Protein AF-A0A938V6G5-F1 (afdb_monomer_lite)

Structure (mmCIF, N/CA/C/O backbone):
data_AF-A0A938V6G5-F1
#
_entry.id   AF-A0A938V6G5-F1
#
loop_
_atom_site.group_PDB
_atom_site.id
_atom_site.type_symbol
_atom_site.label_atom_id
_atom_site.label_alt_id
_atom_site.label_comp_id
_atom_site.label_asym_id
_atom_site.label_entity_id
_atom_site.label_seq_id
_atom_site.pdbx_PDB_ins_code
_atom_site.Cartn_x
_atom_site.Cartn_y
_atom_site.Cartn_z
_atom_site.occupancy
_atom_site.B_iso_or_equiv
_atom_site.auth_seq_id
_atom_site.auth_comp_id
_atom_site.auth_asym_id
_atom_site.auth_atom_id
_atom_site.pdbx_PDB_model_num
ATOM 1 N N . VAL A 1 1 ? 34.845 4.618 -24.767 1.00 58.78 1 VAL A N 1
ATOM 2 C CA . VAL A 1 1 ? 34.110 5.887 -24.617 1.00 58.78 1 VAL A CA 1
ATOM 3 C C . VAL A 1 1 ? 34.408 6.460 -23.240 1.00 58.78 1 VAL A C 1
ATOM 5 O O . VAL A 1 1 ? 34.062 5.841 -22.243 1.00 58.78 1 VAL A O 1
ATOM 8 N N . GLY A 1 2 ? 35.136 7.574 -23.176 1.00 66.06 2 GLY A N 1
ATOM 9 C CA . GLY A 1 2 ? 35.406 8.351 -21.970 1.00 66.06 2 GLY A CA 1
ATOM 10 C C . GLY A 1 2 ? 34.425 9.524 -21.851 1.00 66.06 2 GLY A C 1
ATOM 11 O O . GLY A 1 2 ? 34.426 10.390 -22.732 1.00 66.06 2 GLY A O 1
ATOM 12 N N . PRO A 1 3 ? 33.602 9.592 -20.789 1.00 68.69 3 PRO A N 1
ATOM 13 C CA . PRO A 1 3 ? 32.691 10.711 -20.568 1.00 68.69 3 PRO A CA 1
ATOM 14 C C . PRO A 1 3 ? 33.417 12.065 -20.527 1.00 68.69 3 PRO A C 1
ATOM 16 O O . PRO A 1 3 ? 34.453 12.215 -19.881 1.00 68.69 3 PRO A O 1
ATOM 19 N N . GLY A 1 4 ? 32.868 13.064 -21.216 1.00 69.25 4 GLY A N 1
ATOM 20 C CA . GLY A 1 4 ? 33.422 14.412 -21.344 1.00 69.25 4 GLY A CA 1
ATOM 21 C C . GLY A 1 4 ? 34.569 14.546 -22.348 1.00 69.25 4 GLY A C 1
ATOM 22 O O . GLY A 1 4 ? 35.143 15.630 -22.442 1.00 69.25 4 GLY A O 1
ATOM 23 N N . VAL A 1 5 ? 34.910 13.470 -23.064 1.00 76.25 5 VAL A N 1
ATOM 24 C CA . VAL A 1 5 ? 35.970 13.428 -24.086 1.00 76.25 5 VAL A CA 1
ATOM 25 C C . VAL A 1 5 ? 35.430 12.886 -25.408 1.00 76.25 5 VAL A C 1
ATOM 27 O O . VAL A 1 5 ? 35.678 13.479 -26.452 1.00 76.25 5 VAL A O 1
ATOM 30 N N . ASP A 1 6 ? 34.683 11.783 -25.354 1.00 83.25 6 ASP A N 1
ATOM 31 C CA . ASP A 1 6 ? 34.090 11.140 -26.526 1.00 83.25 6 ASP A CA 1
ATOM 32 C C . ASP A 1 6 ? 32.631 11.591 -26.734 1.00 83.25 6 ASP A C 1
ATOM 34 O O . ASP A 1 6 ? 31.949 12.004 -25.792 1.00 83.25 6 ASP A O 1
ATOM 38 N N . GLY A 1 7 ? 32.135 11.494 -27.969 1.00 85.56 7 GLY A N 1
ATOM 39 C CA . GLY A 1 7 ? 30.780 11.906 -28.339 1.00 85.56 7 GLY A CA 1
ATOM 40 C C . GLY A 1 7 ? 30.120 10.996 -29.371 1.00 85.56 7 GLY A C 1
ATOM 41 O O . GLY A 1 7 ? 30.722 10.025 -29.834 1.00 85.56 7 GLY A O 1
ATOM 42 N N . VAL A 1 8 ? 28.875 11.316 -29.723 1.00 87.38 8 VAL A N 1
ATOM 43 C CA . VAL A 1 8 ? 28.094 10.629 -30.765 1.00 87.38 8 VAL A CA 1
ATOM 44 C C . VAL A 1 8 ? 27.762 11.627 -31.857 1.00 87.38 8 VAL A C 1
ATOM 46 O O . VAL A 1 8 ? 27.139 12.632 -31.550 1.00 87.38 8 VAL A O 1
ATOM 49 N N . ASP A 1 9 ? 28.115 11.310 -33.103 1.00 87.06 9 ASP A N 1
ATOM 50 C CA . ASP A 1 9 ? 27.687 12.054 -34.298 1.00 87.06 9 ASP A CA 1
ATOM 51 C C . ASP A 1 9 ? 26.166 11.892 -34.454 1.00 87.06 9 ASP A C 1
ATOM 53 O O . ASP A 1 9 ? 25.664 10.943 -35.066 1.00 87.06 9 ASP A O 1
ATOM 57 N N . TRP A 1 10 ? 25.429 12.743 -33.748 1.00 88.19 10 TRP A N 1
ATOM 58 C CA . TRP A 1 10 ? 23.987 12.688 -33.569 1.00 88.19 10 TRP A CA 1
ATOM 59 C C . TRP A 1 10 ? 23.275 13.347 -34.747 1.00 88.19 10 TRP A C 1
ATOM 61 O O . TRP A 1 10 ? 22.191 12.902 -35.140 1.00 88.19 10 TRP A O 1
ATOM 71 N N . ASP A 1 11 ? 23.874 14.389 -35.325 1.00 88.94 11 ASP A N 1
ATOM 72 C CA . ASP A 1 11 ? 23.362 15.069 -36.512 1.00 88.94 11 ASP A CA 1
ATOM 73 C C . ASP A 1 11 ? 23.796 14.412 -37.842 1.00 88.94 11 ASP A C 1
ATOM 75 O O . ASP A 1 11 ? 23.200 14.689 -38.891 1.00 88.94 11 ASP A O 1
ATOM 79 N N . GLY A 1 12 ? 24.759 13.486 -37.800 1.00 89.75 12 GLY A N 1
ATOM 80 C CA . GLY A 1 12 ? 25.241 12.716 -38.945 1.00 89.75 12 GLY A CA 1
ATOM 81 C C . GLY A 1 12 ? 26.169 13.506 -39.870 1.00 89.75 12 GLY A C 1
ATOM 82 O O . GLY A 1 12 ? 26.259 13.183 -41.062 1.00 89.75 12 GLY A O 1
ATOM 83 N N . ASN A 1 13 ? 26.810 14.567 -39.375 1.00 91.88 13 ASN A N 1
ATOM 84 C CA . ASN A 1 13 ? 27.690 15.432 -40.157 1.00 91.88 13 ASN A CA 1
ATOM 85 C C . ASN A 1 13 ? 29.114 14.864 -40.340 1.00 91.88 13 ASN A C 1
ATOM 87 O O . ASN A 1 13 ? 29.891 15.411 -41.133 1.00 91.88 13 ASN A O 1
ATOM 91 N N . GLY A 1 14 ? 29.445 13.751 -39.676 1.00 88.44 14 GLY A N 1
ATOM 92 C CA . GLY A 1 14 ? 30.741 13.076 -39.755 1.00 88.44 14 GLY A CA 1
ATOM 93 C C . GLY A 1 14 ? 31.792 13.581 -38.760 1.00 88.44 14 GLY A C 1
ATOM 94 O O . GLY A 1 14 ? 32.969 13.233 -38.902 1.00 88.44 14 GLY A O 1
ATOM 95 N N . GLY A 1 15 ? 31.399 14.399 -37.784 1.00 87.19 15 GLY A N 1
ATOM 96 C CA . GLY A 1 15 ? 32.226 14.915 -36.695 1.00 87.19 15 GLY A CA 1
ATOM 97 C C . GLY A 1 15 ? 31.501 14.841 -35.351 1.00 87.19 15 GLY A C 1
ATOM 98 O O . GLY A 1 15 ? 30.351 14.440 -35.290 1.00 87.19 15 GLY A O 1
ATOM 99 N N . ILE A 1 16 ? 32.205 15.194 -34.272 1.00 87.75 16 ILE A N 1
ATOM 100 C CA . ILE A 1 16 ? 31.614 15.357 -32.937 1.00 87.75 16 ILE A CA 1
ATOM 101 C C . ILE A 1 16 ? 31.628 16.849 -32.613 1.00 87.75 16 ILE A C 1
ATOM 103 O O . ILE A 1 16 ? 32.706 17.430 -32.445 1.00 87.75 16 ILE A O 1
ATOM 107 N N . GLY A 1 17 ? 30.450 17.465 -32.587 1.00 85.75 17 GLY A N 1
ATOM 108 C CA . GLY A 1 17 ? 30.239 18.838 -32.137 1.00 85.75 17 GLY A CA 1
ATOM 109 C C . GLY A 1 17 ? 30.296 18.999 -30.614 1.00 85.75 17 GLY A C 1
ATOM 110 O O . GLY A 1 17 ? 30.299 18.029 -29.855 1.00 85.75 17 GLY A O 1
ATOM 111 N N . ASP A 1 18 ? 30.310 20.250 -30.148 1.00 83.88 18 ASP A N 1
ATOM 112 C CA . ASP A 1 18 ? 30.299 20.563 -28.711 1.00 83.88 18 ASP A CA 1
ATOM 113 C C . ASP A 1 18 ? 28.985 20.121 -28.029 1.00 83.88 18 ASP A C 1
ATOM 115 O O . ASP A 1 18 ? 28.995 19.798 -26.843 1.00 83.88 18 ASP A O 1
ATOM 119 N N . ASP A 1 19 ? 27.870 20.063 -28.770 1.00 85.50 19 ASP A N 1
ATOM 120 C CA . ASP A 1 19 ? 26.557 19.580 -28.309 1.00 85.50 19 ASP A CA 1
ATOM 121 C C . ASP A 1 19 ? 26.367 18.059 -28.465 1.00 85.50 19 ASP A C 1
ATOM 123 O O . ASP A 1 19 ? 25.290 17.524 -28.189 1.00 85.50 19 ASP A O 1
ATOM 127 N N . GLU A 1 20 ? 27.423 17.364 -28.892 1.00 88.25 20 GLU A N 1
ATOM 128 C CA . GLU A 1 20 ? 27.453 15.928 -29.179 1.00 88.25 20 GLU A CA 1
ATOM 129 C C . GLU A 1 20 ? 28.374 15.148 -28.226 1.00 88.25 20 GLU A C 1
ATOM 131 O O . GLU A 1 20 ? 28.589 13.942 -28.380 1.00 88.25 20 GLU A O 1
ATOM 136 N N . VAL A 1 21 ? 28.905 15.827 -27.205 1.00 89.44 21 VAL A N 1
ATOM 137 C CA . VAL A 1 21 ? 29.769 15.234 -26.181 1.00 89.44 21 VAL A CA 1
ATOM 138 C C . VAL A 1 21 ? 28.935 14.418 -25.194 1.00 89.44 21 VAL A C 1
ATOM 140 O O . VAL A 1 21 ? 27.971 14.910 -24.601 1.00 89.44 21 VAL A O 1
ATOM 143 N N . LEU A 1 22 ? 29.346 13.168 -24.969 1.00 90.38 22 LEU A N 1
ATOM 144 C CA . LEU A 1 22 ? 28.720 12.301 -23.978 1.00 90.38 22 LEU A CA 1
ATOM 145 C C . LEU A 1 22 ? 29.200 12.658 -22.575 1.00 90.38 22 LEU A C 1
ATOM 147 O O . LEU A 1 22 ? 30.395 12.812 -22.329 1.00 90.38 22 LEU A O 1
ATOM 151 N N . ARG A 1 23 ? 28.280 12.712 -21.621 1.00 91.31 23 ARG A N 1
ATOM 152 C CA . ARG A 1 23 ? 28.546 12.881 -20.191 1.00 91.31 23 ARG A CA 1
ATOM 153 C C . ARG A 1 23 ? 28.055 11.673 -19.407 1.00 91.31 23 ARG A C 1
ATOM 155 O O . ARG A 1 23 ? 27.192 10.937 -19.874 1.00 91.31 23 ARG A O 1
ATOM 162 N N . LEU A 1 24 ? 28.624 11.488 -18.219 1.00 89.81 24 LEU A N 1
ATOM 163 C CA . LEU A 1 24 ? 28.289 10.403 -17.305 1.00 89.81 24 LEU A CA 1
ATOM 164 C C . LEU A 1 24 ? 27.210 10.857 -16.331 1.00 89.81 24 LEU A C 1
ATOM 166 O O . LEU A 1 24 ? 27.361 11.885 -15.672 1.00 89.81 24 LEU A O 1
ATOM 170 N N . LEU A 1 25 ? 26.166 10.049 -16.215 1.00 89.00 25 LEU A N 1
ATOM 171 C CA . LEU A 1 25 ? 25.268 10.043 -15.077 1.00 89.00 25 LEU A CA 1
ATOM 172 C C . LEU A 1 25 ? 25.592 8.787 -14.259 1.00 89.00 25 LEU A C 1
ATOM 174 O O . LEU A 1 25 ? 25.179 7.681 -14.608 1.00 89.00 25 LEU A O 1
ATOM 178 N N . ASP A 1 26 ? 26.414 8.995 -13.236 1.00 87.50 26 ASP A N 1
ATOM 179 C CA . ASP A 1 26 ? 27.012 7.958 -12.396 1.00 87.50 26 ASP A CA 1
ATOM 180 C C . ASP A 1 26 ? 26.039 7.544 -11.287 1.00 87.50 26 ASP A C 1
ATOM 182 O O . ASP A 1 26 ? 25.637 8.360 -10.445 1.00 87.50 26 ASP A O 1
ATOM 186 N N . ALA A 1 27 ? 25.607 6.288 -11.320 1.00 86.88 27 ALA A N 1
ATOM 187 C CA . ALA A 1 27 ? 24.570 5.787 -10.446 1.00 86.88 27 ALA A CA 1
ATOM 188 C C . ALA A 1 27 ? 25.118 5.502 -9.039 1.00 86.88 27 ALA A C 1
ATOM 190 O O . ALA A 1 27 ? 25.812 4.522 -8.776 1.00 86.88 27 ALA A O 1
ATOM 191 N N . GLY A 1 28 ? 24.712 6.331 -8.077 1.00 84.94 28 GLY A N 1
ATOM 192 C CA . GLY A 1 28 ? 24.972 6.093 -6.655 1.00 84.94 28 GLY A CA 1
ATOM 193 C C . GLY A 1 28 ? 23.951 5.165 -5.983 1.00 84.94 28 GLY A C 1
ATOM 194 O O . GLY A 1 28 ? 22.879 4.881 -6.525 1.00 84.94 28 GLY A O 1
ATOM 195 N N . PHE A 1 29 ? 24.249 4.754 -4.746 1.00 85.88 29 PHE A N 1
ATOM 196 C CA . PHE A 1 29 ? 23.338 3.990 -3.887 1.00 85.88 29 PHE A CA 1
ATOM 197 C C . PHE A 1 29 ? 23.035 4.718 -2.565 1.00 85.88 29 PHE A C 1
ATOM 199 O O . PHE A 1 29 ? 23.954 5.137 -1.863 1.00 85.88 29 PHE A O 1
ATOM 206 N N . LEU A 1 30 ? 21.754 4.849 -2.191 1.00 78.50 30 LEU A N 1
ATOM 207 C CA . LEU A 1 30 ? 21.313 5.648 -1.025 1.00 78.50 30 LEU A CA 1
ATOM 208 C C . LEU A 1 30 ? 21.384 4.915 0.334 1.00 78.50 30 LEU A C 1
ATOM 210 O O . LEU A 1 30 ? 20.833 5.370 1.330 1.00 78.50 30 LEU A O 1
ATOM 214 N N . SER A 1 31 ? 22.057 3.771 0.433 1.00 70.69 31 SER A N 1
ATOM 215 C CA . SER A 1 31 ? 22.165 3.046 1.711 1.00 70.69 31 SER A CA 1
ATOM 216 C C . SER A 1 31 ? 23.435 2.203 1.782 1.00 70.69 31 SER A C 1
ATOM 218 O O . SER A 1 31 ? 24.129 2.035 0.789 1.00 70.69 31 SER A O 1
ATOM 220 N N . ALA A 1 32 ? 23.789 1.698 2.960 1.00 66.75 32 ALA A N 1
ATOM 221 C CA . ALA A 1 32 ? 24.890 0.749 3.115 1.00 66.75 32 ALA A CA 1
ATOM 222 C C . ALA A 1 32 ? 24.336 -0.625 3.534 1.00 66.75 32 ALA A C 1
ATOM 224 O O . ALA A 1 32 ? 23.371 -0.656 4.299 1.00 66.75 32 ALA A O 1
ATOM 225 N N . PRO A 1 33 ? 24.960 -1.743 3.116 1.00 76.38 33 PRO A N 1
ATOM 226 C CA . PRO A 1 33 ? 26.160 -1.824 2.280 1.00 76.38 33 PRO A CA 1
ATOM 227 C C . PRO A 1 33 ? 25.869 -1.520 0.803 1.00 76.38 33 PRO A C 1
ATOM 229 O O . PRO A 1 33 ? 24.869 -1.967 0.253 1.00 76.38 33 PRO A O 1
ATOM 232 N N . VAL A 1 34 ? 26.775 -0.776 0.165 1.00 77.94 34 VAL A N 1
ATOM 233 C CA . VAL A 1 34 ? 26.674 -0.415 -1.255 1.00 77.94 34 VAL A CA 1
ATOM 234 C C . VAL A 1 34 ? 26.961 -1.652 -2.118 1.00 77.94 34 VAL A C 1
ATOM 236 O O . VAL A 1 34 ? 28.042 -2.236 -1.978 1.00 77.94 34 VAL A O 1
ATOM 239 N N . PRO A 1 35 ? 26.030 -2.084 -2.989 1.00 80.25 35 PRO A N 1
ATOM 240 C CA . PRO A 1 35 ? 26.284 -3.149 -3.949 1.00 80.25 35 PRO A CA 1
ATOM 241 C C . PRO A 1 35 ? 27.443 -2.792 -4.882 1.00 80.25 35 PRO A C 1
ATOM 243 O O . PRO A 1 35 ? 27.666 -1.624 -5.199 1.00 80.25 35 PRO A O 1
ATOM 246 N N . GLN A 1 36 ? 28.168 -3.808 -5.353 1.00 74.69 36 GLN A N 1
ATOM 247 C CA . GLN A 1 36 ? 29.259 -3.606 -6.304 1.00 74.69 36 GLN A CA 1
ATOM 248 C C . GLN A 1 36 ? 28.764 -2.837 -7.541 1.00 74.69 36 GLN A C 1
ATOM 250 O O . GLN A 1 36 ? 27.754 -3.217 -8.142 1.00 74.69 36 GLN A O 1
ATOM 255 N N . GLY A 1 37 ? 29.493 -1.775 -7.888 1.00 70.56 37 GLY A N 1
ATOM 256 C CA . GLY A 1 37 ? 29.244 -0.947 -9.065 1.00 70.56 37 GLY A CA 1
ATOM 257 C C . GLY A 1 37 ? 28.245 0.191 -8.902 1.00 70.56 37 GLY A C 1
ATOM 258 O O . GLY A 1 37 ? 27.979 0.894 -9.860 1.00 70.56 37 GLY A O 1
ATOM 259 N N . LEU A 1 38 ? 27.677 0.386 -7.709 1.00 78.25 38 LEU A N 1
ATOM 260 C CA . LEU A 1 38 ? 26.811 1.535 -7.409 1.00 78.25 38 LEU A CA 1
ATOM 261 C C . LEU A 1 38 ? 27.524 2.552 -6.510 1.00 78.25 38 LEU A C 1
ATOM 263 O O . LEU A 1 38 ? 27.005 2.975 -5.473 1.00 78.25 38 LEU A O 1
ATOM 267 N N . THR A 1 39 ? 28.775 2.849 -6.847 1.00 75.50 39 THR A N 1
ATOM 268 C CA . THR A 1 39 ? 29.733 3.545 -5.981 1.00 75.50 39 THR A CA 1
ATOM 269 C C . THR A 1 39 ? 29.752 5.055 -6.173 1.00 75.50 39 THR A C 1
ATOM 271 O O . THR A 1 39 ? 30.189 5.744 -5.249 1.00 75.50 39 THR A O 1
ATOM 274 N N . GLY A 1 40 ? 29.262 5.583 -7.300 1.00 79.94 40 GLY A N 1
ATOM 275 C CA . GLY A 1 40 ? 29.356 7.016 -7.584 1.00 79.94 40 GLY A CA 1
ATOM 276 C C . GLY A 1 40 ? 30.810 7.495 -7.700 1.00 79.94 40 GLY A C 1
ATOM 277 O O . GLY A 1 40 ? 31.152 8.553 -7.165 1.00 79.94 40 GLY A O 1
ATOM 278 N N . ASP A 1 41 ? 31.702 6.668 -8.254 1.00 83.62 41 ASP A N 1
ATOM 279 C CA . ASP A 1 41 ? 33.158 6.877 -8.227 1.00 83.62 41 ASP A CA 1
ATOM 280 C C . ASP A 1 41 ? 33.733 7.578 -9.474 1.00 83.62 41 ASP A C 1
ATOM 282 O O . ASP A 1 41 ? 34.944 7.808 -9.565 1.00 83.62 41 ASP A O 1
ATOM 286 N N . GLY A 1 42 ? 32.869 7.973 -10.405 1.00 85.50 42 GLY A N 1
ATOM 287 C CA . GLY A 1 42 ? 33.189 8.627 -11.667 1.00 85.50 42 GLY A CA 1
ATOM 288 C C . GLY A 1 42 ? 33.635 7.668 -12.770 1.00 85.50 42 GLY A C 1
ATOM 289 O O . GLY A 1 42 ? 34.070 8.136 -13.828 1.00 85.50 42 GLY A O 1
ATOM 290 N N . VAL A 1 43 ? 33.569 6.353 -12.547 1.00 86.12 43 VAL A N 1
ATOM 291 C CA . VAL A 1 43 ? 33.910 5.330 -13.537 1.00 86.12 43 VAL A CA 1
ATOM 292 C C . VAL A 1 43 ? 32.631 4.747 -14.117 1.00 86.12 43 VAL A C 1
ATOM 294 O O . VAL A 1 43 ? 31.852 4.134 -13.408 1.00 86.12 43 VAL A O 1
ATOM 297 N N . PHE A 1 44 ? 32.455 4.891 -15.432 1.00 87.81 44 PHE A N 1
ATOM 298 C CA . PHE A 1 44 ? 31.298 4.326 -16.121 1.00 87.81 44 PHE A CA 1
ATOM 299 C C . PHE A 1 44 ? 31.253 2.795 -16.004 1.00 87.81 44 PHE A C 1
ATOM 301 O O . PHE A 1 44 ? 32.186 2.113 -16.439 1.00 87.81 44 PHE A O 1
ATOM 308 N N . GLU A 1 45 ? 30.132 2.277 -15.515 1.00 90.06 45 GLU A N 1
ATOM 309 C CA . GLU A 1 45 ? 29.824 0.860 -15.400 1.00 90.06 45 GLU A CA 1
ATOM 310 C C . GLU A 1 45 ? 28.565 0.486 -16.213 1.00 90.06 45 GLU A C 1
ATOM 312 O O . GLU A 1 45 ? 27.440 0.896 -15.886 1.00 90.06 45 GLU A O 1
ATOM 317 N N . PRO A 1 46 ? 28.712 -0.346 -17.268 1.00 89.81 46 PRO A N 1
ATOM 318 C CA . PRO A 1 46 ? 27.580 -0.825 -18.046 1.00 89.81 46 PRO A CA 1
ATOM 319 C C . PRO A 1 46 ? 26.500 -1.497 -17.189 1.00 89.81 46 PRO A C 1
ATOM 321 O O . PRO A 1 46 ? 26.749 -2.344 -16.324 1.00 89.81 46 PRO A O 1
ATOM 324 N N . GLY A 1 47 ? 25.256 -1.132 -17.482 1.00 89.31 47 GLY A N 1
ATOM 325 C CA . GLY A 1 47 ? 24.060 -1.707 -16.879 1.00 89.31 47 GLY A CA 1
ATOM 326 C C . GLY A 1 47 ? 23.621 -1.110 -15.551 1.00 89.31 47 GLY A C 1
ATOM 327 O O . GLY A 1 47 ? 22.563 -1.506 -15.055 1.00 89.31 47 GLY A O 1
ATOM 328 N N . VAL A 1 48 ? 24.360 -0.151 -15.004 1.00 89.88 48 VAL A N 1
ATOM 329 C CA . VAL A 1 48 ? 23.917 0.648 -13.855 1.00 89.88 48 VAL A CA 1
ATOM 330 C C . VAL A 1 48 ? 23.990 2.141 -14.148 1.00 89.88 48 VAL A C 1
ATOM 332 O O . VAL A 1 48 ? 23.032 2.843 -13.818 1.00 89.88 48 VAL A O 1
ATOM 335 N N . ASP A 1 49 ? 25.034 2.575 -14.854 1.00 90.38 49 ASP A N 1
ATOM 336 C CA . ASP A 1 49 ? 25.239 3.966 -15.242 1.00 90.38 49 ASP A CA 1
ATOM 337 C C . ASP A 1 49 ? 24.602 4.313 -16.580 1.00 90.38 49 ASP A C 1
ATOM 339 O O . ASP A 1 49 ? 24.292 3.455 -17.416 1.00 90.38 49 ASP A O 1
ATOM 343 N N . TRP A 1 50 ? 24.469 5.617 -16.804 1.00 90.81 50 TRP A N 1
ATOM 344 C CA . TRP A 1 50 ? 23.915 6.162 -18.031 1.00 90.81 50 TRP A CA 1
ATOM 345 C C . TRP A 1 50 ? 24.864 7.175 -18.653 1.00 90.81 50 TRP A C 1
ATOM 347 O O . TRP A 1 50 ? 25.591 7.892 -17.966 1.00 90.81 50 TRP A O 1
ATOM 357 N N . LEU A 1 51 ? 24.810 7.278 -19.977 1.00 92.19 51 LEU A N 1
ATOM 358 C CA . LEU A 1 51 ? 25.446 8.366 -20.711 1.00 92.19 51 LEU A CA 1
ATOM 359 C C . LEU A 1 51 ? 24.373 9.320 -21.223 1.00 92.19 51 LEU A C 1
ATOM 361 O O . LEU A 1 51 ? 23.293 8.872 -21.594 1.00 92.19 51 LEU A O 1
ATOM 365 N N . TYR A 1 52 ? 24.638 10.619 -21.284 1.00 92.38 52 TYR A N 1
ATOM 366 C CA . TYR A 1 52 ? 23.724 11.574 -21.920 1.00 92.38 52 TYR A CA 1
ATOM 367 C C . TYR A 1 52 ? 24.465 12.562 -22.814 1.00 92.38 52 TYR A C 1
ATOM 369 O O . TYR A 1 52 ? 25.654 12.804 -22.619 1.00 92.38 52 TYR A O 1
ATOM 377 N N . LEU A 1 53 ? 23.759 13.120 -23.797 1.00 92.56 53 LEU A N 1
ATOM 378 C CA . LEU A 1 53 ? 24.268 14.221 -24.616 1.00 92.56 53 LEU A CA 1
ATOM 379 C C . LEU A 1 53 ? 23.994 15.553 -23.920 1.00 92.56 53 LEU A C 1
ATOM 381 O O . LEU A 1 53 ? 22.838 15.926 -23.753 1.00 92.56 53 LEU A O 1
ATOM 385 N N . ASP A 1 54 ? 25.053 16.260 -23.538 1.00 88.44 54 ASP A N 1
ATOM 386 C CA . ASP A 1 54 ? 24.998 17.576 -22.890 1.00 88.44 54 ASP A CA 1
ATOM 387 C C . ASP A 1 54 ? 24.943 18.674 -23.959 1.00 88.44 54 ASP A C 1
ATOM 389 O O . ASP A 1 54 ? 25.956 19.268 -24.334 1.00 88.44 54 ASP A O 1
ATOM 393 N N . ARG A 1 55 ? 23.751 18.909 -24.511 1.00 88.75 55 ARG A N 1
ATOM 394 C CA . ARG A 1 55 ? 23.563 19.698 -25.737 1.00 88.75 55 ARG A CA 1
ATOM 395 C C . ARG A 1 55 ? 23.838 21.181 -25.547 1.00 88.75 55 ARG A C 1
ATOM 397 O O . ARG A 1 55 ? 24.028 21.906 -26.520 1.00 88.75 55 ARG A O 1
ATOM 404 N N . ASN A 1 56 ? 23.793 21.662 -24.310 1.00 87.81 56 ASN A N 1
ATOM 405 C CA . ASN A 1 56 ? 24.084 23.054 -23.984 1.00 87.81 56 ASN A CA 1
ATOM 406 C C . ASN A 1 56 ? 25.381 23.235 -23.179 1.00 87.81 56 ASN A C 1
ATOM 408 O O . ASN A 1 56 ? 25.699 24.366 -22.802 1.00 87.81 56 ASN A O 1
ATOM 412 N N . GLY A 1 57 ? 26.132 22.154 -22.945 1.00 86.12 57 GLY A N 1
ATOM 413 C CA . GLY A 1 57 ? 27.438 22.170 -22.294 1.00 86.12 57 GLY A CA 1
ATOM 414 C C . GLY A 1 57 ? 27.405 22.582 -20.821 1.00 86.12 57 GLY A C 1
ATOM 415 O O . GLY A 1 57 ? 28.412 23.083 -20.310 1.00 86.12 57 GLY A O 1
ATOM 416 N N . ASN A 1 58 ? 26.266 22.445 -20.137 1.00 87.00 58 ASN A N 1
ATOM 417 C CA . ASN A 1 58 ? 26.112 22.880 -18.748 1.00 87.00 58 ASN A CA 1
ATOM 418 C C . ASN A 1 58 ? 26.544 21.814 -17.724 1.00 87.00 58 ASN A C 1
ATOM 420 O O . ASN A 1 58 ? 26.538 22.091 -16.520 1.00 87.00 58 ASN A O 1
ATOM 424 N N . GLY A 1 59 ? 26.940 20.624 -18.185 1.00 84.62 59 GLY A N 1
ATOM 425 C CA . GLY A 1 59 ? 27.437 19.543 -17.343 1.00 84.62 59 GLY A CA 1
ATOM 426 C C . GLY A 1 59 ? 26.360 18.809 -16.542 1.00 84.62 59 GLY A C 1
ATOM 427 O O . GLY A 1 59 ? 26.708 18.119 -15.587 1.00 84.62 59 GLY A O 1
ATOM 428 N N . ARG A 1 60 ? 25.075 18.930 -16.902 1.00 86.19 60 ARG A N 1
ATOM 429 C CA . ARG A 1 60 ? 23.955 18.160 -16.327 1.00 86.19 60 ARG A CA 1
ATOM 430 C C . ARG A 1 60 ? 22.967 17.770 -17.422 1.00 86.19 60 ARG A C 1
ATOM 432 O O . ARG A 1 60 ? 22.915 18.420 -18.453 1.00 86.19 60 ARG A O 1
ATOM 439 N N . ARG A 1 61 ? 22.166 16.731 -17.189 1.00 88.81 61 ARG A N 1
ATOM 440 C CA . ARG A 1 61 ? 21.101 16.373 -18.126 1.00 88.81 61 ARG A CA 1
ATOM 441 C C . ARG A 1 61 ? 19.900 17.291 -17.929 1.00 88.81 61 ARG A C 1
ATOM 443 O O . ARG A 1 61 ? 19.292 17.274 -16.859 1.00 88.81 61 ARG A O 1
ATOM 450 N N . ASP A 1 62 ? 19.495 18.014 -18.964 1.00 88.69 62 ASP A N 1
ATOM 451 C CA . ASP A 1 62 ? 18.277 18.824 -18.936 1.00 88.69 62 ASP A CA 1
ATOM 452 C C . ASP A 1 62 ? 17.045 18.031 -19.402 1.00 88.69 62 ASP A C 1
ATOM 454 O O . ASP A 1 62 ? 17.065 17.318 -20.408 1.00 88.69 62 ASP A O 1
ATOM 458 N N . TYR A 1 63 ? 15.945 18.155 -18.656 1.00 88.44 63 TYR A N 1
ATOM 459 C CA . TYR A 1 63 ? 14.674 17.483 -18.930 1.00 88.44 63 TYR A CA 1
ATOM 460 C C . TYR A 1 63 ? 13.480 18.252 -18.345 1.00 88.44 63 TYR A C 1
ATOM 462 O O . TYR A 1 63 ? 13.628 19.048 -17.419 1.00 88.44 63 TYR A O 1
ATOM 470 N N . GLY A 1 64 ? 12.285 17.983 -18.871 1.00 87.50 64 GLY A N 1
ATOM 471 C CA . GLY A 1 64 ? 11.010 18.538 -18.414 1.00 87.50 64 GLY A CA 1
ATOM 472 C C . GLY A 1 64 ? 10.497 19.732 -19.226 1.00 87.50 64 GLY A C 1
ATOM 473 O O . GLY A 1 64 ? 11.250 20.434 -19.910 1.00 87.50 64 GLY A O 1
ATOM 474 N N . ALA A 1 65 ? 9.186 19.973 -19.116 1.00 88.31 65 ALA A N 1
ATOM 475 C CA . ALA A 1 65 ? 8.474 20.989 -19.896 1.00 88.31 65 ALA A CA 1
ATOM 476 C C . ALA A 1 65 ? 8.972 22.418 -19.637 1.00 88.31 65 ALA A C 1
ATOM 478 O O . ALA A 1 65 ? 9.035 23.218 -20.571 1.00 88.31 65 ALA A O 1
ATOM 479 N N . ASP A 1 66 ? 9.403 22.720 -18.409 1.00 87.38 66 ASP A N 1
ATOM 480 C CA . ASP A 1 66 ? 9.946 24.033 -18.030 1.00 87.38 66 ASP A CA 1
ATOM 481 C C . ASP A 1 66 ? 11.227 24.397 -18.798 1.00 87.38 66 ASP A C 1
ATOM 483 O O . ASP A 1 66 ? 11.538 25.574 -18.980 1.00 87.38 66 ASP A O 1
ATOM 487 N N . LEU A 1 67 ? 11.955 23.387 -19.284 1.00 88.12 67 LEU A N 1
ATOM 488 C CA . LEU A 1 67 ? 13.160 23.538 -20.101 1.00 88.12 67 LEU A CA 1
ATOM 489 C C . LEU A 1 67 ? 12.885 23.328 -21.600 1.00 88.12 67 LEU A C 1
ATOM 491 O O . LEU A 1 67 ? 13.814 23.284 -22.402 1.00 88.12 67 LEU A O 1
ATOM 495 N N . GLY A 1 68 ? 11.610 23.238 -21.995 1.00 90.19 68 GLY A N 1
ATOM 496 C CA . GLY A 1 68 ? 11.183 23.115 -23.389 1.00 90.19 68 GLY A CA 1
ATOM 497 C C . GLY A 1 68 ? 11.126 21.684 -23.927 1.00 90.19 68 GLY A C 1
ATOM 498 O O . GLY A 1 68 ? 10.946 21.520 -25.135 1.00 90.19 68 GLY A O 1
ATOM 499 N N . TRP A 1 69 ? 11.240 20.672 -23.063 1.00 89.88 69 TRP A N 1
ATOM 500 C CA . TRP A 1 69 ? 11.157 19.258 -23.431 1.00 89.88 69 TRP A CA 1
ATOM 501 C C . TRP A 1 69 ? 9.775 18.677 -23.122 1.00 89.88 69 TRP A C 1
ATOM 503 O O . TRP A 1 69 ? 9.281 18.771 -22.001 1.00 89.88 69 TRP A O 1
ATOM 513 N N . TRP A 1 70 ? 9.149 18.048 -24.108 1.00 90.75 70 TRP A N 1
ATOM 514 C CA . TRP A 1 70 ? 7.764 17.587 -24.060 1.00 90.75 70 TRP A CA 1
ATOM 515 C C . TRP A 1 70 ? 7.677 16.073 -24.300 1.00 90.75 70 TRP A C 1
ATOM 517 O O . TRP A 1 70 ? 8.668 15.379 -24.517 1.00 90.75 70 TRP A O 1
ATOM 527 N N . ASP A 1 71 ? 6.462 15.532 -24.290 1.00 90.25 71 ASP A N 1
ATOM 528 C CA . ASP A 1 71 ? 6.184 14.100 -24.471 1.00 90.25 71 ASP A CA 1
ATOM 529 C C . ASP A 1 71 ? 6.672 13.463 -25.780 1.00 90.25 71 ASP A C 1
ATOM 531 O O . ASP A 1 71 ? 6.763 12.237 -25.901 1.00 90.25 71 ASP A O 1
ATOM 535 N N . LYS A 1 72 ? 6.929 14.282 -26.796 1.00 87.06 72 LYS A N 1
ATOM 536 C CA . LYS A 1 72 ? 7.408 13.835 -28.109 1.00 87.06 72 LYS A CA 1
ATOM 537 C C . LYS A 1 72 ? 8.909 13.534 -28.094 1.00 87.06 72 LYS A C 1
ATOM 539 O O . LYS A 1 72 ? 9.359 12.756 -28.937 1.00 87.06 72 LYS A O 1
ATOM 544 N N . GLU A 1 73 ? 9.661 14.097 -27.150 1.00 88.62 73 GLU A N 1
ATOM 545 C CA . GLU A 1 73 ? 11.085 13.833 -26.984 1.00 88.62 73 GLU A CA 1
ATOM 546 C C . GLU A 1 73 ? 11.315 12.603 -26.071 1.00 88.62 73 GLU A C 1
ATOM 548 O O . GLU A 1 73 ? 10.777 12.540 -24.960 1.00 88.62 73 GLU A O 1
ATOM 553 N N . PRO A 1 74 ? 12.095 11.591 -26.509 1.00 86.19 74 PRO A N 1
ATOM 554 C CA . PRO A 1 74 ? 12.445 10.448 -25.666 1.00 86.19 74 PRO A CA 1
ATOM 555 C C . PRO A 1 74 ? 13.065 10.885 -24.332 1.00 86.19 74 PRO A C 1
ATOM 557 O O . PRO A 1 74 ? 13.874 11.807 -24.281 1.00 86.19 74 PRO A O 1
ATOM 560 N N . GLY A 1 75 ? 12.657 10.242 -23.235 1.00 83.12 75 GLY A N 1
ATOM 561 C CA . GLY A 1 75 ? 13.125 10.592 -21.889 1.00 83.12 75 GLY A CA 1
ATOM 562 C C . GLY A 1 75 ? 12.790 12.015 -21.409 1.00 83.12 75 GLY A C 1
ATOM 563 O O . GLY A 1 75 ? 13.396 12.450 -20.428 1.00 83.12 75 GLY A O 1
ATOM 564 N N . PHE A 1 76 ? 11.879 12.739 -22.078 1.00 89.44 76 PHE A N 1
ATOM 565 C CA . PHE A 1 76 ? 11.481 14.121 -21.760 1.00 89.44 76 PHE A CA 1
ATOM 566 C C . PHE A 1 76 ? 12.650 15.101 -21.653 1.00 89.44 76 PHE A C 1
ATOM 568 O O . PHE A 1 76 ? 12.609 16.020 -20.839 1.00 89.44 76 PHE A O 1
ATOM 575 N N . GLY A 1 77 ? 13.723 14.894 -22.407 1.00 90.69 77 GLY A N 1
ATOM 576 C CA . GLY A 1 77 ? 14.933 15.674 -22.205 1.00 90.69 77 GLY A CA 1
ATOM 577 C C . GLY A 1 77 ? 16.011 15.371 -23.212 1.00 90.69 77 GLY A C 1
ATOM 578 O O . GLY A 1 77 ? 15.779 14.740 -24.245 1.00 90.69 77 GLY A O 1
ATOM 579 N N . GLU A 1 78 ? 17.214 15.778 -22.851 1.00 92.75 78 GLU A N 1
ATOM 580 C CA . GLU A 1 78 ? 18.408 15.416 -23.588 1.00 92.75 78 GLU A CA 1
ATOM 581 C C . GLU A 1 78 ? 18.533 13.887 -23.740 1.00 92.75 78 GLU A C 1
ATOM 583 O O . GLU A 1 78 ? 18.165 13.137 -22.816 1.00 92.75 78 GLU A O 1
ATOM 588 N N . PRO A 1 79 ? 19.030 13.400 -24.895 1.00 92.31 79 PRO A N 1
ATOM 589 C CA . PRO A 1 79 ? 19.183 11.973 -25.144 1.00 92.31 79 PRO A CA 1
ATOM 590 C C . PRO A 1 79 ? 20.008 11.287 -24.053 1.00 92.31 79 PRO A C 1
ATOM 592 O O . PRO A 1 79 ? 21.118 11.711 -23.741 1.00 92.31 79 PRO A O 1
ATOM 595 N N . LEU A 1 80 ? 19.442 10.219 -23.492 1.00 91.44 80 LEU A N 1
ATOM 596 C CA . LEU A 1 80 ? 20.065 9.333 -22.510 1.00 91.44 80 LEU A CA 1
ATOM 597 C C . LEU A 1 80 ? 20.349 7.990 -23.191 1.00 91.44 80 LEU A C 1
ATOM 599 O O . LEU A 1 80 ? 19.540 7.545 -24.007 1.00 91.44 80 LEU A O 1
ATOM 603 N N . PHE A 1 81 ? 21.455 7.337 -22.856 1.00 92.12 81 PHE A N 1
ATOM 604 C CA . PHE A 1 81 ? 21.933 6.117 -23.494 1.00 92.12 81 PHE A CA 1
ATOM 605 C C . PHE A 1 81 ? 22.342 5.072 -22.461 1.00 92.12 81 PHE A C 1
ATOM 607 O O . PHE A 1 81 ? 22.946 5.385 -21.434 1.00 92.12 81 PHE A O 1
ATOM 614 N N . LEU A 1 82 ? 22.050 3.823 -22.807 1.00 91.94 82 LEU A N 1
ATOM 615 C CA . LEU A 1 82 ? 22.634 2.618 -22.231 1.00 91.94 82 LEU A CA 1
ATOM 616 C C . LEU A 1 82 ? 23.680 2.055 -23.192 1.00 91.94 82 LEU A C 1
ATOM 618 O O . LEU A 1 82 ? 23.642 2.333 -24.391 1.00 91.94 82 LEU A O 1
ATOM 622 N N . VAL A 1 83 ? 24.577 1.227 -22.673 1.00 92.12 83 VAL A N 1
ATOM 623 C CA . VAL A 1 83 ? 25.591 0.526 -23.467 1.00 92.12 83 VAL A CA 1
ATOM 624 C C . VAL A 1 83 ? 25.218 -0.948 -23.554 1.00 92.12 83 VAL A C 1
ATOM 626 O O . VAL A 1 83 ? 24.956 -1.585 -22.536 1.00 92.12 83 VAL A O 1
ATOM 629 N N . ASP A 1 84 ? 25.182 -1.478 -24.773 1.00 92.56 84 ASP A N 1
ATOM 630 C CA . ASP A 1 84 ? 25.108 -2.916 -25.039 1.00 92.56 84 ASP A CA 1
ATOM 631 C C . ASP A 1 84 ? 26.524 -3.507 -24.937 1.00 92.56 84 ASP A C 1
ATOM 633 O O . ASP A 1 84 ? 27.231 -3.589 -25.942 1.00 92.56 84 ASP A O 1
ATOM 637 N N . ASP A 1 85 ? 26.947 -3.829 -23.707 1.00 89.75 85 ASP A N 1
ATOM 638 C CA . ASP A 1 85 ? 28.254 -4.435 -23.386 1.00 89.75 85 ASP A CA 1
ATOM 639 C C . ASP A 1 85 ? 28.264 -5.916 -23.814 1.00 89.75 85 ASP A C 1
ATOM 641 O O . ASP A 1 85 ? 27.997 -6.841 -23.034 1.00 89.75 85 ASP A O 1
ATOM 645 N N . VAL A 1 86 ? 28.468 -6.140 -25.116 1.00 89.12 86 VAL A N 1
ATOM 646 C CA . VAL A 1 86 ? 28.333 -7.459 -25.754 1.00 89.12 86 VAL A CA 1
ATOM 647 C C . VAL A 1 86 ? 29.465 -8.391 -25.326 1.00 89.12 86 VAL A C 1
ATOM 649 O O . VAL A 1 86 ? 29.248 -9.605 -25.215 1.00 89.12 86 VAL A O 1
ATOM 652 N N . ASP A 1 87 ? 30.667 -7.855 -25.102 1.00 89.31 87 ASP A N 1
ATOM 653 C CA . ASP A 1 87 ? 31.837 -8.653 -24.729 1.00 89.31 87 ASP A CA 1
ATOM 654 C C . ASP A 1 87 ? 32.005 -8.830 -23.207 1.00 89.31 87 ASP A C 1
ATOM 656 O O . ASP A 1 87 ? 32.763 -9.707 -22.772 1.00 89.31 87 ASP A O 1
ATOM 660 N N . ARG A 1 88 ? 31.202 -8.102 -22.415 1.00 86.06 88 ARG A N 1
ATOM 661 C CA . ARG A 1 88 ? 31.117 -8.154 -20.949 1.00 86.06 88 ARG A CA 1
ATOM 662 C C . ARG A 1 88 ? 32.414 -7.745 -20.270 1.00 86.06 88 ARG A C 1
ATOM 664 O O . ARG A 1 88 ? 32.757 -8.287 -19.210 1.00 86.06 88 ARG A O 1
ATOM 671 N N . ASN A 1 89 ? 33.165 -6.837 -20.884 1.00 86.56 89 ASN A N 1
ATOM 672 C CA . ASN A 1 89 ? 34.413 -6.341 -20.323 1.00 86.56 89 ASN A CA 1
ATOM 673 C C . ASN A 1 89 ? 34.206 -5.186 -19.325 1.00 86.56 89 ASN A C 1
ATOM 675 O O . ASN A 1 89 ? 35.180 -4.754 -18.693 1.00 86.56 89 ASN A O 1
ATOM 679 N N . GLY A 1 90 ? 32.958 -4.732 -19.143 1.00 83.00 90 GLY A N 1
ATOM 680 C CA . GLY A 1 90 ? 32.592 -3.686 -18.195 1.00 83.00 90 GLY A CA 1
ATOM 681 C C . GLY A 1 90 ? 32.981 -2.287 -18.662 1.00 83.00 90 GLY A C 1
ATOM 682 O O . GLY A 1 90 ? 33.229 -1.419 -17.827 1.00 83.00 90 GLY A O 1
ATOM 683 N N . LYS A 1 91 ? 33.091 -2.060 -19.974 1.00 83.81 91 LYS A N 1
ATOM 684 C CA . LYS A 1 91 ? 33.409 -0.758 -20.569 1.00 83.81 91 LYS A CA 1
ATOM 685 C C . LYS A 1 91 ? 32.441 -0.450 -21.701 1.00 83.81 91 LYS A C 1
ATOM 687 O O . LYS A 1 91 ? 31.659 -1.286 -22.113 1.00 83.81 91 LYS A O 1
ATOM 692 N N . ALA A 1 92 ? 32.496 0.792 -22.170 1.00 84.06 92 ALA A N 1
ATOM 693 C CA . ALA A 1 92 ? 31.850 1.206 -23.404 1.00 84.06 92 ALA A CA 1
ATOM 694 C C . ALA A 1 92 ? 32.889 1.258 -24.524 1.00 84.06 92 ALA A C 1
ATOM 696 O O . ALA A 1 92 ? 33.688 2.206 -24.578 1.00 84.06 92 ALA A O 1
ATOM 697 N N . ASP A 1 93 ? 32.887 0.272 -25.415 1.00 83.56 93 ASP A N 1
ATOM 698 C CA . ASP A 1 93 ? 33.819 0.209 -26.538 1.00 83.56 93 ASP A CA 1
ATOM 699 C C . ASP A 1 93 ? 33.255 0.816 -27.832 1.00 83.56 93 ASP A C 1
ATOM 701 O O . ASP A 1 93 ? 32.050 0.786 -28.070 1.00 83.56 93 ASP A O 1
ATOM 705 N N . PRO A 1 94 ? 34.105 1.343 -28.739 1.00 80.12 94 PRO A N 1
ATOM 706 C CA . PRO A 1 94 ? 33.638 1.949 -29.994 1.00 80.12 94 PRO A CA 1
ATOM 707 C C . PRO A 1 94 ? 32.852 1.013 -30.928 1.00 80.12 94 PRO A C 1
ATOM 709 O O . PRO A 1 94 ? 32.206 1.485 -31.860 1.00 80.12 94 PRO A O 1
ATOM 712 N N . ILE A 1 95 ? 32.959 -0.307 -30.738 1.00 81.56 95 ILE A N 1
ATOM 713 C CA . ILE A 1 95 ? 32.222 -1.310 -31.522 1.00 81.56 95 ILE A CA 1
ATOM 714 C C . ILE A 1 95 ? 30.862 -1.660 -30.907 1.00 81.56 95 ILE A C 1
ATOM 716 O O . ILE A 1 95 ? 30.051 -2.324 -31.556 1.00 81.56 95 ILE A O 1
ATOM 720 N N . GLU A 1 96 ? 30.626 -1.240 -29.667 1.00 88.38 96 GLU A N 1
ATOM 721 C CA . GLU A 1 96 ? 29.411 -1.510 -28.916 1.00 88.38 96 GLU A CA 1
ATOM 722 C C . GLU A 1 96 ? 28.368 -0.439 -29.181 1.00 88.38 96 GLU A C 1
ATOM 724 O O . GLU A 1 96 ? 28.659 0.692 -29.579 1.00 88.38 96 GLU A O 1
ATOM 729 N N . LYS A 1 97 ? 27.105 -0.817 -29.007 1.00 90.19 97 LYS A N 1
ATOM 730 C CA . LYS A 1 97 ? 26.000 0.072 -29.335 1.00 90.19 97 LYS A CA 1
ATOM 731 C C . LYS A 1 97 ? 25.638 0.918 -28.133 1.00 90.19 97 LYS A C 1
ATOM 733 O O . LYS A 1 97 ? 25.370 0.398 -27.053 1.00 90.19 97 LYS A O 1
ATOM 738 N N . LEU A 1 98 ? 25.507 2.215 -28.383 1.00 90.69 98 LEU A N 1
ATOM 739 C CA . LEU A 1 98 ? 24.742 3.096 -27.518 1.00 90.69 98 LEU A CA 1
ATOM 740 C C . LEU A 1 98 ? 23.265 2.966 -27.879 1.00 90.69 98 LEU A C 1
ATOM 742 O O . LEU A 1 98 ? 22.856 3.221 -29.014 1.00 90.69 98 LEU A O 1
ATOM 746 N N . VAL A 1 99 ? 22.466 2.543 -26.911 1.00 92.12 99 VAL A N 1
ATOM 747 C CA . VAL A 1 99 ? 21.023 2.367 -27.045 1.00 92.12 99 VAL A CA 1
ATOM 748 C C . VAL A 1 99 ? 20.341 3.548 -26.377 1.00 92.12 99 VAL A C 1
ATOM 750 O O . VAL A 1 99 ? 20.434 3.717 -25.164 1.00 92.12 99 VAL A O 1
ATOM 753 N N . THR A 1 100 ? 19.649 4.372 -27.161 1.00 90.75 100 THR A N 1
ATOM 754 C CA . THR A 1 100 ? 18.891 5.511 -26.636 1.00 90.75 100 THR A CA 1
ATOM 755 C C . THR A 1 100 ? 17.735 5.055 -25.752 1.00 90.75 100 THR A C 1
ATOM 757 O O . THR A 1 100 ? 17.032 4.087 -26.058 1.00 90.75 100 THR A O 1
ATOM 760 N N . LEU A 1 101 ? 17.491 5.790 -24.667 1.00 87.19 101 LEU A N 1
ATOM 761 C CA . LEU A 1 101 ? 16.290 5.624 -23.867 1.00 87.19 101 LEU A CA 1
ATOM 762 C C . LEU A 1 101 ? 15.064 5.906 -24.743 1.00 87.19 101 LEU A C 1
ATOM 764 O O . LEU A 1 101 ? 14.989 6.915 -25.445 1.00 87.19 101 LEU A O 1
ATOM 768 N N . GLY A 1 102 ? 14.104 4.986 -24.701 1.00 85.31 102 GLY A N 1
ATOM 769 C CA . GLY A 1 102 ? 12.890 5.065 -25.500 1.00 85.31 102 GLY A CA 1
ATOM 770 C C . GLY A 1 102 ? 11.865 6.080 -24.987 1.00 85.31 102 GLY A C 1
ATOM 771 O O . GLY A 1 102 ? 12.118 6.937 -24.138 1.00 85.31 102 GLY A O 1
ATOM 772 N N . LYS A 1 103 ? 10.646 5.955 -25.516 1.00 85.12 103 LYS A N 1
ATOM 773 C CA . LYS A 1 103 ? 9.482 6.691 -25.010 1.00 85.12 103 LYS A CA 1
ATOM 774 C C . LYS A 1 103 ? 9.133 6.233 -23.593 1.00 85.12 103 LYS A C 1
ATOM 776 O O . LYS A 1 103 ? 9.423 5.103 -23.206 1.00 85.12 103 LYS A O 1
ATOM 781 N N . THR A 1 104 ? 8.459 7.108 -22.853 1.00 88.50 104 THR A N 1
ATOM 782 C CA . THR A 1 104 ? 7.939 6.800 -21.516 1.00 88.50 104 THR A CA 1
ATOM 783 C C . THR A 1 104 ? 7.094 5.520 -21.500 1.00 88.50 104 THR A C 1
ATOM 785 O O . THR A 1 104 ? 6.296 5.266 -22.408 1.00 88.50 104 THR A O 1
ATOM 788 N N . LYS A 1 105 ? 7.251 4.719 -20.439 1.00 91.94 105 LYS A N 1
ATOM 789 C CA . LYS A 1 105 ? 6.391 3.556 -20.164 1.00 91.94 105 LYS A CA 1
ATOM 790 C C . LYS A 1 105 ? 5.051 3.966 -19.538 1.00 91.94 105 LYS A C 1
ATOM 792 O O . LYS A 1 105 ? 4.112 3.172 -19.533 1.00 91.94 105 LYS A O 1
ATOM 797 N N . ILE A 1 106 ? 4.935 5.206 -19.059 1.00 93.94 106 ILE A N 1
ATOM 798 C CA . ILE A 1 106 ? 3.708 5.753 -18.478 1.00 93.94 106 ILE A CA 1
ATOM 799 C C . ILE A 1 106 ? 2.741 6.114 -19.612 1.00 93.94 106 ILE A C 1
ATOM 801 O O . ILE A 1 106 ? 3.026 6.956 -20.462 1.00 93.94 106 ILE A O 1
ATOM 805 N N . ALA A 1 107 ? 1.602 5.430 -19.655 1.00 95.12 107 ALA A N 1
ATOM 806 C CA . ALA A 1 107 ? 0.537 5.653 -20.625 1.00 95.12 107 ALA A CA 1
ATOM 807 C C . ALA A 1 107 ? -0.366 6.833 -20.252 1.00 95.12 107 ALA A C 1
ATOM 809 O O . ALA A 1 107 ? -0.847 7.538 -21.137 1.00 95.12 107 ALA A O 1
ATOM 810 N N . GLY A 1 108 ? -0.550 7.069 -18.959 1.00 95.75 108 GLY A N 1
ATOM 811 C CA . GLY A 1 108 ? -1.301 8.191 -18.420 1.00 95.75 108 GLY A CA 1
ATOM 812 C C . GLY A 1 108 ? -1.102 8.287 -16.915 1.00 95.75 108 GLY A C 1
ATOM 813 O O . GLY A 1 108 ? -0.618 7.341 -16.288 1.00 95.75 108 GLY A O 1
ATOM 814 N N . ALA A 1 109 ? -1.456 9.432 -16.350 1.00 95.06 109 ALA A N 1
ATOM 815 C CA . ALA A 1 109 ? -1.424 9.669 -14.922 1.00 95.06 109 ALA A CA 1
ATOM 816 C C . ALA A 1 109 ? -2.681 10.410 -14.451 1.00 95.06 109 ALA A C 1
ATOM 818 O O . ALA A 1 109 ? -3.222 11.235 -15.183 1.00 95.06 109 ALA A O 1
ATOM 819 N N . LEU A 1 110 ? -3.120 10.139 -13.227 1.00 92.88 110 LEU A N 1
ATOM 820 C CA . LEU A 1 110 ? -4.154 10.892 -12.525 1.00 92.88 110 LEU A CA 1
ATOM 821 C C . LEU A 1 110 ? -3.523 11.542 -11.294 1.00 92.88 110 LEU A C 1
ATOM 823 O O . LEU A 1 110 ? -2.950 10.847 -10.459 1.00 92.88 110 LEU A O 1
ATOM 827 N N . ALA A 1 111 ? -3.612 12.865 -11.181 1.00 88.25 111 ALA A N 1
ATOM 828 C CA . ALA A 1 111 ? -3.016 13.608 -10.076 1.00 88.25 111 ALA A CA 1
ATOM 829 C C . ALA A 1 111 ? -3.880 14.819 -9.710 1.00 88.25 111 ALA A C 1
ATOM 831 O O . ALA A 1 111 ? -4.219 15.627 -10.575 1.00 88.25 111 ALA A O 1
ATOM 832 N N . GLY A 1 112 ? -4.273 14.933 -8.435 1.00 82.00 112 GLY A N 1
ATOM 833 C CA . GLY A 1 112 ? -5.148 16.018 -7.962 1.00 82.00 112 GLY A CA 1
ATOM 834 C C . GLY A 1 112 ? -6.465 16.128 -8.749 1.00 82.00 112 GLY A C 1
ATOM 835 O O . GLY A 1 112 ? -6.899 17.231 -9.077 1.00 82.00 112 GLY A O 1
ATOM 836 N N . GLY A 1 113 ? -7.042 14.988 -9.152 1.00 86.31 113 GLY A N 1
ATOM 837 C CA . GLY A 1 113 ? -8.251 14.919 -9.986 1.00 86.31 113 GLY A CA 1
ATOM 838 C C . GLY A 1 113 ? -8.058 15.311 -11.459 1.00 86.31 113 GLY A C 1
ATOM 839 O O . GLY A 1 113 ? -9.030 15.361 -12.208 1.00 86.31 113 GLY A O 1
ATOM 840 N N . THR A 1 114 ? -6.825 15.590 -11.893 1.00 91.06 114 THR A N 1
ATOM 841 C CA . THR A 1 114 ? -6.497 15.941 -13.282 1.00 91.06 114 THR A CA 1
ATOM 842 C C . THR A 1 114 ? -5.834 14.766 -13.990 1.00 91.06 114 THR A C 1
ATOM 844 O O . THR A 1 114 ? -4.893 14.166 -13.473 1.00 91.06 114 THR A O 1
ATOM 847 N N . GLU A 1 115 ? -6.322 14.446 -15.187 1.00 95.19 115 GLU A N 1
ATOM 848 C CA . GLU A 1 115 ? -5.718 13.440 -16.058 1.00 95.19 115 GLU A CA 1
ATOM 849 C C . GLU A 1 115 ? -4.603 14.045 -16.919 1.00 95.19 115 GLU A C 1
ATOM 851 O O . GLU A 1 115 ? -4.790 15.074 -17.568 1.00 95.19 115 GLU A O 1
ATOM 856 N N . TYR A 1 116 ? -3.487 13.326 -16.991 1.00 95.19 116 TYR A N 1
ATOM 857 C CA . TYR A 1 116 ? -2.342 13.567 -17.858 1.00 95.19 116 TYR A CA 1
ATOM 858 C C . TYR A 1 116 ? -2.134 12.349 -18.762 1.00 95.19 116 TYR A C 1
ATOM 860 O O . TYR A 1 116 ? -2.283 11.201 -18.344 1.00 95.19 116 TYR A O 1
ATOM 868 N N . ARG A 1 117 ? -1.787 12.573 -20.023 1.00 94.56 117 ARG A N 1
ATOM 869 C CA . ARG A 1 117 ? -1.805 11.576 -21.095 1.00 94.56 117 ARG A CA 1
ATOM 870 C C . ARG A 1 117 ? -0.417 11.451 -21.699 1.00 94.56 117 ARG A C 1
ATOM 872 O O . ARG A 1 117 ? 0.153 12.427 -22.189 1.00 94.56 117 ARG A O 1
ATOM 879 N N . GLY A 1 118 ? 0.105 10.226 -21.716 1.00 92.44 118 GLY A N 1
ATOM 880 C CA . GLY A 1 118 ? 1.401 9.931 -22.313 1.00 92.44 118 GLY A CA 1
ATOM 881 C C . GLY A 1 118 ? 1.405 10.233 -23.810 1.00 92.44 118 GLY A C 1
ATOM 882 O O . GLY A 1 118 ? 0.537 9.773 -24.554 1.00 92.44 118 GLY A O 1
ATOM 883 N N . GLY A 1 119 ? 2.400 10.991 -24.263 1.00 90.12 119 GLY A N 1
ATOM 884 C CA . GLY A 1 119 ? 2.487 11.443 -25.652 1.00 90.12 119 GLY A CA 1
ATOM 885 C C . GLY A 1 119 ? 1.822 12.799 -25.906 1.00 90.12 119 GLY A C 1
ATOM 886 O O . GLY A 1 119 ? 1.886 13.273 -27.040 1.00 90.12 119 GLY A O 1
ATOM 887 N N . ILE A 1 120 ? 1.174 13.404 -24.903 1.00 92.62 120 ILE A N 1
ATOM 888 C CA . ILE A 1 120 ? 0.396 14.640 -25.061 1.00 92.62 120 ILE A CA 1
ATOM 889 C C . ILE A 1 120 ? 0.823 15.698 -24.044 1.00 92.62 120 ILE A C 1
ATOM 891 O O . ILE A 1 120 ? 1.267 16.769 -24.448 1.00 92.62 120 ILE A O 1
ATOM 895 N N . ASP A 1 121 ? 0.640 15.423 -22.755 1.00 93.19 121 ASP A N 1
ATOM 896 C CA . ASP A 1 121 ? 0.802 16.409 -21.682 1.00 93.19 121 ASP A CA 1
ATOM 897 C C . ASP A 1 121 ? 1.385 15.808 -20.392 1.00 93.19 121 ASP A C 1
ATOM 899 O O . ASP A 1 121 ? 1.402 16.475 -19.356 1.00 93.19 121 ASP A O 1
ATOM 903 N N . LEU A 1 122 ? 1.928 14.587 -20.434 1.00 92.31 122 LEU A N 1
ATOM 904 C CA . LEU A 1 122 ? 2.530 13.956 -19.261 1.00 92.31 122 LEU A CA 1
ATOM 905 C C . LEU A 1 122 ? 3.759 14.722 -18.754 1.00 92.31 122 LEU A C 1
ATOM 907 O O . LEU A 1 122 ? 4.007 14.743 -17.553 1.00 92.31 122 LEU A O 1
ATOM 911 N N . SER A 1 123 ? 4.490 15.414 -19.632 1.00 90.38 123 SER A N 1
ATOM 912 C CA . SER A 1 123 ? 5.622 16.271 -19.257 1.00 90.38 123 SER A CA 1
ATOM 913 C C . SER A 1 123 ? 5.220 17.480 -18.405 1.00 90.38 123 SER A C 1
ATOM 915 O O . SER A 1 123 ? 6.092 18.163 -17.872 1.00 90.38 123 SER A O 1
ATOM 917 N N . THR A 1 124 ? 3.917 17.766 -18.306 1.00 90.56 124 THR A N 1
ATOM 918 C CA . THR A 1 124 ? 3.343 18.859 -17.505 1.00 90.56 124 THR A CA 1
ATOM 919 C C . THR A 1 124 ? 2.787 18.389 -16.161 1.00 90.56 124 THR A C 1
ATOM 921 O O . THR A 1 124 ? 2.271 19.208 -15.397 1.00 90.56 124 THR A O 1
ATOM 924 N N . LEU A 1 125 ? 2.886 17.085 -15.867 1.00 88.31 125 LEU A N 1
ATOM 925 C CA . LEU A 1 125 ? 2.512 16.521 -14.575 1.00 88.31 125 LEU A CA 1
ATOM 926 C C . LEU A 1 125 ? 3.278 17.268 -13.468 1.00 88.31 125 LEU A C 1
ATOM 928 O O . LEU A 1 125 ? 4.511 17.320 -13.515 1.00 88.31 125 LEU A O 1
ATOM 932 N N . PRO A 1 126 ? 2.584 17.873 -12.486 1.00 82.81 126 PRO A N 1
ATOM 933 C CA . PRO A 1 126 ? 3.249 18.574 -11.405 1.00 82.81 126 PRO A CA 1
ATOM 934 C C . PRO A 1 126 ? 4.107 17.605 -10.585 1.00 82.81 126 PRO A C 1
ATOM 936 O O . PRO A 1 126 ? 3.764 16.428 -10.462 1.00 82.81 126 PRO A O 1
ATOM 939 N N . PRO A 1 127 ? 5.198 18.091 -9.975 1.00 76.19 127 PRO A N 1
ATOM 940 C CA . PRO A 1 127 ? 5.981 17.271 -9.067 1.00 76.19 127 PRO A CA 1
ATOM 941 C C . PRO A 1 127 ? 5.110 16.801 -7.898 1.00 76.19 127 PRO A C 1
ATOM 943 O O . PRO A 1 127 ? 4.359 17.589 -7.312 1.00 76.19 127 PRO A O 1
ATOM 946 N N . THR A 1 128 ? 5.249 15.523 -7.554 1.00 71.62 128 THR A N 1
ATOM 947 C CA . THR A 1 128 ? 4.609 14.895 -6.397 1.00 71.62 128 THR A CA 1
ATOM 948 C C . THR A 1 128 ? 4.954 15.668 -5.126 1.00 71.62 128 THR A C 1
ATOM 950 O O . THR A 1 128 ? 6.119 15.970 -4.858 1.00 71.62 128 THR A O 1
ATOM 953 N N . LYS A 1 129 ? 3.935 15.998 -4.328 1.00 60.62 129 LYS A N 1
ATOM 954 C CA . LYS A 1 129 ? 4.078 16.745 -3.070 1.00 60.62 129 LYS A CA 1
ATOM 955 C C . LYS A 1 129 ? 3.822 15.818 -1.890 1.00 60.62 129 LYS A C 1
ATOM 957 O O . LYS A 1 129 ? 2.952 16.086 -1.070 1.00 60.62 129 LYS A O 1
ATOM 962 N N . PHE A 1 130 ? 4.559 14.717 -1.790 1.00 52.88 130 PHE A N 1
ATOM 963 C CA . PHE A 1 130 ? 4.475 13.903 -0.581 1.00 52.88 130 PHE A CA 1
ATOM 964 C C . PHE A 1 130 ? 5.342 14.531 0.509 1.00 52.88 130 PHE A C 1
ATOM 966 O O . PHE A 1 130 ? 6.563 14.588 0.395 1.00 52.88 130 PHE A O 1
ATOM 973 N N . ASN A 1 131 ? 4.694 15.041 1.555 1.00 42.44 131 ASN A N 1
ATOM 974 C CA . ASN A 1 131 ? 5.351 15.530 2.759 1.00 42.44 131 ASN A CA 1
ATOM 975 C C . ASN A 1 131 ? 5.444 14.383 3.770 1.00 42.44 131 ASN A C 1
ATOM 977 O O . ASN A 1 131 ? 4.678 14.341 4.731 1.00 42.44 131 ASN A O 1
ATOM 981 N N . THR A 1 132 ? 6.342 13.424 3.555 1.00 42.44 132 THR A N 1
ATOM 982 C CA . THR A 1 132 ? 6.732 12.524 4.645 1.00 42.44 132 THR A CA 1
ATOM 983 C C . THR A 1 132 ? 7.910 13.125 5.392 1.00 42.44 132 THR A C 1
ATOM 985 O O . THR A 1 132 ? 8.961 13.412 4.826 1.00 42.44 132 THR A O 1
ATOM 988 N N . LEU A 1 133 ? 7.704 13.282 6.700 1.00 39.09 133 LEU A N 1
ATOM 989 C CA . LEU A 1 133 ? 8.608 13.708 7.780 1.00 39.09 133 LEU A CA 1
ATOM 990 C C . LEU A 1 133 ? 9.905 12.881 7.930 1.00 39.09 133 LEU A C 1
ATOM 992 O O . LEU A 1 133 ? 10.546 12.877 8.978 1.00 39.09 133 LEU A O 1
ATOM 996 N N . TYR A 1 134 ? 10.307 12.153 6.899 1.00 41.81 134 TYR A N 1
ATOM 997 C CA . TYR A 1 134 ? 11.400 11.207 6.928 1.00 41.81 134 TYR A CA 1
ATOM 998 C C . TYR A 1 134 ? 12.283 11.547 5.727 1.00 41.81 134 TYR A C 1
ATOM 1000 O O . TYR A 1 134 ? 11.883 11.386 4.584 1.00 41.81 134 TYR A O 1
ATOM 1008 N N . LEU A 1 135 ? 13.467 12.089 6.024 1.00 39.62 135 LEU A N 1
ATOM 1009 C CA . LEU A 1 135 ? 14.601 12.258 5.106 1.00 39.62 135 LEU A CA 1
ATOM 1010 C C . LEU A 1 135 ? 14.572 13.408 4.084 1.00 39.62 135 LEU A C 1
ATOM 1012 O O . LEU A 1 135 ? 15.435 13.440 3.222 1.00 39.62 135 LEU A O 1
ATOM 1016 N N . GLY A 1 136 ? 13.699 14.415 4.175 1.00 39.75 136 GLY A N 1
ATOM 1017 C CA . GLY A 1 136 ? 13.725 15.492 3.161 1.00 39.75 136 GLY A CA 1
ATOM 1018 C C . GLY A 1 136 ? 13.527 14.953 1.733 1.00 39.75 136 GLY A C 1
ATOM 1019 O O . GLY A 1 136 ? 14.063 15.511 0.775 1.00 39.75 136 GLY A O 1
ATOM 1020 N N . ASP A 1 137 ? 12.799 13.836 1.640 1.00 49.53 137 ASP A N 1
ATOM 1021 C CA . ASP A 1 137 ? 12.681 12.987 0.465 1.00 49.53 137 ASP A CA 1
ATOM 1022 C C . ASP A 1 137 ? 11.781 13.589 -0.615 1.00 49.53 137 ASP A C 1
ATOM 1024 O O . ASP A 1 137 ? 10.800 14.293 -0.365 1.00 49.53 137 ASP A O 1
ATOM 1028 N N . ASN A 1 138 ? 12.125 13.250 -1.853 1.00 57.44 138 ASN A N 1
ATOM 1029 C CA . ASN A 1 138 ? 11.297 13.459 -3.025 1.00 57.44 138 ASN A CA 1
ATOM 1030 C C . ASN A 1 138 ? 10.023 12.609 -2.883 1.00 57.44 138 ASN A C 1
ATOM 1032 O O . ASN A 1 138 ? 10.097 11.385 -2.793 1.00 57.44 138 ASN A O 1
ATOM 1036 N N . GLY A 1 139 ? 8.849 13.245 -2.880 1.00 63.47 139 GLY A N 1
ATOM 1037 C CA . GLY A 1 139 ? 7.576 12.571 -2.608 1.00 63.47 139 GLY A CA 1
ATOM 1038 C C . GLY A 1 139 ? 7.228 11.413 -3.555 1.00 63.47 139 GLY A C 1
ATOM 1039 O O . GLY A 1 139 ? 6.365 10.600 -3.241 1.00 63.47 139 GLY A O 1
ATOM 1040 N N . ALA A 1 140 ? 7.912 11.305 -4.695 1.00 76.69 140 ALA A N 1
ATOM 1041 C CA . ALA A 1 140 ? 7.736 10.224 -5.659 1.00 76.69 140 ALA A CA 1
ATOM 1042 C C . ALA A 1 140 ? 8.581 8.963 -5.369 1.00 76.69 140 ALA A C 1
ATOM 1044 O O . ALA A 1 140 ? 8.480 7.996 -6.129 1.00 76.69 140 ALA A O 1
ATOM 1045 N N . MET A 1 141 ? 9.421 8.941 -4.322 1.00 81.56 141 MET A N 1
ATOM 1046 C CA . MET A 1 141 ? 10.384 7.849 -4.085 1.00 81.56 141 MET A CA 1
ATOM 1047 C C . MET A 1 141 ? 9.732 6.474 -3.936 1.00 81.56 141 MET A C 1
ATOM 1049 O O . MET A 1 141 ? 10.186 5.521 -4.568 1.00 81.56 141 MET A O 1
ATOM 1053 N N . HIS A 1 142 ? 8.651 6.376 -3.156 1.00 86.62 142 HIS A N 1
ATOM 1054 C CA . HIS A 1 142 ? 7.922 5.120 -2.937 1.00 86.62 142 HIS A CA 1
ATOM 1055 C C . HIS A 1 142 ? 7.319 4.582 -4.245 1.00 86.62 142 HIS A C 1
ATOM 1057 O O . HIS A 1 142 ? 7.671 3.491 -4.689 1.00 86.62 142 HIS A O 1
ATOM 1063 N N . GLY A 1 143 ? 6.515 5.392 -4.943 1.00 89.38 143 GLY A N 1
ATOM 1064 C CA . GLY A 1 143 ? 5.912 4.987 -6.217 1.00 89.38 143 GLY A CA 1
ATOM 1065 C C . GLY A 1 143 ? 6.944 4.682 -7.313 1.00 89.38 143 GLY A C 1
ATOM 1066 O O . GLY A 1 143 ? 6.756 3.754 -8.099 1.00 89.38 143 GLY A O 1
ATOM 1067 N N . THR A 1 144 ? 8.070 5.407 -7.346 1.00 90.44 144 THR A N 1
ATOM 1068 C CA . THR A 1 144 ? 9.177 5.128 -8.281 1.00 90.44 144 THR A CA 1
ATOM 1069 C C . THR A 1 144 ? 9.821 3.773 -7.995 1.00 90.44 144 THR A C 1
ATOM 1071 O O . THR A 1 144 ? 10.071 3.010 -8.929 1.00 90.44 144 THR A O 1
ATOM 1074 N N . ALA A 1 145 ? 10.051 3.456 -6.719 1.00 92.44 145 ALA A N 1
ATOM 1075 C CA . ALA A 1 145 ? 10.610 2.182 -6.290 1.00 92.44 145 ALA A CA 1
ATOM 1076 C C . ALA A 1 145 ? 9.720 0.997 -6.696 1.00 92.44 145 ALA A C 1
ATOM 1078 O O . ALA A 1 145 ? 10.212 0.037 -7.296 1.00 92.44 145 ALA A O 1
ATOM 1079 N N . VAL A 1 146 ? 8.412 1.098 -6.441 1.00 95.00 146 VAL A N 1
ATOM 1080 C CA . VAL A 1 146 ? 7.407 0.108 -6.860 1.00 95.00 146 VAL A CA 1
ATOM 1081 C C . VAL A 1 146 ? 7.420 -0.061 -8.379 1.00 95.00 146 VAL A C 1
ATOM 1083 O O . VAL A 1 146 ? 7.563 -1.177 -8.887 1.00 95.00 146 VAL A O 1
ATOM 1086 N N . ALA A 1 147 ? 7.306 1.042 -9.127 1.00 95.38 147 ALA A N 1
ATOM 1087 C CA . ALA A 1 147 ? 7.266 1.002 -10.586 1.00 95.38 147 ALA A CA 1
ATOM 1088 C C . ALA A 1 147 ? 8.540 0.385 -11.180 1.00 95.38 147 ALA A C 1
ATOM 1090 O O . ALA A 1 147 ? 8.474 -0.323 -12.187 1.00 95.38 147 ALA A O 1
ATOM 1091 N N . ALA A 1 148 ? 9.699 0.613 -10.560 1.00 95.50 148 ALA A N 1
ATOM 1092 C CA . ALA A 1 148 ? 10.955 0.034 -11.008 1.00 95.50 148 ALA A CA 1
ATOM 1093 C C . ALA A 1 148 ? 11.042 -1.483 -10.759 1.00 95.50 148 ALA A C 1
ATOM 1095 O O . ALA A 1 148 ? 11.507 -2.197 -11.648 1.00 95.50 148 ALA A O 1
ATOM 1096 N N . ILE A 1 149 ? 10.521 -1.999 -9.640 1.00 97.25 149 ILE A N 1
ATOM 1097 C CA . ILE A 1 149 ? 10.430 -3.452 -9.395 1.00 97.25 149 ILE A CA 1
ATOM 1098 C C . ILE A 1 149 ? 9.468 -4.114 -10.389 1.00 97.25 149 ILE A C 1
ATOM 1100 O O . ILE A 1 149 ? 9.736 -5.202 -10.898 1.00 97.25 149 ILE A O 1
ATOM 1104 N N . LEU A 1 150 ? 8.361 -3.442 -10.713 1.00 97.69 150 LEU A N 1
ATOM 1105 C CA . LEU A 1 150 ? 7.362 -3.968 -11.637 1.00 97.69 150 LEU A CA 1
ATOM 1106 C C . LEU A 1 150 ? 7.860 -3.934 -13.087 1.00 97.69 150 LEU A C 1
ATOM 1108 O O . LEU A 1 150 ? 7.860 -4.963 -13.750 1.00 97.69 150 LEU A O 1
ATOM 1112 N N . LEU A 1 151 ? 8.286 -2.776 -13.600 1.00 96.31 151 LEU A N 1
ATOM 1113 C CA . LEU A 1 151 ? 8.554 -2.559 -15.033 1.00 96.31 151 LEU A CA 1
ATOM 1114 C C . LEU A 1 151 ? 9.820 -1.745 -15.337 1.00 96.31 151 LEU A C 1
ATOM 1116 O O . LEU A 1 151 ? 10.013 -1.302 -16.474 1.00 96.31 151 LEU A O 1
ATOM 1120 N N . GLY A 1 152 ? 10.683 -1.517 -14.348 1.00 93.69 152 GLY A N 1
ATOM 1121 C CA . GLY A 1 152 ? 11.918 -0.750 -14.504 1.00 93.69 152 GLY A CA 1
ATOM 1122 C C . GLY A 1 152 ? 12.940 -1.402 -15.436 1.00 93.69 152 GLY A C 1
ATOM 1123 O O . GLY A 1 152 ? 12.878 -2.595 -15.735 1.00 93.69 152 GLY A O 1
ATOM 1124 N N . GLY A 1 153 ? 13.898 -0.600 -15.896 1.00 90.62 153 GLY A N 1
ATOM 1125 C CA . GLY A 1 153 ? 15.045 -1.076 -16.669 1.00 90.62 153 GLY A CA 1
ATOM 1126 C C . GLY A 1 153 ? 14.750 -1.475 -18.120 1.00 90.62 153 GLY A C 1
ATOM 1127 O O . GLY A 1 153 ? 13.636 -1.326 -18.644 1.00 90.62 153 GLY A O 1
ATOM 1128 N N . ALA A 1 154 ? 15.797 -1.964 -18.778 1.00 91.31 154 ALA A N 1
ATOM 1129 C CA . ALA A 1 154 ? 15.821 -2.459 -20.146 1.00 91.31 154 ALA A CA 1
ATOM 1130 C C . ALA A 1 154 ? 16.478 -3.858 -20.167 1.00 91.31 154 ALA A C 1
ATOM 1132 O O . ALA A 1 154 ? 17.678 -3.971 -19.902 1.00 91.31 154 ALA A O 1
ATOM 1133 N N . PRO A 1 155 ? 15.721 -4.931 -20.478 1.00 91.06 155 PRO A N 1
ATOM 1134 C CA . PRO A 1 155 ? 16.231 -6.300 -20.478 1.00 91.06 155 PRO A CA 1
ATOM 1135 C C . PRO A 1 155 ? 17.520 -6.463 -21.276 1.00 91.06 155 PRO A C 1
ATOM 1137 O O . PRO A 1 155 ? 17.593 -6.056 -22.432 1.00 91.06 155 PRO A O 1
ATOM 1140 N N . GLY A 1 156 ? 18.521 -7.085 -20.655 1.00 89.06 156 GLY A N 1
ATOM 1141 C CA . GLY A 1 156 ? 19.828 -7.328 -21.270 1.00 89.06 156 GLY A CA 1
ATOM 1142 C C . GLY A 1 156 ? 20.762 -6.117 -21.294 1.00 89.06 156 GLY A C 1
ATOM 1143 O O . GLY A 1 156 ? 21.945 -6.310 -21.531 1.00 89.06 156 GLY A O 1
ATOM 1144 N N . LEU A 1 157 ? 20.262 -4.912 -21.002 1.00 91.75 157 LEU A N 1
ATOM 1145 C CA . LEU A 1 157 ? 21.054 -3.680 -20.973 1.00 91.75 157 LEU A CA 1
ATOM 1146 C C . LEU A 1 157 ? 21.235 -3.131 -19.560 1.00 91.75 157 LEU A C 1
ATOM 1148 O O . LEU A 1 157 ? 22.255 -2.520 -19.292 1.00 91.75 157 LEU A O 1
ATOM 1152 N N . THR A 1 158 ? 20.270 -3.337 -18.658 1.00 91.25 158 THR A N 1
ATOM 1153 C CA . THR A 1 158 ? 20.353 -2.905 -17.252 1.00 91.25 158 THR A CA 1
ATOM 1154 C C . THR A 1 158 ? 20.442 -4.091 -16.301 1.00 91.25 158 THR A C 1
ATOM 1156 O O . THR A 1 158 ? 19.722 -5.080 -16.456 1.00 91.25 158 THR A O 1
ATOM 1159 N N . ARG A 1 159 ? 21.268 -3.967 -15.259 1.00 90.50 159 ARG A N 1
ATOM 1160 C CA . ARG A 1 159 ? 21.455 -4.979 -14.210 1.00 90.50 159 ARG A CA 1
ATOM 1161 C C . ARG A 1 159 ? 20.197 -5.170 -13.370 1.00 90.50 159 ARG A C 1
ATOM 1163 O O . ARG A 1 159 ? 19.796 -6.303 -13.121 1.00 90.50 159 ARG A O 1
ATOM 1170 N N . TYR A 1 160 ? 19.572 -4.069 -12.961 1.00 91.94 160 TYR A N 1
ATOM 1171 C CA . TYR A 1 160 ? 18.343 -4.074 -12.171 1.00 91.94 160 TYR A CA 1
ATOM 1172 C C . TYR A 1 160 ? 17.156 -3.845 -13.101 1.00 91.94 160 TYR A C 1
ATOM 1174 O O . TYR A 1 160 ? 16.864 -2.723 -13.510 1.00 91.94 160 TYR A O 1
ATOM 1182 N N . THR A 1 161 ? 16.512 -4.943 -13.487 1.00 94.06 161 THR A N 1
ATOM 1183 C CA . THR A 1 161 ? 15.360 -4.941 -14.393 1.00 94.06 161 THR A CA 1
ATOM 1184 C C . THR A 1 161 ? 14.133 -5.412 -13.628 1.00 94.06 161 THR A C 1
ATOM 1186 O O . THR A 1 161 ? 14.211 -6.395 -12.893 1.00 94.06 161 THR A O 1
ATOM 1189 N N . GLY A 1 162 ? 13.013 -4.714 -13.807 1.00 96.12 162 GLY A N 1
ATOM 1190 C CA . GLY A 1 162 ? 11.743 -5.104 -13.209 1.00 96.12 162 GLY A CA 1
ATOM 1191 C C . GLY A 1 162 ? 11.214 -6.419 -13.780 1.00 96.12 162 GLY A C 1
ATOM 1192 O O . GLY A 1 162 ? 11.691 -6.915 -14.801 1.00 96.12 162 GLY A O 1
ATOM 1193 N N . MET A 1 163 ? 10.196 -6.973 -13.136 1.00 96.88 163 MET A N 1
ATOM 1194 C CA . MET A 1 163 ? 9.613 -8.270 -13.495 1.00 96.88 163 MET A CA 1
ATOM 1195 C C . MET A 1 163 ? 8.963 -8.282 -14.890 1.00 96.88 163 MET A C 1
ATOM 1197 O O . MET A 1 163 ? 9.132 -9.230 -15.653 1.00 96.88 163 MET A O 1
ATOM 1201 N N . ALA A 1 164 ? 8.250 -7.216 -15.250 1.00 97.56 164 ALA A N 1
ATOM 1202 C CA . ALA A 1 164 ? 7.535 -7.035 -16.512 1.00 97.56 164 ALA A CA 1
ATOM 1203 C C . ALA A 1 164 ? 7.951 -5.726 -17.213 1.00 97.56 164 ALA A C 1
ATOM 1205 O O . ALA A 1 164 ? 7.153 -4.802 -17.374 1.00 97.56 164 ALA A O 1
ATOM 1206 N N . PRO A 1 165 ? 9.196 -5.625 -17.705 1.00 95.88 165 PRO A N 1
ATOM 1207 C CA . PRO A 1 165 ? 9.750 -4.386 -18.252 1.00 95.88 165 PRO A CA 1
ATOM 1208 C C . PRO A 1 165 ? 9.108 -3.954 -19.580 1.00 95.88 165 PRO A C 1
ATOM 1210 O O . PRO A 1 165 ? 9.338 -2.829 -20.026 1.00 95.88 165 PRO A O 1
ATOM 1213 N N . GLY A 1 166 ? 8.313 -4.823 -20.213 1.00 95.06 166 GLY A N 1
ATOM 1214 C CA . GLY A 1 166 ? 7.488 -4.501 -21.381 1.00 95.06 166 GLY A CA 1
ATOM 1215 C C . GLY A 1 166 ? 6.085 -3.972 -21.049 1.00 95.06 166 GLY A C 1
ATOM 1216 O O . GLY A 1 166 ? 5.364 -3.592 -21.970 1.00 95.06 166 GLY A O 1
ATOM 1217 N N . ALA A 1 167 ? 5.682 -3.952 -19.774 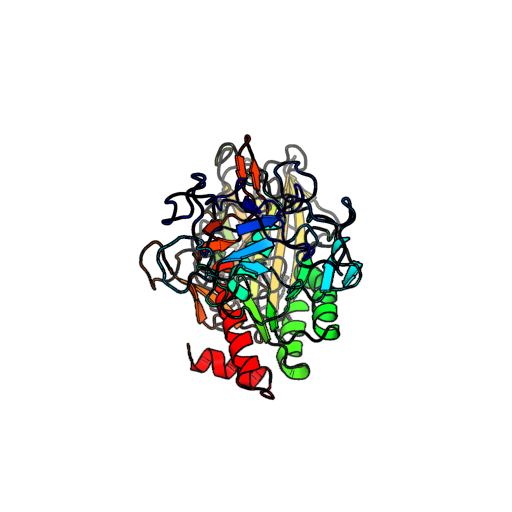1.00 96.88 167 ALA A N 1
ATOM 1218 C CA . ALA A 1 167 ? 4.391 -3.417 -19.353 1.00 96.88 167 ALA A CA 1
ATOM 1219 C C . ALA A 1 167 ? 4.329 -1.885 -19.498 1.00 96.88 167 ALA A C 1
ATOM 1221 O O . ALA A 1 167 ? 5.350 -1.194 -19.580 1.00 96.88 167 ALA A O 1
ATOM 1222 N N . ARG A 1 168 ? 3.104 -1.348 -19.511 1.00 96.12 168 ARG A N 1
ATOM 1223 C CA . ARG A 1 168 ? 2.831 0.094 -19.467 1.00 96.12 168 ARG A CA 1
ATOM 1224 C C . ARG A 1 168 ? 2.156 0.458 -18.152 1.00 96.12 168 ARG A C 1
ATOM 1226 O O . ARG A 1 168 ? 1.432 -0.357 -17.595 1.00 96.12 168 ARG A O 1
ATOM 1233 N N . LEU A 1 169 ? 2.381 1.686 -17.691 1.00 96.50 169 LEU A N 1
ATOM 1234 C CA . LEU A 1 169 ? 1.886 2.165 -16.402 1.00 96.50 169 LEU A CA 1
ATOM 1235 C C . LEU A 1 169 ? 0.761 3.185 -16.570 1.00 96.50 169 LEU A C 1
ATOM 1237 O O . LEU A 1 169 ? 0.916 4.160 -17.307 1.00 96.50 169 LEU A O 1
ATOM 1241 N N . LEU A 1 170 ? -0.327 3.000 -15.832 1.00 97.12 170 LEU A N 1
ATOM 1242 C CA . LEU A 1 170 ? -1.238 4.075 -15.455 1.00 97.12 170 LEU A CA 1
ATOM 1243 C C . LEU A 1 170 ? -0.864 4.481 -14.028 1.00 97.12 170 LEU A C 1
ATOM 1245 O O . LEU A 1 170 ? -0.909 3.645 -13.131 1.00 97.12 170 LEU A O 1
ATOM 1249 N N . SER A 1 171 ? -0.413 5.719 -13.834 1.00 93.81 171 SER A N 1
ATOM 1250 C CA . SER A 1 171 ? 0.063 6.193 -12.527 1.00 93.81 171 SER A CA 1
ATOM 1251 C C . SER A 1 171 ? -1.018 6.997 -11.812 1.00 93.81 171 SER A C 1
ATOM 1253 O O . SER A 1 171 ? -1.679 7.820 -12.437 1.00 93.81 171 SER A O 1
ATOM 1255 N N . ILE A 1 172 ? -1.191 6.807 -10.509 1.00 91.44 172 ILE A N 1
ATOM 1256 C CA . ILE A 1 172 ? -2.141 7.587 -9.711 1.00 91.44 172 ILE A CA 1
ATOM 1257 C C . ILE A 1 172 ? -1.377 8.225 -8.553 1.00 91.44 172 ILE A C 1
ATOM 1259 O O . ILE A 1 172 ? -0.913 7.533 -7.649 1.00 91.44 172 ILE A O 1
ATOM 1263 N N . ASP A 1 173 ? -1.231 9.549 -8.589 1.00 86.00 173 ASP A N 1
ATOM 1264 C CA . ASP A 1 173 ? -0.584 10.319 -7.528 1.00 86.00 173 ASP A CA 1
ATOM 1265 C C . ASP A 1 173 ? -1.623 10.752 -6.488 1.00 86.00 173 ASP A C 1
ATOM 1267 O O . ASP A 1 173 ? -2.378 11.711 -6.680 1.00 86.00 173 ASP A O 1
ATOM 1271 N N . CYS A 1 174 ? -1.635 10.036 -5.365 1.00 78.31 174 CYS A N 1
ATOM 1272 C CA . CYS A 1 174 ? -2.516 10.321 -4.234 1.00 78.31 174 CYS A CA 1
ATOM 1273 C C . CYS A 1 174 ? -1.967 11.429 -3.313 1.00 78.31 174 CYS A C 1
ATOM 1275 O O . CYS A 1 174 ? -2.688 11.907 -2.447 1.00 78.31 174 CYS A O 1
ATOM 1277 N N . SER A 1 175 ? -0.722 11.887 -3.496 1.00 69.25 175 SER A N 1
ATOM 1278 C CA . SER A 1 175 ? -0.113 12.940 -2.659 1.00 69.25 175 SER A CA 1
ATOM 1279 C C . SER A 1 175 ? -0.746 14.314 -2.856 1.00 69.25 175 SER A C 1
ATOM 1281 O O . SER A 1 175 ? -0.701 15.176 -1.981 1.00 69.25 175 SER A O 1
ATOM 1283 N N . LEU A 1 176 ? -1.308 14.527 -4.043 1.00 62.31 176 LEU A N 1
ATOM 1284 C CA . LEU A 1 176 ? -1.962 15.768 -4.438 1.00 62.31 176 LEU A CA 1
ATOM 1285 C C . LEU A 1 176 ? -3.461 15.739 -4.150 1.00 62.31 176 LEU A C 1
ATOM 1287 O O . LEU A 1 176 ? -4.168 16.684 -4.506 1.00 62.31 176 LEU A O 1
ATOM 1291 N N . ASP A 1 177 ? -3.940 14.666 -3.526 1.00 65.31 177 ASP A N 1
ATOM 1292 C CA . ASP A 1 177 ? -5.334 14.514 -3.177 1.00 65.31 177 ASP A CA 1
ATOM 1293 C C . ASP A 1 177 ? -5.630 15.173 -1.825 1.00 65.31 177 ASP A C 1
ATOM 1295 O O . ASP A 1 177 ? -5.190 14.732 -0.765 1.00 65.31 177 ASP A O 1
ATOM 1299 N N . THR A 1 178 ? -6.401 16.256 -1.860 1.00 52.88 178 THR A N 1
ATOM 1300 C CA . THR A 1 178 ? -6.880 16.944 -0.656 1.00 52.88 178 THR A CA 1
ATOM 1301 C C . THR A 1 178 ? -8.137 16.299 -0.065 1.00 52.88 178 THR A C 1
ATOM 1303 O O . THR A 1 178 ? -8.642 16.784 0.947 1.00 52.88 178 THR A O 1
ATOM 1306 N N . SER A 1 179 ? -8.658 15.239 -0.694 1.00 48.19 179 SER A N 1
ATOM 1307 C CA . SER A 1 179 ? -9.891 14.539 -0.321 1.00 48.19 179 SER A CA 1
ATOM 1308 C C . SER A 1 179 ? -9.674 13.227 0.437 1.00 48.19 179 SER A C 1
ATOM 1310 O O . SER A 1 179 ? -10.662 12.568 0.761 1.00 48.19 179 SER A O 1
ATOM 1312 N N . MET A 1 180 ? -8.426 12.867 0.778 1.00 53.81 180 MET A N 1
ATOM 1313 C CA . MET A 1 180 ? -8.134 11.760 1.701 1.00 53.81 180 MET A CA 1
ATOM 1314 C C . MET A 1 180 ? -8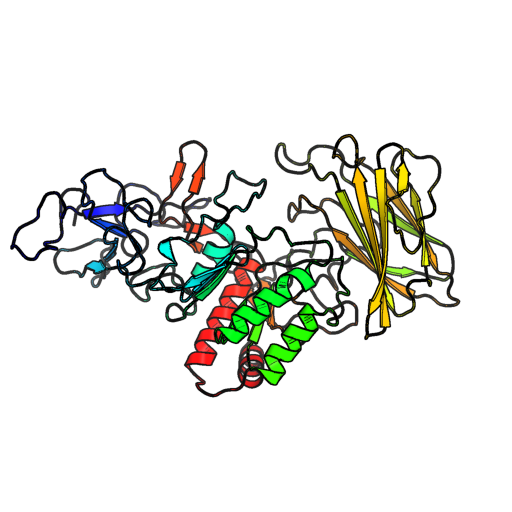.698 12.089 3.093 1.00 53.81 180 MET A C 1
ATOM 1316 O O . MET A 1 180 ? -8.043 12.710 3.929 1.00 53.81 180 MET A O 1
ATOM 1320 N N . GLY A 1 181 ? -9.975 11.763 3.283 1.00 53.50 181 GLY A N 1
ATOM 1321 C CA . GLY A 1 181 ? -10.743 12.027 4.491 1.00 53.50 181 GLY A CA 1
ATOM 1322 C C . GLY A 1 181 ? -10.695 10.867 5.482 1.00 53.50 181 GLY A C 1
ATOM 1323 O O . GLY A 1 181 ? -9.867 9.969 5.384 1.00 53.50 181 GLY A O 1
ATOM 1324 N N . TYR A 1 182 ? -11.626 10.896 6.437 1.00 59.09 182 TYR A N 1
ATOM 1325 C CA . TYR A 1 182 ? -11.789 9.867 7.469 1.00 59.09 182 TYR A CA 1
ATOM 1326 C C . TYR A 1 182 ? -12.074 8.469 6.898 1.00 59.09 182 TYR A C 1
ATOM 1328 O O . TYR A 1 182 ? -11.633 7.479 7.471 1.00 59.09 182 TYR A O 1
ATOM 1336 N N . ASP A 1 183 ? -12.795 8.394 5.775 1.00 70.19 183 ASP A N 1
ATOM 1337 C CA . ASP A 1 183 ? -13.020 7.149 5.040 1.00 70.19 183 ASP A CA 1
ATOM 1338 C C . ASP A 1 183 ? -11.905 6.964 4.006 1.00 70.19 183 ASP A C 1
ATOM 1340 O O . ASP A 1 183 ? -11.950 7.490 2.887 1.00 70.19 183 ASP A O 1
ATOM 1344 N N . PHE A 1 184 ? -10.875 6.226 4.422 1.00 74.75 184 PHE A N 1
ATOM 1345 C CA . PHE A 1 184 ? -9.724 5.920 3.586 1.00 74.75 184 PHE A CA 1
ATOM 1346 C C . PHE A 1 184 ? -10.142 5.209 2.292 1.00 74.75 184 PHE A C 1
ATOM 1348 O O . PHE A 1 184 ? -9.666 5.580 1.223 1.00 74.75 184 PHE A O 1
ATOM 1355 N N . GLY A 1 185 ? -11.058 4.236 2.357 1.00 78.75 185 GLY A N 1
ATOM 1356 C CA . GLY A 1 185 ? -11.481 3.450 1.196 1.00 78.75 185 GLY A CA 1
ATOM 1357 C C . GLY A 1 185 ? -12.248 4.273 0.164 1.00 78.75 185 GLY A C 1
ATOM 1358 O O . GLY A 1 185 ? -11.934 4.216 -1.028 1.00 78.75 185 GLY A O 1
ATOM 1359 N N . ALA A 1 186 ? -13.193 5.106 0.610 1.00 78.69 186 ALA A N 1
ATOM 1360 C CA . ALA A 1 186 ? -13.971 5.965 -0.285 1.00 78.69 186 ALA A CA 1
ATOM 1361 C C . ALA A 1 186 ? -13.094 6.918 -1.110 1.00 78.69 186 ALA A C 1
ATOM 1363 O O . ALA A 1 186 ? -13.437 7.229 -2.252 1.00 78.69 186 ALA A O 1
ATOM 1364 N N . SER A 1 187 ? -11.940 7.330 -0.572 1.00 81.69 187 SER A N 1
ATOM 1365 C CA . SER A 1 187 ? -10.995 8.194 -1.286 1.00 81.69 187 SER A CA 1
ATOM 1366 C C . SER A 1 187 ? -10.345 7.540 -2.514 1.00 81.69 187 SER A C 1
ATOM 1368 O O . SER A 1 187 ? -9.718 8.245 -3.296 1.00 81.69 187 SER A O 1
ATOM 1370 N N . PHE A 1 188 ? -10.507 6.228 -2.741 1.00 88.38 188 PHE A N 1
ATOM 1371 C CA . PHE A 1 188 ? -9.943 5.528 -3.905 1.00 88.38 188 PHE A CA 1
ATOM 1372 C C . PHE A 1 188 ? -10.957 5.150 -4.986 1.00 88.38 188 PHE A C 1
ATOM 1374 O O . PHE A 1 188 ? -10.546 4.723 -6.065 1.00 88.38 188 PHE A O 1
ATOM 1381 N N . LEU A 1 189 ? -12.262 5.301 -4.749 1.00 91.38 189 LEU A N 1
ATOM 1382 C CA . LEU A 1 189 ? -13.286 4.809 -5.682 1.00 91.38 189 LEU A CA 1
ATOM 1383 C C . LEU A 1 189 ? -13.224 5.498 -7.056 1.00 91.38 189 LEU A C 1
ATOM 1385 O O . LEU A 1 189 ? -13.361 4.844 -8.089 1.00 91.38 189 LEU A O 1
ATOM 1389 N N . ASP A 1 190 ? -12.961 6.805 -7.089 1.00 90.88 190 ASP A N 1
ATOM 1390 C CA . ASP A 1 190 ? -12.783 7.572 -8.329 1.00 90.88 190 ASP A CA 1
ATOM 1391 C C . ASP A 1 190 ? -11.533 7.134 -9.113 1.00 90.88 190 ASP A C 1
ATOM 1393 O O . ASP A 1 190 ? -11.550 7.054 -10.342 1.00 90.88 190 ASP A O 1
ATOM 1397 N N . LYS A 1 191 ? -10.458 6.800 -8.396 1.00 91.94 191 LYS A N 1
ATOM 1398 C CA . LYS A 1 191 ? -9.174 6.336 -8.938 1.00 91.94 191 LYS A CA 1
ATOM 1399 C C . LYS A 1 191 ? -9.289 4.933 -9.521 1.00 91.94 191 LYS A C 1
ATOM 1401 O O . LYS A 1 191 ? -8.784 4.683 -10.614 1.00 91.94 191 LYS A O 1
ATOM 1406 N N . VAL A 1 192 ? -9.994 4.046 -8.820 1.00 94.56 192 VAL A N 1
ATOM 1407 C CA . VAL A 1 192 ? -10.327 2.692 -9.281 1.00 94.56 192 VAL A CA 1
ATOM 1408 C C . VAL A 1 192 ? -11.165 2.767 -10.557 1.00 94.56 192 VAL A C 1
ATOM 1410 O O . VAL A 1 192 ? -10.811 2.147 -11.561 1.00 94.56 192 VAL A O 1
ATOM 1413 N N . ALA A 1 193 ? -12.211 3.602 -10.565 1.00 95.88 193 ALA A N 1
ATOM 1414 C CA . ALA A 1 193 ? -13.038 3.826 -11.748 1.00 95.88 193 ALA A CA 1
ATOM 1415 C C . ALA A 1 193 ? -12.220 4.383 -12.926 1.00 95.88 193 ALA A C 1
ATOM 1417 O O . ALA A 1 193 ? -12.339 3.891 -14.047 1.00 95.88 193 ALA A O 1
ATOM 1418 N N . TRP A 1 194 ? -11.335 5.354 -12.678 1.00 96.62 194 TRP A N 1
ATOM 1419 C CA . TRP A 1 194 ? -10.449 5.889 -13.712 1.00 96.62 194 TRP A CA 1
ATOM 1420 C C . TRP A 1 194 ? -9.518 4.814 -14.284 1.00 96.62 194 TRP A C 1
ATOM 1422 O O . TRP A 1 194 ? -9.404 4.698 -15.503 1.00 96.62 194 TRP A O 1
ATOM 1432 N N . ALA A 1 195 ? -8.883 3.996 -13.439 1.00 96.62 195 ALA A N 1
ATOM 1433 C CA . ALA A 1 195 ? -8.003 2.920 -13.894 1.00 96.62 195 ALA A CA 1
ATOM 1434 C C . ALA A 1 195 ? -8.754 1.899 -14.764 1.00 96.62 195 ALA A C 1
ATOM 1436 O O . ALA A 1 195 ? -8.264 1.531 -15.838 1.00 96.62 195 ALA A O 1
ATOM 1437 N N . ARG A 1 196 ? -9.966 1.506 -14.348 1.00 97.25 196 ARG A N 1
ATOM 1438 C CA . ARG A 1 196 ? -10.856 0.640 -15.133 1.00 97.25 196 ARG A CA 1
ATOM 1439 C C . ARG A 1 196 ? -11.187 1.260 -16.488 1.00 97.25 196 ARG A C 1
ATOM 1441 O O . ARG A 1 196 ? -10.984 0.626 -17.520 1.00 97.25 196 ARG A O 1
ATOM 1448 N N . ASP A 1 197 ? -11.625 2.516 -16.509 1.00 97.44 197 ASP A N 1
ATOM 1449 C CA . ASP A 1 197 ? -12.028 3.213 -17.737 1.00 97.44 197 ASP A CA 1
ATOM 1450 C C . ASP A 1 197 ? -10.851 3.438 -18.709 1.00 97.44 197 ASP A C 1
ATOM 1452 O O . ASP A 1 197 ? -11.047 3.573 -19.921 1.00 97.44 197 ASP A O 1
ATOM 1456 N N . LYS A 1 198 ? -9.608 3.449 -18.207 1.00 96.88 198 LYS A N 1
ATOM 1457 C CA . LYS A 1 198 ? -8.381 3.470 -19.024 1.00 96.88 198 LYS A CA 1
ATOM 1458 C C . LYS A 1 198 ? -7.926 2.093 -19.503 1.00 96.88 198 LYS A C 1
ATOM 1460 O O . LYS A 1 198 ? -6.957 2.025 -20.262 1.00 96.88 198 LYS A O 1
ATOM 1465 N N . GLY A 1 199 ? -8.629 1.030 -19.123 1.00 95.44 199 GLY A N 1
ATOM 1466 C CA . GLY A 1 199 ? -8.340 -0.336 -19.543 1.00 95.44 199 GLY A CA 1
ATOM 1467 C C . GLY A 1 199 ? -7.129 -0.933 -18.835 1.00 95.44 199 GLY A C 1
ATOM 1468 O O . GLY A 1 199 ? -6.307 -1.574 -19.486 1.00 95.44 199 GLY A O 1
ATOM 1469 N N . ALA A 1 200 ? -6.980 -0.689 -17.529 1.00 97.12 200 ALA A N 1
ATOM 1470 C CA . ALA A 1 200 ? -6.009 -1.421 -16.722 1.00 97.12 200 ALA A CA 1
ATOM 1471 C C . ALA A 1 200 ? -6.297 -2.934 -16.773 1.00 97.12 200 ALA A C 1
ATOM 1473 O O . ALA A 1 200 ? -7.443 -3.345 -16.664 1.00 97.12 200 ALA A O 1
ATOM 1474 N N . ASP A 1 201 ? -5.261 -3.764 -16.908 1.00 96.81 201 ASP A N 1
ATOM 1475 C CA . ASP A 1 201 ? -5.385 -5.222 -16.735 1.00 96.81 201 ASP A CA 1
ATOM 1476 C C . ASP A 1 201 ? -5.176 -5.640 -15.269 1.00 96.81 201 ASP A C 1
ATOM 1478 O O . ASP A 1 201 ? -5.699 -6.656 -14.812 1.00 96.81 201 ASP A O 1
ATOM 1482 N N . ILE A 1 202 ? -4.347 -4.878 -14.551 1.00 98.12 202 ILE A N 1
ATOM 1483 C CA . ILE A 1 202 ? -3.914 -5.144 -13.179 1.00 98.12 202 ILE A CA 1
ATOM 1484 C C . ILE A 1 202 ? -3.935 -3.819 -12.425 1.00 98.12 202 ILE A C 1
ATOM 1486 O O . ILE A 1 202 ? -3.388 -2.824 -12.911 1.00 98.12 202 ILE A O 1
ATOM 1490 N N . LEU A 1 203 ? -4.535 -3.816 -11.238 1.00 97.69 203 LEU A N 1
ATOM 1491 C CA . LEU A 1 203 ? -4.519 -2.689 -10.313 1.00 97.69 203 LEU A CA 1
ATOM 1492 C C . LEU A 1 203 ? -3.555 -3.001 -9.166 1.00 97.69 203 LEU A C 1
ATOM 1494 O O . LEU A 1 203 ? -3.628 -4.071 -8.573 1.00 97.69 203 LEU A O 1
ATOM 1498 N N . VAL A 1 204 ? -2.637 -2.087 -8.855 1.00 97.50 204 VAL A N 1
ATOM 1499 C CA . VAL A 1 204 ? -1.658 -2.277 -7.773 1.00 97.50 204 VAL A CA 1
ATOM 1500 C C . VAL A 1 204 ? -1.902 -1.221 -6.709 1.00 97.50 204 VAL A C 1
ATOM 1502 O O . VAL A 1 204 ? -1.724 -0.030 -6.969 1.00 97.50 204 VAL A O 1
ATOM 1505 N N . PHE A 1 205 ? -2.311 -1.655 -5.519 1.00 93.75 205 PHE A N 1
ATOM 1506 C CA . PHE A 1 205 ? -2.353 -0.794 -4.345 1.00 93.75 205 PHE A CA 1
ATOM 1507 C C . PHE A 1 205 ? -1.008 -0.841 -3.643 1.00 93.75 205 PHE A C 1
ATOM 1509 O O . PHE A 1 205 ? -0.477 -1.906 -3.374 1.00 93.75 205 PHE A O 1
ATOM 1516 N N . GLU A 1 206 ? -0.476 0.328 -3.317 1.00 89.38 206 GLU A N 1
ATOM 1517 C CA . GLU A 1 206 ? 0.806 0.485 -2.620 1.00 89.38 206 GLU A CA 1
ATOM 1518 C C . GLU A 1 206 ? 0.658 1.294 -1.337 1.00 89.38 206 GLU A C 1
ATOM 1520 O O . GLU A 1 206 ? 1.563 1.979 -0.862 1.00 89.38 206 GLU A O 1
ATOM 1525 N N . ILE A 1 207 ? -0.546 1.213 -0.786 1.00 82.81 207 ILE A N 1
ATOM 1526 C CA . ILE A 1 207 ? -0.949 1.856 0.443 1.00 82.81 207 ILE A CA 1
ATOM 1527 C C . ILE A 1 207 ? -1.892 0.911 1.177 1.00 82.81 207 ILE A C 1
ATOM 1529 O O . ILE A 1 207 ? -2.743 0.258 0.573 1.00 82.81 207 ILE A O 1
ATOM 1533 N N . ALA A 1 208 ? -1.696 0.824 2.484 1.00 85.12 208 ALA A N 1
ATOM 1534 C CA . ALA A 1 208 ? -2.427 -0.057 3.370 1.00 85.12 208 ALA A CA 1
ATOM 1535 C C . ALA A 1 208 ? -2.873 0.750 4.589 1.00 85.12 208 ALA A C 1
ATOM 1537 O O . ALA A 1 208 ? -2.054 1.429 5.208 1.00 85.12 208 ALA A O 1
ATOM 1538 N N . SER A 1 209 ? -4.156 0.660 4.927 1.00 86.50 209 SER A N 1
ATOM 1539 C CA . SER A 1 209 ? -4.725 1.231 6.147 1.00 86.50 209 SER A CA 1
ATOM 1540 C C . SER A 1 209 ? -5.178 0.117 7.083 1.00 86.50 209 SER A C 1
ATOM 1542 O O . SER A 1 209 ? -5.512 -0.987 6.646 1.00 86.50 209 SER A O 1
ATOM 1544 N N . TRP A 1 210 ? -5.197 0.410 8.377 1.00 86.75 210 TRP A N 1
ATOM 1545 C CA . TRP A 1 210 ? -5.749 -0.466 9.396 1.00 86.75 210 TRP A CA 1
ATOM 1546 C C . TRP A 1 210 ? -6.553 0.365 10.385 1.00 86.75 210 TRP A C 1
ATOM 1548 O O . TRP A 1 210 ? -6.065 1.324 10.979 1.00 86.75 210 TRP A O 1
ATOM 1558 N N . GLY A 1 211 ? -7.816 -0.004 10.546 1.00 79.50 211 GLY A N 1
ATOM 1559 C CA . GLY A 1 211 ? -8.777 0.826 11.256 1.00 79.50 211 GLY A CA 1
ATOM 1560 C C . GLY A 1 211 ? -9.518 1.808 10.345 1.00 79.50 211 GLY A C 1
ATOM 1561 O O . GLY A 1 211 ? -9.198 1.960 9.168 1.00 79.50 211 GLY A O 1
ATOM 1562 N N . GLN A 1 212 ? -10.553 2.447 10.900 1.00 81.62 212 GLN A N 1
ATOM 1563 C CA . GLN A 1 212 ? -11.465 3.360 10.185 1.00 81.62 212 GLN A CA 1
ATOM 1564 C C . GLN A 1 212 ? -12.160 2.759 8.946 1.00 81.62 212 GLN A C 1
ATOM 1566 O O . GLN A 1 212 ? -12.689 3.481 8.108 1.00 81.62 212 GLN A O 1
ATOM 1571 N N . THR A 1 213 ? -12.187 1.434 8.842 1.00 87.06 213 THR A N 1
ATOM 1572 C CA . THR A 1 213 ? -12.909 0.648 7.836 1.00 87.06 213 THR A CA 1
ATOM 1573 C C . THR A 1 213 ? -13.297 -0.689 8.467 1.00 87.06 213 THR A C 1
ATOM 1575 O O . THR A 1 213 ? -12.779 -1.020 9.530 1.00 87.06 213 THR A O 1
ATOM 1578 N N . PHE A 1 214 ? -14.200 -1.457 7.857 1.00 89.12 214 PHE A N 1
ATOM 1579 C CA . PHE A 1 214 ? -14.749 -2.677 8.462 1.00 89.12 214 PHE A CA 1
ATOM 1580 C C . PHE A 1 214 ? -13.722 -3.799 8.658 1.00 89.12 214 PHE A C 1
ATOM 1582 O O . PHE A 1 214 ? -13.893 -4.603 9.566 1.00 89.12 214 PHE A O 1
ATOM 1589 N N . MET A 1 215 ? -12.649 -3.835 7.857 1.00 92.25 215 MET A N 1
ATOM 1590 C CA . MET A 1 215 ? -11.584 -4.855 7.898 1.00 92.25 215 MET A CA 1
ATOM 1591 C C . MET A 1 215 ? -12.058 -6.295 7.627 1.00 92.25 215 MET A C 1
ATOM 1593 O O . MET A 1 215 ? -11.297 -7.235 7.840 1.00 92.25 215 MET A O 1
ATOM 1597 N N . ASP A 1 216 ? -13.289 -6.487 7.155 1.00 94.56 216 ASP A N 1
ATOM 1598 C CA . ASP A 1 216 ? -13.934 -7.786 6.929 1.00 94.56 216 ASP A CA 1
ATOM 1599 C C . ASP A 1 216 ? -14.265 -8.054 5.448 1.00 94.56 216 ASP A C 1
ATOM 1601 O O . ASP A 1 216 ? -15.005 -8.986 5.137 1.00 94.56 216 ASP A O 1
ATOM 1605 N N . GLY A 1 217 ? -13.713 -7.255 4.528 1.00 94.56 217 GLY A N 1
ATOM 1606 C CA . GLY A 1 217 ? -13.944 -7.405 3.092 1.00 94.56 217 GLY A CA 1
ATOM 1607 C C . GLY A 1 217 ? -15.180 -6.674 2.567 1.00 94.56 217 GLY A C 1
ATOM 1608 O O . GLY A 1 217 ? -15.472 -6.802 1.384 1.00 94.56 217 GLY A O 1
ATOM 1609 N N . THR A 1 218 ? -15.920 -5.937 3.403 1.00 94.25 218 THR A N 1
ATOM 1610 C CA . THR A 1 218 ? -17.218 -5.347 3.012 1.00 94.25 218 THR A CA 1
ATOM 1611 C C . THR A 1 218 ? -17.214 -3.828 2.860 1.00 94.25 218 THR A C 1
ATOM 1613 O O . THR A 1 218 ? -18.269 -3.223 2.664 1.00 94.25 218 THR A O 1
ATOM 1616 N N . SER A 1 219 ? -16.058 -3.163 2.947 1.00 92.06 219 SER A N 1
ATOM 1617 C CA . SER A 1 219 ? -16.023 -1.735 2.624 1.00 92.06 219 SER A CA 1
ATOM 1618 C C . SER A 1 219 ? -16.306 -1.502 1.137 1.00 92.06 219 SER A C 1
ATOM 1620 O O . SER A 1 219 ? -16.055 -2.362 0.294 1.00 92.06 219 SER A O 1
ATOM 1622 N N . ASN A 1 220 ? -16.776 -0.300 0.792 1.00 92.75 220 ASN A N 1
ATOM 1623 C CA . ASN A 1 220 ? -17.095 0.051 -0.596 1.00 92.75 220 ASN A CA 1
ATOM 1624 C C . ASN A 1 220 ? -15.914 -0.172 -1.556 1.00 92.75 220 ASN A C 1
ATOM 1626 O O . ASN A 1 220 ? -16.126 -0.537 -2.709 1.00 92.75 220 ASN A O 1
ATOM 1630 N N . LEU A 1 221 ? -14.675 0.061 -1.100 1.00 93.81 221 LEU A N 1
ATOM 1631 C CA . LEU A 1 221 ? -13.490 -0.177 -1.923 1.00 93.81 221 LEU A CA 1
ATOM 1632 C C . LEU A 1 221 ? -13.230 -1.672 -2.127 1.00 93.81 221 LEU A C 1
ATOM 1634 O O . LEU A 1 221 ? -12.885 -2.076 -3.231 1.00 93.81 221 LEU A O 1
ATOM 1638 N N . GLU A 1 222 ? -13.395 -2.486 -1.087 1.00 95.25 222 GLU A N 1
ATOM 1639 C CA . GLU A 1 222 ? -13.206 -3.938 -1.174 1.00 95.25 222 GLU A CA 1
ATOM 1640 C C . GLU A 1 222 ? -14.271 -4.583 -2.064 1.00 95.25 222 GLU A C 1
ATOM 1642 O O . GLU A 1 222 ? -13.927 -5.383 -2.927 1.00 95.25 222 GLU A O 1
ATOM 1647 N N . ILE A 1 223 ? -15.530 -4.147 -1.953 1.00 95.69 223 ILE A N 1
ATOM 1648 C CA . ILE A 1 223 ? -16.606 -4.565 -2.863 1.00 95.69 223 ILE A CA 1
ATOM 1649 C C . ILE A 1 223 ? -16.264 -4.180 -4.307 1.00 95.69 223 ILE A C 1
ATOM 1651 O O . ILE A 1 223 ? -16.360 -5.015 -5.201 1.00 95.69 223 ILE A O 1
ATOM 1655 N N . ALA A 1 224 ? -15.797 -2.949 -4.543 1.00 96.62 224 ALA A N 1
ATOM 1656 C CA . ALA A 1 224 ? -15.387 -2.526 -5.881 1.00 96.62 224 ALA A CA 1
ATOM 1657 C C . ALA A 1 224 ? -14.218 -3.368 -6.427 1.00 96.62 224 ALA A C 1
ATOM 1659 O O . ALA A 1 224 ? -14.174 -3.656 -7.620 1.00 96.62 224 ALA A O 1
ATOM 1660 N N . ILE A 1 225 ? -13.273 -3.784 -5.578 1.00 97.12 225 ILE A N 1
ATOM 1661 C CA . ILE A 1 225 ? -12.173 -4.681 -5.963 1.00 97.12 225 ILE A CA 1
ATOM 1662 C C . ILE A 1 225 ? -12.692 -6.076 -6.331 1.00 97.12 225 ILE A C 1
ATOM 1664 O O . ILE A 1 225 ? -12.249 -6.647 -7.330 1.00 97.12 225 ILE A O 1
ATOM 1668 N N . ASP A 1 226 ? -13.634 -6.611 -5.558 1.00 97.12 226 ASP A N 1
ATOM 1669 C CA . ASP A 1 226 ? -14.253 -7.907 -5.831 1.00 97.12 226 ASP A CA 1
ATOM 1670 C C . ASP A 1 226 ? -15.031 -7.870 -7.166 1.00 97.12 226 ASP A C 1
ATOM 1672 O O . ASP A 1 226 ? -14.908 -8.781 -7.991 1.00 97.12 226 ASP A O 1
ATOM 1676 N N . GLU A 1 227 ? -15.758 -6.779 -7.434 1.00 97.12 227 GLU A N 1
ATOM 1677 C CA . GLU A 1 227 ? -16.457 -6.530 -8.704 1.00 97.12 22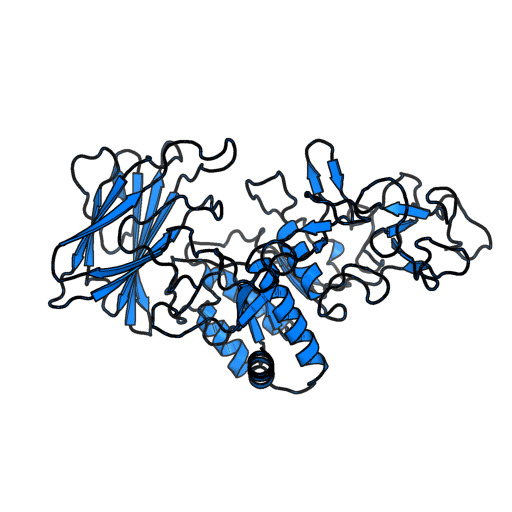7 GLU A CA 1
ATOM 1678 C C . GLU A 1 227 ? -15.487 -6.380 -9.887 1.00 97.12 227 GLU A C 1
ATOM 1680 O O . GLU A 1 227 ? -15.723 -6.962 -10.946 1.00 97.12 227 GLU A O 1
ATOM 1685 N N . LEU A 1 228 ? -14.359 -5.680 -9.713 1.00 97.62 228 LEU A N 1
ATOM 1686 C CA . LEU A 1 228 ? -13.331 -5.551 -10.753 1.00 97.62 228 LEU A CA 1
ATOM 1687 C C . LEU A 1 228 ? -12.809 -6.913 -11.228 1.00 97.62 228 LEU A C 1
ATOM 1689 O O . LEU A 1 228 ? -12.617 -7.123 -12.431 1.00 97.62 228 LEU A O 1
ATOM 1693 N N . LEU A 1 229 ? -12.578 -7.843 -10.300 1.00 97.69 229 LEU A N 1
ATOM 1694 C CA . LEU A 1 229 ? -12.138 -9.191 -10.648 1.00 97.69 229 LEU A CA 1
ATOM 1695 C C . LEU A 1 229 ? -13.243 -9.954 -11.389 1.00 97.69 229 LEU A C 1
ATOM 1697 O O . LEU A 1 229 ? -12.976 -10.579 -12.422 1.00 97.69 229 LEU A O 1
ATOM 1701 N N . ALA A 1 230 ? -14.466 -9.912 -10.857 1.00 96.69 230 ALA A N 1
ATOM 1702 C CA . ALA A 1 230 ? -15.585 -10.721 -11.328 1.00 96.69 230 ALA A CA 1
ATOM 1703 C C . ALA A 1 230 ? -16.173 -10.240 -12.665 1.00 96.69 230 ALA A C 1
ATOM 1705 O O . ALA A 1 230 ? -16.515 -11.065 -13.516 1.00 96.69 230 ALA A O 1
ATOM 1706 N N . GLU A 1 231 ? -16.299 -8.926 -12.851 1.00 95.69 231 GLU A N 1
ATOM 1707 C CA . GLU A 1 231 ? -17.019 -8.322 -13.975 1.00 95.69 231 GLU A CA 1
ATOM 1708 C C . GLU A 1 231 ? -16.080 -7.782 -15.057 1.00 95.69 231 GLU A C 1
ATOM 1710 O O . GLU A 1 231 ? -16.318 -8.004 -16.247 1.00 95.69 231 GLU A O 1
ATOM 1715 N N . ASP A 1 232 ? -14.990 -7.122 -14.657 1.00 96.06 232 ASP A N 1
ATOM 1716 C CA . ASP A 1 232 ? -14.060 -6.468 -15.585 1.00 96.06 232 ASP A CA 1
ATOM 1717 C C . ASP A 1 232 ? -12.823 -7.326 -15.902 1.00 96.06 232 ASP A C 1
ATOM 1719 O O . ASP A 1 232 ? -12.109 -7.082 -16.880 1.00 96.06 232 ASP A O 1
ATOM 1723 N N . GLY A 1 233 ? -12.565 -8.364 -15.100 1.00 96.25 233 GLY A N 1
ATOM 1724 C CA . GLY A 1 233 ? -11.381 -9.210 -15.219 1.00 96.25 233 GLY A CA 1
ATOM 1725 C C . GLY A 1 233 ? -10.077 -8.493 -14.855 1.00 96.25 233 GLY A C 1
ATOM 1726 O O . GLY A 1 233 ? -9.011 -8.930 -15.299 1.00 96.25 233 GLY A O 1
ATOM 1727 N N . ILE A 1 234 ? -10.160 -7.408 -14.078 1.00 97.94 234 ILE A N 1
ATOM 1728 C CA . ILE A 1 234 ? -9.013 -6.641 -13.589 1.00 97.94 234 ILE A CA 1
ATOM 1729 C C . ILE A 1 234 ? -8.558 -7.251 -12.268 1.00 97.94 234 ILE A C 1
ATOM 1731 O O . ILE A 1 234 ? -9.296 -7.259 -11.287 1.00 97.94 234 ILE A O 1
ATOM 1735 N N . VAL A 1 235 ? -7.325 -7.756 -12.230 1.00 98.19 235 VAL A N 1
ATOM 1736 C CA . VAL A 1 235 ? -6.773 -8.358 -11.008 1.00 98.19 235 VAL A CA 1
ATOM 1737 C C . VAL A 1 235 ? -6.165 -7.271 -10.133 1.00 98.19 235 VAL A C 1
ATOM 1739 O O . VAL A 1 235 ? -5.268 -6.549 -10.572 1.00 98.19 235 VAL A O 1
ATOM 1742 N N . THR A 1 236 ? -6.617 -7.170 -8.885 1.00 98.19 236 THR A N 1
ATOM 1743 C CA . THR A 1 236 ? -6.026 -6.251 -7.907 1.00 98.19 236 THR A CA 1
ATOM 1744 C C . THR A 1 236 ? -4.936 -6.960 -7.110 1.00 98.19 236 THR A C 1
ATOM 1746 O O . THR A 1 236 ? -5.125 -8.090 -6.678 1.00 98.19 236 THR A O 1
ATOM 1749 N N . VAL A 1 237 ? -3.799 -6.302 -6.896 1.00 98.44 237 VAL A N 1
ATOM 1750 C CA . VAL A 1 237 ? -2.707 -6.764 -6.029 1.00 98.44 237 VAL A CA 1
ATOM 1751 C C . VAL A 1 237 ? -2.527 -5.749 -4.909 1.00 98.44 237 VAL A C 1
ATOM 1753 O O . VAL A 1 237 ? -2.389 -4.554 -5.185 1.00 98.44 237 VAL A O 1
ATOM 1756 N N . ALA A 1 238 ? -2.529 -6.209 -3.661 1.00 97.25 238 ALA A N 1
ATOM 1757 C CA . ALA A 1 238 ? -2.430 -5.348 -2.489 1.00 97.25 238 ALA A CA 1
ATOM 1758 C C . ALA A 1 238 ? -1.420 -5.896 -1.464 1.00 97.25 238 ALA A C 1
ATOM 1760 O O . ALA A 1 238 ? -1.308 -7.112 -1.288 1.00 97.25 238 ALA A O 1
ATOM 1761 N N . PRO A 1 239 ? -0.679 -5.026 -0.757 1.00 96.56 239 PRO A N 1
ATOM 1762 C CA . PRO A 1 239 ? 0.190 -5.444 0.330 1.00 96.56 239 PRO A CA 1
ATOM 1763 C C . PRO A 1 239 ? -0.641 -5.969 1.500 1.00 96.56 239 PRO A C 1
ATOM 1765 O O . PRO A 1 239 ? -1.639 -5.363 1.887 1.00 96.56 239 PRO A O 1
ATOM 1768 N N . ALA A 1 240 ? -0.170 -7.040 2.138 1.00 96.81 240 ALA A N 1
ATOM 1769 C CA . ALA A 1 240 ? -0.768 -7.535 3.376 1.00 96.81 240 ALA A CA 1
ATOM 1770 C C . ALA A 1 240 ? -0.669 -6.515 4.525 1.00 96.81 240 ALA A C 1
ATOM 1772 O O . ALA A 1 240 ? -1.495 -6.541 5.434 1.00 96.81 240 ALA A O 1
ATOM 1773 N N . GLY A 1 241 ? 0.336 -5.632 4.491 1.00 94.44 241 GLY A N 1
ATOM 1774 C CA . GLY A 1 241 ? 0.650 -4.676 5.550 1.00 94.44 241 GLY A CA 1
ATOM 1775 C C . GLY A 1 241 ? 1.919 -5.027 6.330 1.00 94.44 241 GLY A C 1
ATOM 1776 O O . GLY A 1 241 ? 2.441 -6.142 6.260 1.00 94.44 241 GLY A O 1
ATOM 1777 N N . ASN A 1 242 ? 2.430 -4.044 7.074 1.00 94.38 242 ASN A N 1
ATOM 1778 C CA . ASN A 1 242 ? 3.652 -4.164 7.877 1.00 94.38 242 ASN A CA 1
ATOM 1779 C C . ASN A 1 242 ? 3.346 -4.123 9.389 1.00 94.38 242 ASN A C 1
ATOM 1781 O O . ASN A 1 242 ? 4.085 -3.488 10.136 1.00 94.38 242 ASN A O 1
ATOM 1785 N N . LEU A 1 243 ? 2.230 -4.719 9.832 1.00 92.94 243 LEU A N 1
ATOM 1786 C CA . LEU A 1 243 ? 1.713 -4.521 11.195 1.00 92.94 243 LEU A CA 1
ATOM 1787 C C . LEU A 1 243 ? 2.126 -5.577 12.215 1.00 92.94 243 LEU A C 1
ATOM 1789 O O . LEU A 1 243 ? 2.033 -5.326 13.420 1.00 92.94 243 LEU A O 1
ATOM 1793 N N . ALA A 1 244 ? 2.562 -6.756 11.774 1.00 94.69 244 ALA A N 1
ATOM 1794 C CA . ALA A 1 244 ? 2.990 -7.786 12.712 1.00 94.69 244 ALA A CA 1
ATOM 1795 C C . ALA A 1 244 ? 4.184 -7.277 13.548 1.00 94.69 244 ALA A C 1
ATOM 1797 O O . ALA A 1 244 ? 5.074 -6.587 13.055 1.00 94.69 244 ALA A O 1
ATOM 1798 N N . GLY A 1 245 ? 4.194 -7.559 14.846 1.00 92.06 245 GLY A N 1
ATOM 1799 C CA . GLY A 1 245 ? 5.224 -7.101 15.778 1.00 92.06 245 GLY A CA 1
ATOM 1800 C C . GLY A 1 245 ? 5.167 -5.616 16.166 1.00 92.06 245 GLY A C 1
ATOM 1801 O O . GLY A 1 245 ? 5.927 -5.205 17.046 1.00 92.06 245 GLY A O 1
ATOM 1802 N N . MET A 1 246 ? 4.271 -4.805 15.586 1.00 90.81 246 MET A N 1
ATOM 1803 C CA . MET A 1 246 ? 4.120 -3.394 15.974 1.00 90.81 246 MET A CA 1
ATOM 1804 C C . MET A 1 246 ? 3.378 -3.207 17.306 1.00 90.81 246 MET A C 1
ATOM 1806 O O . MET A 1 246 ? 3.441 -2.128 17.883 1.00 90.81 246 MET A O 1
ATOM 1810 N N . GLY A 1 247 ? 2.682 -4.231 17.812 1.00 91.94 247 GLY A N 1
ATOM 1811 C CA . GLY A 1 247 ? 1.894 -4.136 19.049 1.00 91.94 247 GLY A CA 1
ATOM 1812 C C . GLY A 1 247 ? 0.577 -3.364 18.917 1.00 91.94 247 GLY A C 1
ATOM 1813 O O . GLY A 1 247 ? -0.105 -3.118 19.911 1.00 91.94 247 GLY A O 1
ATOM 1814 N N . VAL A 1 248 ? 0.203 -3.001 17.689 1.00 93.50 248 VAL A N 1
ATOM 1815 C CA . VAL A 1 248 ? -0.978 -2.184 17.374 1.00 93.50 248 VAL A CA 1
ATOM 1816 C C . VAL A 1 248 ? -2.253 -2.997 17.163 1.00 93.50 248 VAL A C 1
ATOM 1818 O O . VAL A 1 248 ? -3.288 -2.417 16.848 1.00 93.50 248 VAL A O 1
ATOM 1821 N N . HIS A 1 249 ? -2.198 -4.321 17.320 1.00 96.38 249 HIS A N 1
ATOM 1822 C CA . HIS A 1 249 ? -3.354 -5.199 17.200 1.00 96.38 249 HIS A CA 1
ATOM 1823 C C . HIS A 1 249 ? -3.538 -6.052 18.454 1.00 96.38 249 HIS A C 1
ATOM 1825 O O . HIS A 1 249 ? -2.571 -6.607 18.980 1.00 96.38 249 HIS A O 1
ATOM 1831 N N . MET A 1 250 ? -4.784 -6.173 18.913 1.00 97.12 250 MET A N 1
ATOM 1832 C CA . MET A 1 250 ? -5.175 -7.112 19.961 1.00 97.12 250 MET A CA 1
ATOM 1833 C C . MET A 1 250 ? -6.340 -7.993 19.516 1.00 97.12 250 MET A C 1
ATOM 1835 O O . MET A 1 250 ? -7.195 -7.561 18.745 1.00 97.12 250 MET A O 1
ATOM 1839 N N . GLN A 1 251 ? -6.424 -9.192 20.086 1.00 97.75 251 GLN A N 1
ATOM 1840 C CA . GLN A 1 251 ? -7.584 -10.070 19.993 1.00 97.75 251 GLN A CA 1
ATOM 1841 C C . GLN A 1 251 ? -7.896 -10.654 21.373 1.00 97.75 251 GLN A C 1
ATOM 1843 O O . GLN A 1 251 ? -7.040 -11.269 22.016 1.00 97.75 251 GLN A O 1
ATOM 1848 N N . ARG A 1 252 ? -9.123 -10.445 21.860 1.00 97.19 252 ARG A N 1
ATOM 1849 C CA . ARG A 1 252 ? -9.558 -10.880 23.194 1.00 97.19 252 ARG A CA 1
ATOM 1850 C C . ARG A 1 252 ? -11.026 -11.276 23.203 1.00 97.19 252 ARG A C 1
ATOM 1852 O O . ARG A 1 252 ? -11.865 -10.551 22.690 1.00 97.19 252 ARG A O 1
ATOM 1859 N N . THR A 1 253 ? -11.348 -12.350 23.913 1.00 98.00 253 THR A N 1
ATOM 1860 C CA . THR A 1 253 ? -12.730 -12.644 24.305 1.00 98.00 253 THR A CA 1
ATOM 1861 C C . THR A 1 253 ? -13.102 -11.802 25.527 1.00 98.00 253 THR A C 1
ATOM 1863 O O . THR A 1 253 ? -12.513 -11.973 26.600 1.00 98.00 253 THR A O 1
ATOM 1866 N N . LEU A 1 254 ? -14.071 -10.897 25.390 1.00 98.00 254 LEU A N 1
ATOM 1867 C CA . LEU A 1 254 ? -14.575 -10.063 26.482 1.00 98.00 254 LEU A CA 1
ATOM 1868 C C . LEU A 1 254 ? -15.847 -10.688 27.087 1.00 98.00 254 LEU A C 1
ATOM 1870 O O . LEU A 1 254 ? -16.858 -10.807 26.388 1.00 98.00 254 LEU A O 1
ATOM 1874 N N . PRO A 1 255 ? -15.838 -11.108 28.370 1.00 98.31 255 PRO A N 1
ATOM 1875 C CA . PRO A 1 255 ? -17.021 -11.662 29.028 1.00 98.31 255 PRO A CA 1
ATOM 1876 C C . PRO A 1 255 ? -18.091 -10.583 29.270 1.00 98.31 255 PRO A C 1
ATOM 1878 O O . PRO A 1 255 ? -17.759 -9.399 29.242 1.00 98.31 255 PRO A O 1
ATOM 1881 N N . PRO A 1 256 ? -19.346 -10.970 29.577 1.00 98.50 256 PRO A N 1
ATOM 1882 C CA . PRO A 1 256 ? -20.360 -10.039 30.067 1.00 98.50 256 PRO A CA 1
ATOM 1883 C C . PRO A 1 256 ? -19.854 -9.215 31.255 1.00 98.50 256 PRO A C 1
ATOM 1885 O O . PRO A 1 256 ? -19.262 -9.765 32.190 1.00 98.50 256 PRO A O 1
ATOM 1888 N N . GLY A 1 257 ? -20.138 -7.915 31.244 1.00 98.25 257 GLY A N 1
ATOM 1889 C CA . GLY A 1 257 ? -19.673 -6.967 32.251 1.00 98.25 257 GLY A CA 1
ATOM 1890 C C . GLY A 1 257 ? -18.369 -6.264 31.876 1.00 98.25 257 GLY A C 1
ATOM 1891 O O . GLY A 1 257 ? -18.040 -6.092 30.705 1.00 98.25 257 GLY A O 1
ATOM 1892 N N . GLU A 1 258 ? -17.661 -5.781 32.894 1.00 98.00 258 GLU A N 1
ATOM 1893 C CA . GLU A 1 258 ? -16.521 -4.880 32.730 1.00 98.00 258 GLU A CA 1
ATOM 1894 C C . GLU A 1 258 ? -15.228 -5.617 32.356 1.00 98.00 258 GLU A C 1
ATOM 1896 O O . GLU A 1 258 ? -14.837 -6.595 32.995 1.00 98.00 258 GLU A O 1
ATOM 1901 N N . SER A 1 259 ? -14.529 -5.093 31.351 1.00 98.25 259 SER A N 1
ATOM 1902 C CA . SER A 1 259 ? -13.154 -5.437 30.998 1.00 98.25 259 SER A CA 1
ATOM 1903 C C . SER A 1 259 ? -12.309 -4.171 30.863 1.00 98.25 259 SER A C 1
ATOM 1905 O O . SER A 1 259 ? -12.782 -3.144 30.383 1.00 98.25 259 SER A O 1
ATOM 1907 N N . LEU A 1 260 ? -11.039 -4.254 31.257 1.00 97.19 260 LEU A N 1
ATOM 1908 C CA . LEU A 1 260 ? -10.055 -3.198 31.025 1.00 97.19 260 LEU A CA 1
ATOM 1909 C C . LEU A 1 260 ? -9.259 -3.503 29.751 1.00 97.19 260 LEU A C 1
ATOM 1911 O O . LEU A 1 260 ? -8.816 -4.643 29.563 1.00 97.19 260 LEU A O 1
ATOM 1915 N N . VAL A 1 261 ? -9.078 -2.492 28.905 1.00 97.81 261 VAL A N 1
ATOM 1916 C CA . VAL A 1 261 ? -8.155 -2.487 27.764 1.00 97.81 261 VAL A CA 1
ATOM 1917 C C . VAL A 1 261 ? -7.180 -1.338 27.959 1.00 97.81 261 VAL A C 1
ATOM 1919 O O . VAL A 1 261 ? -7.607 -0.195 28.122 1.00 97.81 261 VAL A O 1
ATOM 1922 N N . SER A 1 262 ? -5.886 -1.629 27.927 1.00 97.44 262 SER A N 1
ATOM 1923 C CA . SER A 1 262 ? -4.846 -0.646 28.204 1.00 97.44 262 SER A CA 1
ATOM 1924 C C . SER A 1 262 ? -3.925 -0.467 27.001 1.00 97.44 262 SER A C 1
ATOM 1926 O O . SER A 1 262 ? -3.519 -1.437 26.356 1.00 97.44 262 SER A O 1
ATOM 1928 N N . VAL A 1 263 ? -3.566 0.784 26.723 1.00 96.12 263 VAL A N 1
ATOM 1929 C CA . VAL A 1 263 ? -2.604 1.161 25.686 1.00 96.12 263 VAL A CA 1
ATOM 1930 C C . VAL A 1 263 ? -1.464 1.927 26.334 1.00 96.12 263 VAL A C 1
ATOM 1932 O O . VAL A 1 263 ? -1.688 2.905 27.050 1.00 96.12 263 VAL A O 1
ATOM 1935 N N . ASP A 1 264 ? -0.239 1.494 26.068 1.00 92.62 264 ASP A N 1
ATOM 1936 C CA . ASP A 1 264 ? 0.952 2.260 26.410 1.00 92.62 264 ASP A CA 1
ATOM 1937 C C . ASP A 1 264 ? 1.265 3.246 25.283 1.00 92.62 264 ASP A C 1
ATOM 1939 O O . ASP A 1 264 ? 1.475 2.852 24.131 1.00 92.62 264 ASP A O 1
ATOM 1943 N N . VAL A 1 265 ? 1.265 4.535 25.624 1.00 90.12 265 VAL A N 1
ATOM 1944 C CA . VAL A 1 265 ? 1.727 5.612 24.746 1.00 90.12 265 VAL A CA 1
ATOM 1945 C C . VAL A 1 265 ? 3.133 6.005 25.203 1.00 90.12 265 VAL A C 1
ATOM 1947 O O . VAL A 1 265 ? 3.287 6.524 26.314 1.00 90.12 265 VAL A O 1
ATOM 1950 N N . PRO A 1 266 ? 4.176 5.775 24.388 1.00 82.00 266 PRO A N 1
ATOM 1951 C CA . PRO A 1 266 ? 5.555 5.898 24.842 1.00 82.00 266 PRO A CA 1
ATOM 1952 C C . PRO A 1 266 ? 5.905 7.324 25.289 1.00 82.00 266 PRO A C 1
ATOM 1954 O O . PRO A 1 266 ? 5.469 8.322 24.715 1.00 82.00 266 PRO A O 1
ATOM 1957 N N . GLY A 1 267 ? 6.731 7.420 26.335 1.00 66.56 267 GLY A N 1
ATOM 1958 C CA . GLY A 1 267 ? 7.270 8.684 26.840 1.00 66.56 267 GLY A CA 1
ATOM 1959 C C . GLY A 1 267 ? 8.478 9.190 26.057 1.00 66.56 267 GLY A C 1
ATOM 1960 O O . GLY A 1 267 ? 9.453 8.466 25.871 1.00 66.56 267 GLY A O 1
ATOM 1961 N N . GLY A 1 268 ? 8.453 10.474 25.688 1.00 54.53 268 GLY A N 1
ATOM 1962 C CA . GLY A 1 268 ? 9.568 11.181 25.048 1.00 54.53 268 GLY A CA 1
ATOM 1963 C C . GLY A 1 268 ? 9.516 11.195 23.517 1.00 54.53 268 GLY A C 1
ATOM 1964 O O . GLY A 1 268 ? 8.793 10.429 22.891 1.00 54.53 268 GLY A O 1
ATOM 1965 N N . LYS A 1 269 ? 10.301 12.092 22.902 1.00 47.34 269 LYS A N 1
ATOM 1966 C CA . LYS A 1 269 ? 10.525 12.103 21.449 1.00 47.34 269 LYS A CA 1
ATOM 1967 C C . LYS A 1 269 ? 11.338 10.860 21.088 1.00 47.34 269 LYS A C 1
ATOM 1969 O O . LYS A 1 269 ? 12.563 10.863 21.230 1.00 47.34 269 LYS A O 1
ATOM 1974 N N . TYR A 1 270 ? 10.672 9.770 20.727 1.00 42.66 270 TYR A N 1
ATOM 1975 C CA . TYR A 1 270 ? 11.359 8.571 20.262 1.00 42.66 270 TYR A CA 1
ATOM 1976 C C . TYR A 1 270 ? 12.057 8.911 18.946 1.00 42.66 270 TYR A C 1
ATOM 1978 O O . TYR A 1 270 ? 11.394 9.314 17.991 1.00 42.66 270 TYR A O 1
ATOM 1986 N N . ASN A 1 271 ? 13.393 8.800 18.939 1.00 46.00 271 ASN A N 1
ATOM 1987 C CA . ASN A 1 271 ? 14.286 9.363 17.920 1.00 46.00 271 ASN A CA 1
ATOM 1988 C C . ASN A 1 271 ? 14.177 10.913 17.854 1.00 46.00 271 ASN A C 1
ATOM 1990 O O . ASN A 1 271 ? 13.071 11.449 17.813 1.00 46.00 271 ASN A O 1
ATOM 1994 N N . PRO A 1 272 ? 15.281 11.690 17.813 1.00 40.09 272 PRO A N 1
ATOM 1995 C CA . PRO A 1 272 ? 15.221 13.148 17.624 1.00 40.09 272 PRO A CA 1
ATOM 1996 C C . PRO A 1 272 ? 14.416 13.632 16.401 1.00 40.09 272 PRO A C 1
ATOM 1998 O O . PRO A 1 272 ? 14.216 14.836 16.274 1.00 40.09 272 PRO A O 1
ATOM 2001 N N . ASN A 1 273 ? 13.925 12.726 15.547 1.00 48.09 273 ASN A N 1
ATOM 2002 C CA . ASN A 1 273 ? 13.191 13.053 14.337 1.00 48.09 273 ASN A CA 1
ATOM 2003 C C . ASN A 1 273 ? 11.701 12.621 14.287 1.00 48.09 273 ASN A C 1
ATOM 2005 O O . ASN A 1 273 ? 11.064 13.045 13.329 1.00 48.09 273 ASN A O 1
ATOM 2009 N N . GLN A 1 274 ? 11.143 11.731 15.138 1.00 54.25 274 GLN A N 1
ATOM 2010 C CA . GLN A 1 274 ? 10.076 10.846 14.592 1.00 54.25 274 GLN A CA 1
ATOM 2011 C C . GLN A 1 274 ? 8.862 10.421 15.446 1.00 54.25 274 GLN A C 1
ATOM 2013 O O . GLN A 1 274 ? 7.940 9.858 14.863 1.00 54.25 274 GLN A O 1
ATOM 2018 N N . PHE A 1 275 ? 8.752 10.748 16.739 1.00 53.94 275 PHE A N 1
ATOM 2019 C CA . PHE A 1 275 ? 7.478 10.564 17.468 1.00 53.94 275 PHE A CA 1
ATOM 2020 C C . PHE A 1 275 ? 6.877 11.894 17.937 1.00 53.94 275 PHE A C 1
ATOM 2022 O O . PHE A 1 275 ? 7.002 12.288 19.097 1.00 53.94 275 PHE A O 1
ATOM 2029 N N . GLU A 1 276 ? 6.239 12.602 17.005 1.00 58.41 276 GLU A N 1
ATOM 2030 C CA . GLU A 1 276 ? 5.390 13.773 17.266 1.00 58.41 276 GLU A CA 1
ATOM 2031 C C . GLU A 1 276 ? 3.991 13.513 16.683 1.00 58.41 276 GLU A C 1
ATOM 2033 O O . GLU A 1 276 ? 3.534 14.219 15.787 1.00 58.41 276 GLU A O 1
ATOM 2038 N N . SER A 1 277 ? 3.312 12.452 17.144 1.00 69.88 277 SER A N 1
ATOM 2039 C CA . SER A 1 277 ? 1.898 12.267 16.803 1.00 69.88 277 SER A CA 1
ATOM 2040 C C . SER A 1 277 ? 1.022 12.995 17.820 1.00 69.88 277 SER A C 1
ATOM 2042 O O . SER A 1 277 ? 0.960 12.634 18.996 1.00 69.88 277 SER A O 1
ATOM 2044 N N . GLY A 1 278 ? 0.332 14.036 17.359 1.00 83.69 278 GLY A N 1
ATOM 2045 C CA . GLY A 1 278 ? -0.687 14.735 18.140 1.00 83.69 278 GLY A CA 1
ATOM 2046 C C . GLY A 1 278 ? -2.019 13.994 18.203 1.00 83.69 278 GLY A C 1
ATOM 2047 O O . GLY A 1 278 ? -2.929 14.465 18.880 1.00 83.69 278 GLY A O 1
ATOM 2048 N N . TRP A 1 279 ? -2.145 12.862 17.505 1.00 87.75 279 TRP A N 1
ATOM 2049 C CA . TRP A 1 279 ? -3.378 12.092 17.415 1.00 87.75 279 TRP A CA 1
ATOM 2050 C C . TRP A 1 279 ? -3.130 10.589 17.245 1.00 87.75 279 TRP A C 1
ATOM 2052 O O . TRP A 1 279 ? -2.079 10.167 16.759 1.00 87.75 279 TRP A O 1
ATOM 2062 N N . PHE A 1 280 ? -4.111 9.786 17.640 1.00 90.81 280 PHE A N 1
ATOM 2063 C CA . PHE A 1 280 ? -4.191 8.364 17.316 1.00 90.81 280 PHE A CA 1
ATOM 2064 C C . PHE A 1 280 ? -5.657 7.926 17.246 1.00 90.81 280 PHE A C 1
ATOM 2066 O O . PHE A 1 280 ? -6.556 8.631 17.712 1.00 90.81 280 PHE A O 1
ATOM 2073 N N . VAL A 1 281 ? -5.898 6.766 16.648 1.00 92.19 281 VAL A N 1
ATOM 2074 C CA . VAL A 1 281 ? -7.203 6.115 16.587 1.00 92.19 281 VAL A CA 1
ATOM 2075 C C . VAL A 1 281 ? -7.147 4.824 17.389 1.00 92.19 281 VAL A C 1
ATOM 2077 O O . VAL A 1 281 ? -6.238 4.020 17.206 1.00 92.19 281 VAL A O 1
ATOM 2080 N N . PHE A 1 282 ? -8.139 4.622 18.250 1.00 95.38 282 PHE A N 1
ATOM 2081 C CA . PHE A 1 282 ? -8.405 3.362 18.942 1.00 95.38 282 PHE A CA 1
ATOM 2082 C C . PHE A 1 282 ? -9.660 2.741 18.338 1.00 95.38 282 PHE A C 1
ATOM 2084 O O . PHE A 1 282 ? -10.709 3.378 18.355 1.00 95.38 282 PHE A O 1
ATOM 2091 N N . SER A 1 283 ? -9.575 1.525 17.807 1.00 95.00 283 SER A N 1
ATOM 2092 C CA . SER A 1 283 ? -10.717 0.835 17.193 1.00 95.00 283 SER A CA 1
ATOM 2093 C C . SER A 1 283 ? -10.984 -0.509 17.855 1.00 95.00 283 SER A C 1
ATOM 2095 O O . SER A 1 283 ? -10.031 -1.202 18.200 1.00 95.00 283 SER A O 1
ATOM 2097 N N . LEU A 1 284 ? -12.256 -0.891 17.965 1.00 96.44 284 LEU A N 1
ATOM 2098 C CA . LEU A 1 284 ? -12.736 -2.214 18.364 1.00 96.44 284 LEU A CA 1
ATOM 2099 C C . LEU A 1 284 ? -13.655 -2.786 17.278 1.00 96.44 284 LEU A C 1
ATOM 2101 O O . LEU A 1 284 ? -14.437 -2.033 16.701 1.00 96.44 284 LEU A O 1
ATOM 2105 N N . TYR A 1 285 ? -13.587 -4.098 17.052 1.00 97.19 285 TYR A N 1
ATOM 2106 C CA . TYR A 1 285 ? -14.404 -4.844 16.088 1.00 97.19 285 TYR A CA 1
ATOM 2107 C C . TYR A 1 285 ? -14.900 -6.145 16.713 1.00 97.19 285 TYR A C 1
ATOM 2109 O O . TYR A 1 285 ? -14.126 -6.821 17.393 1.00 97.19 285 TYR A O 1
ATOM 2117 N N . TRP A 1 286 ? -16.164 -6.503 16.498 1.00 97.38 286 TRP A N 1
ATOM 2118 C CA . TRP A 1 286 ? -16.768 -7.726 17.035 1.00 97.38 286 TRP A CA 1
ATOM 2119 C C . TRP A 1 286 ? -18.002 -8.143 16.222 1.00 97.38 286 TRP A C 1
ATOM 2121 O O . TRP A 1 286 ? -18.639 -7.295 15.601 1.00 97.38 286 TRP A O 1
ATOM 2131 N N . PRO A 1 287 ? -18.391 -9.428 16.227 1.00 96.12 287 PRO A N 1
ATOM 2132 C CA . PRO A 1 287 ? -19.671 -9.840 15.662 1.00 96.12 287 PRO A CA 1
ATOM 2133 C C . PRO A 1 287 ? -20.819 -9.355 16.556 1.00 96.12 287 PRO A C 1
ATOM 2135 O O . PRO A 1 287 ? -20.851 -9.690 17.742 1.00 96.12 287 PRO A O 1
ATOM 2138 N N . GLY A 1 288 ? -21.776 -8.607 16.004 1.00 95.75 288 GLY A N 1
ATOM 2139 C CA . GLY A 1 288 ? -22.931 -8.128 16.769 1.00 95.75 288 GLY A CA 1
ATOM 2140 C C . GLY A 1 288 ? -23.411 -6.735 16.379 1.00 95.75 288 GLY A C 1
ATOM 2141 O O . GLY A 1 288 ? -23.434 -6.373 15.204 1.00 95.75 288 GLY A O 1
ATOM 2142 N N . ASP A 1 289 ? -23.832 -5.974 17.385 1.00 95.38 289 ASP A N 1
ATOM 2143 C CA . ASP A 1 289 ? -24.338 -4.611 17.255 1.00 95.38 289 ASP A CA 1
ATOM 2144 C C . ASP A 1 289 ? -23.349 -3.606 17.859 1.00 95.38 289 ASP A C 1
ATOM 2146 O O . ASP A 1 289 ? -22.703 -3.861 18.879 1.00 95.38 289 ASP A O 1
ATOM 2150 N N . ALA A 1 290 ? -23.248 -2.427 17.247 1.00 91.00 290 ALA A N 1
ATOM 2151 C CA . ALA A 1 290 ? -22.404 -1.331 17.716 1.00 91.00 290 ALA A CA 1
ATOM 2152 C C . ALA A 1 290 ? -22.691 -0.920 19.178 1.00 91.00 290 ALA A C 1
ATOM 2154 O O . ALA A 1 290 ? -21.791 -0.450 19.879 1.00 91.00 290 ALA A O 1
ATOM 2155 N N . ALA A 1 291 ? -23.927 -1.104 19.652 1.00 95.12 291 ALA A N 1
ATOM 2156 C CA . ALA A 1 291 ? -24.358 -0.777 21.007 1.00 95.12 291 ALA A CA 1
ATOM 2157 C C . ALA A 1 291 ? -24.042 -1.861 22.057 1.00 95.12 291 ALA A C 1
ATOM 2159 O O . ALA A 1 291 ? -24.291 -1.629 23.240 1.00 95.12 291 ALA A O 1
ATOM 2160 N N . ASP A 1 292 ? -23.476 -3.010 21.669 1.00 97.69 292 ASP A N 1
ATOM 2161 C CA . ASP A 1 292 ? -23.163 -4.106 22.599 1.00 97.69 292 ASP A CA 1
ATOM 2162 C C . ASP A 1 292 ? -22.138 -3.702 23.675 1.00 97.69 292 ASP A C 1
ATOM 2164 O O . ASP A 1 292 ? -22.142 -4.265 24.778 1.00 97.69 292 ASP A O 1
ATOM 2168 N N . PHE A 1 293 ? -21.297 -2.699 23.390 1.00 97.62 293 PHE A N 1
ATOM 2169 C CA . PHE A 1 293 ? -20.277 -2.192 24.305 1.00 97.62 293 PHE A CA 1
ATOM 2170 C C . PHE A 1 293 ? -20.494 -0.737 24.734 1.00 97.62 293 PHE A C 1
ATOM 2172 O O . PHE A 1 293 ? -20.464 0.195 23.923 1.00 97.62 293 PHE A O 1
ATOM 2179 N N . GLU A 1 294 ? -20.550 -0.516 26.048 1.00 97.50 294 GLU A N 1
ATOM 2180 C CA . GLU A 1 294 ? -20.317 0.808 26.633 1.00 97.50 294 GLU A CA 1
ATOM 2181 C C . GLU A 1 294 ? -18.813 1.012 26.856 1.00 97.50 294 GLU A C 1
ATOM 2183 O O . GLU A 1 294 ? -18.102 0.089 27.256 1.00 97.50 294 GLU A O 1
ATOM 2188 N N . VAL A 1 295 ? -18.308 2.221 26.592 1.00 97.75 295 VAL A N 1
ATOM 2189 C CA . VAL A 1 295 ? -16.870 2.524 26.661 1.00 97.75 295 VAL A CA 1
ATOM 2190 C C . VAL A 1 295 ? -16.651 3.789 27.480 1.00 97.75 295 VAL A C 1
ATOM 2192 O O . VAL A 1 295 ? -17.335 4.791 27.273 1.00 97.75 295 VAL A O 1
ATOM 2195 N N . ALA A 1 296 ? -15.678 3.767 28.386 1.00 98.19 296 ALA A N 1
ATOM 2196 C CA . ALA A 1 296 ? -15.194 4.944 29.098 1.00 98.19 296 ALA A CA 1
ATOM 2197 C C . ALA A 1 296 ? -13.666 5.026 29.009 1.00 98.19 296 ALA A C 1
ATOM 2199 O O . ALA A 1 296 ? -12.989 4.013 29.148 1.00 98.19 296 ALA A O 1
ATOM 2200 N N . LEU A 1 297 ? -13.129 6.225 28.785 1.00 98.44 297 LEU A N 1
ATOM 2201 C CA . LEU A 1 297 ? -11.701 6.477 28.597 1.00 98.44 297 LEU A CA 1
ATOM 2202 C C . LEU A 1 297 ? -11.114 7.197 29.813 1.00 98.44 297 LEU A C 1
ATOM 2204 O O . LEU A 1 297 ? -11.611 8.250 30.209 1.00 98.44 297 LEU A O 1
ATOM 2208 N N . ARG A 1 298 ? -10.007 6.686 30.350 1.00 98.06 298 ARG A N 1
ATOM 2209 C CA . ARG A 1 298 ? -9.137 7.384 31.298 1.00 98.06 298 ARG A CA 1
ATOM 2210 C C . ARG A 1 298 ? -7.843 7.797 30.596 1.00 98.06 298 ARG A C 1
ATOM 2212 O O . ARG A 1 298 ? -7.047 6.955 30.187 1.00 98.06 298 ARG A O 1
ATOM 2219 N N . VAL A 1 299 ? -7.655 9.109 30.480 1.00 97.06 299 VAL A N 1
ATOM 2220 C CA . VAL A 1 299 ? -6.421 9.741 29.988 1.00 97.06 299 VAL A CA 1
ATOM 2221 C C . VAL A 1 299 ? -5.345 9.684 31.089 1.00 97.06 299 VAL A C 1
ATOM 2223 O O . VAL A 1 299 ? -5.699 9.804 32.270 1.00 97.06 299 VAL A O 1
ATOM 2226 N N . PRO A 1 300 ? -4.045 9.530 30.761 1.00 95.06 300 PRO A N 1
ATOM 2227 C CA . PRO A 1 300 ? -2.974 9.563 31.750 1.00 95.06 300 PRO A CA 1
ATOM 2228 C C . PRO A 1 300 ? -3.045 10.794 32.658 1.00 95.06 300 PRO A C 1
ATOM 2230 O O . PRO A 1 300 ? -3.142 11.930 32.201 1.00 95.06 300 PRO A O 1
ATOM 2233 N N . GLY A 1 301 ? -2.968 10.565 33.969 1.00 92.38 301 GLY A N 1
ATOM 2234 C CA . GLY A 1 301 ? -3.015 11.626 34.979 1.00 92.38 301 GLY A CA 1
ATOM 2235 C C . GLY A 1 301 ? -4.423 12.062 35.401 1.00 92.38 301 GLY A C 1
ATOM 2236 O O . GLY A 1 301 ? -4.548 12.721 36.433 1.00 92.38 301 GLY A O 1
ATOM 2237 N N . GLU A 1 302 ? -5.474 11.652 34.687 1.00 96.00 302 GLU A N 1
ATOM 2238 C CA . GLU A 1 302 ? -6.855 11.908 35.097 1.00 96.00 302 GLU A CA 1
ATOM 2239 C C . GLU A 1 302 ? -7.326 10.900 36.154 1.00 96.00 302 GLU A C 1
ATOM 2241 O O . GLU A 1 302 ? -7.066 9.697 36.082 1.00 96.00 302 GLU A O 1
ATOM 2246 N N . ALA A 1 303 ? -8.042 11.392 37.169 1.00 93.12 303 ALA A N 1
ATOM 2247 C CA . ALA A 1 303 ? -8.437 10.577 38.319 1.00 93.12 303 ALA A CA 1
ATOM 2248 C C . ALA A 1 303 ? -9.607 9.623 38.031 1.00 93.12 303 ALA A C 1
ATOM 2250 O O . ALA A 1 303 ? -9.781 8.644 38.757 1.00 93.12 303 ALA A O 1
ATOM 2251 N N . GLN A 1 304 ? -10.448 9.932 37.042 1.00 93.69 304 GLN A N 1
ATOM 2252 C CA . GLN A 1 304 ? -11.658 9.180 36.707 1.00 93.69 304 GLN A CA 1
ATOM 2253 C C . GLN A 1 304 ? -11.787 9.045 35.186 1.00 93.69 304 GLN A C 1
ATOM 2255 O O . GLN A 1 304 ? -11.422 9.980 34.473 1.00 93.69 304 GLN A O 1
ATOM 2260 N N . PRO A 1 305 ? -12.313 7.915 34.681 1.00 97.00 305 PRO A N 1
ATOM 2261 C CA . PRO A 1 305 ? -12.636 7.787 33.269 1.00 97.00 305 PRO A CA 1
ATOM 2262 C C . PRO A 1 305 ? -13.829 8.678 32.888 1.00 97.00 305 PRO A C 1
ATOM 2264 O O . PRO A 1 305 ? -14.718 8.942 33.700 1.00 97.00 305 PRO A O 1
ATOM 2267 N N . VAL A 1 306 ? -13.872 9.097 31.627 1.00 98.00 306 VAL A N 1
ATOM 2268 C CA . VAL A 1 306 ? -14.989 9.820 31.011 1.00 98.00 306 VAL A CA 1
ATOM 2269 C C . VAL A 1 306 ? -15.748 8.866 30.095 1.00 98.00 306 VAL A C 1
ATOM 2271 O O . VAL A 1 306 ? -15.144 8.190 29.264 1.00 98.00 306 VAL A O 1
ATOM 2274 N N . ALA A 1 307 ? -17.074 8.806 30.236 1.00 97.94 307 ALA A N 1
ATOM 2275 C CA . ALA A 1 307 ? -17.920 8.007 29.353 1.00 97.94 307 ALA A CA 1
ATOM 2276 C C . ALA A 1 307 ? -17.807 8.502 27.904 1.00 97.94 307 ALA A C 1
ATOM 2278 O O . ALA A 1 307 ? -17.928 9.699 27.637 1.00 97.94 307 ALA A O 1
ATOM 2279 N N . VAL A 1 308 ? -17.599 7.574 26.975 1.00 98.06 308 VAL A N 1
ATOM 2280 C CA . VAL A 1 308 ? -17.505 7.851 25.545 1.00 98.06 308 VAL A CA 1
ATOM 2281 C C . VAL A 1 308 ? -18.883 7.599 24.925 1.00 98.06 308 VAL A C 1
ATOM 2283 O O . VAL A 1 308 ? -19.370 6.464 24.986 1.00 98.06 308 VAL A O 1
ATOM 2286 N N . PRO A 1 309 ? -19.541 8.614 24.333 1.00 97.00 309 PRO A N 1
ATOM 2287 C CA . PRO A 1 309 ? -20.784 8.414 23.588 1.00 97.00 309 PRO A CA 1
ATOM 2288 C C . PRO A 1 309 ? -20.586 7.398 22.461 1.00 97.00 309 PRO A C 1
ATOM 2290 O O . PRO A 1 309 ? -19.498 7.338 21.894 1.00 97.00 309 PRO A O 1
ATOM 2293 N N . LEU A 1 310 ? -21.613 6.604 22.136 1.00 95.44 310 LEU A N 1
ATOM 2294 C CA . LEU A 1 310 ? -21.543 5.642 21.025 1.00 95.44 310 LEU A CA 1
ATOM 2295 C C . LEU A 1 310 ? -21.142 6.344 19.719 1.00 95.44 310 LEU A C 1
ATOM 2297 O O . LEU A 1 310 ? -20.194 5.939 19.054 1.00 95.44 310 LEU A O 1
ATOM 2301 N N . GLU A 1 311 ? -21.819 7.456 19.453 1.00 95.25 311 GLU A N 1
ATOM 2302 C CA . GLU A 1 311 ? -21.644 8.316 18.292 1.00 95.25 311 GLU A CA 1
ATOM 2303 C C . GLU A 1 311 ? -21.542 9.775 18.729 1.00 95.25 311 GLU A C 1
ATOM 2305 O O . GLU A 1 311 ? -22.247 10.212 19.649 1.00 95.25 311 GLU A O 1
ATOM 2310 N N . THR A 1 312 ? -20.688 10.547 18.062 1.00 94.62 312 THR A N 1
ATOM 2311 C CA . THR A 1 312 ? -20.527 11.981 18.330 1.00 94.62 312 THR A CA 1
ATOM 2312 C C . THR A 1 312 ? -20.745 12.808 17.074 1.00 94.62 312 THR A C 1
ATOM 2314 O O . THR A 1 312 ? -20.101 12.588 16.061 1.00 94.62 312 THR A O 1
ATOM 2317 N N . THR A 1 313 ? -21.583 13.843 17.160 1.00 91.88 313 THR A N 1
ATOM 2318 C CA . THR A 1 313 ? -21.705 14.857 16.094 1.00 91.88 313 THR A CA 1
ATOM 2319 C C . THR A 1 313 ? -20.678 15.980 16.225 1.00 91.88 313 THR A C 1
ATOM 2321 O O . THR A 1 313 ? -20.427 16.716 15.277 1.00 91.88 313 THR A O 1
ATOM 2324 N N . THR A 1 314 ? -20.145 16.170 17.433 1.00 93.25 314 THR A N 1
ATOM 2325 C CA . THR A 1 314 ? -19.106 17.149 17.760 1.00 93.25 314 THR A CA 1
ATOM 2326 C C . THR A 1 314 ? -18.134 16.522 18.754 1.00 93.25 314 THR A C 1
ATOM 2328 O O . THR A 1 314 ? -18.607 15.944 19.739 1.00 93.25 314 THR A O 1
ATOM 2331 N N . PRO A 1 315 ? -16.816 16.701 18.578 1.00 95.56 315 PRO A N 1
ATOM 2332 C CA . PRO A 1 315 ? -15.829 16.167 19.507 1.00 95.56 315 PRO A CA 1
ATOM 2333 C C . PRO A 1 315 ? -16.001 16.712 20.929 1.00 95.56 315 PRO A C 1
ATOM 2335 O O . PRO A 1 315 ? -16.278 17.904 21.112 1.00 95.56 315 PRO A O 1
ATOM 2338 N N . PHE A 1 316 ? -15.778 15.869 21.938 1.00 97.12 316 PHE A N 1
ATOM 2339 C CA . PHE A 1 316 ? -15.852 16.239 23.356 1.00 97.12 316 PHE A CA 1
ATOM 2340 C C . PHE A 1 316 ? -14.471 16.207 24.018 1.00 97.12 316 PHE A C 1
ATOM 2342 O O . PHE A 1 316 ? -13.536 15.598 23.505 1.00 97.12 316 PHE A O 1
ATOM 2349 N N . TYR A 1 317 ? -14.329 16.886 25.158 1.00 97.25 317 TYR A N 1
ATOM 2350 C CA . TYR A 1 317 ? -13.092 16.867 25.939 1.00 97.25 317 TYR A CA 1
ATOM 2351 C C . TYR A 1 317 ? -13.085 15.668 26.891 1.00 97.25 317 TYR A C 1
ATOM 2353 O O . TYR A 1 317 ? -13.930 15.597 27.783 1.00 97.25 317 TYR A O 1
ATOM 2361 N N . ALA A 1 318 ? -12.123 14.760 26.720 1.00 97.06 318 ALA A N 1
ATOM 2362 C CA . ALA A 1 318 ? -11.857 13.674 27.671 1.00 97.06 318 ALA A CA 1
ATOM 2363 C C . ALA A 1 318 ? -10.857 14.092 28.766 1.00 97.06 318 ALA A C 1
ATOM 2365 O O . ALA A 1 318 ? -10.849 13.519 29.849 1.00 97.06 318 ALA A O 1
ATOM 2366 N N . ALA A 1 319 ? -10.049 15.118 28.491 1.00 96.25 319 ALA A N 1
ATOM 2367 C CA . ALA A 1 319 ? -9.152 15.795 29.428 1.00 96.25 319 ALA A CA 1
ATOM 2368 C C . ALA A 1 319 ? -8.953 17.257 28.963 1.00 96.25 319 ALA A C 1
ATOM 2370 O O . ALA A 1 319 ? -9.336 17.579 27.834 1.00 96.25 319 ALA A O 1
ATOM 2371 N N . PRO A 1 320 ? -8.346 18.166 29.755 1.00 95.31 320 PRO A N 1
ATOM 2372 C CA . PRO A 1 320 ? -8.251 19.595 29.422 1.00 95.31 320 PRO A CA 1
ATOM 2373 C C . PRO A 1 320 ? -7.678 19.926 28.035 1.00 95.31 320 PRO A C 1
ATOM 2375 O O . PRO A 1 320 ? -8.051 20.945 27.451 1.00 95.31 320 PRO A O 1
ATOM 2378 N N . LYS A 1 321 ? -6.787 19.079 27.504 1.00 94.81 321 LYS A N 1
ATOM 2379 C CA . LYS A 1 321 ? -6.198 19.238 26.166 1.00 94.81 321 LYS A CA 1
ATOM 2380 C C . LYS A 1 321 ? -6.532 18.114 25.182 1.00 94.81 321 LYS A C 1
ATOM 2382 O O . LYS A 1 321 ? -6.139 18.208 24.028 1.00 94.81 321 LYS A O 1
ATOM 2387 N N . ILE A 1 322 ? -7.277 17.090 25.599 1.00 96.62 322 ILE A N 1
ATOM 2388 C CA . ILE A 1 322 ? -7.563 15.914 24.770 1.00 96.62 322 ILE A CA 1
ATOM 2389 C C . ILE A 1 322 ? -9.006 15.955 24.290 1.00 96.62 322 ILE A C 1
ATOM 2391 O O . ILE A 1 322 ? -9.938 15.935 25.103 1.00 96.62 322 ILE A O 1
ATOM 2395 N N . LYS A 1 323 ? -9.180 15.979 22.968 1.00 97.50 323 LYS A N 1
ATOM 2396 C CA . LYS A 1 323 ? -10.474 15.787 22.319 1.00 97.50 323 LYS A CA 1
ATOM 2397 C C . LYS A 1 323 ? -10.629 14.369 21.798 1.00 97.50 323 LYS A C 1
ATOM 2399 O O . LYS A 1 323 ? -9.650 13.739 21.407 1.00 97.50 323 LYS A O 1
ATOM 2404 N N . VAL A 1 324 ? -11.876 13.910 21.801 1.00 97.38 324 VAL A N 1
ATOM 2405 C CA . VAL A 1 324 ? -12.279 12.599 21.300 1.00 97.38 324 VAL A CA 1
ATOM 2406 C C . VAL A 1 324 ? -13.507 12.740 20.409 1.00 97.38 324 VAL A C 1
ATOM 2408 O O . VAL A 1 324 ? -14.452 13.461 20.745 1.00 97.38 324 VAL A O 1
ATOM 2411 N N . GLU A 1 325 ? -13.486 12.024 19.293 1.00 96.19 325 GLU A N 1
ATOM 2412 C CA . GLU A 1 325 ? -14.620 11.764 18.407 1.00 96.19 325 GLU A CA 1
ATOM 2413 C C . GLU A 1 325 ? -14.859 10.249 18.373 1.00 96.19 325 GLU A C 1
ATOM 2415 O O . GLU A 1 325 ? -13.896 9.490 18.295 1.00 96.19 325 GLU A O 1
ATOM 2420 N N . SER A 1 326 ? -16.111 9.804 18.492 1.00 95.81 326 SER A N 1
ATOM 2421 C CA . SER A 1 326 ? -16.499 8.387 18.466 1.00 95.81 326 SER A CA 1
ATOM 2422 C C . SER A 1 326 ? -17.415 8.131 17.287 1.00 95.81 326 SER A C 1
ATOM 2424 O O . SER A 1 326 ? -18.381 8.873 17.102 1.00 95.81 326 SER A O 1
ATOM 2426 N N . HIS A 1 327 ? -17.133 7.051 16.568 1.00 93.69 327 HIS A N 1
ATOM 2427 C CA . HIS A 1 327 ? -17.948 6.545 15.474 1.00 93.69 327 HIS A CA 1
ATOM 2428 C C . HIS A 1 327 ? -18.136 5.044 15.636 1.00 93.69 327 HIS A C 1
ATOM 2430 O O . HIS A 1 327 ? -17.250 4.353 16.148 1.00 93.69 327 HIS A O 1
ATOM 2436 N N . ALA A 1 328 ? -19.275 4.541 15.194 1.00 94.44 328 ALA A N 1
ATOM 2437 C CA . ALA A 1 328 ? -19.642 3.150 15.239 1.00 94.44 328 ALA A CA 1
ATOM 2438 C C . ALA A 1 328 ? -20.564 2.788 14.069 1.00 94.44 328 ALA A C 1
ATOM 2440 O O . ALA A 1 328 ? -21.447 3.540 13.664 1.00 94.44 328 ALA A O 1
ATOM 2441 N N . SER A 1 329 ? -20.381 1.597 13.520 1.00 93.69 329 SER A N 1
ATOM 2442 C CA . SER A 1 329 ? -21.255 1.077 12.472 1.00 93.69 329 SER A CA 1
ATOM 2443 C C . SER A 1 329 ? -21.242 -0.446 12.500 1.00 93.69 329 SER A C 1
ATOM 2445 O O . SER A 1 329 ? -20.531 -1.057 13.296 1.00 93.69 329 SER A O 1
ATOM 2447 N N . VAL A 1 330 ? -22.054 -1.059 11.648 1.00 94.88 330 VAL A N 1
ATOM 2448 C CA . VAL A 1 330 ? -22.127 -2.509 11.476 1.00 94.88 330 VAL A CA 1
ATOM 2449 C C . VAL A 1 330 ? -22.008 -2.813 9.991 1.00 94.88 330 VAL A C 1
ATOM 2451 O O . VAL A 1 330 ? -22.668 -2.173 9.171 1.00 94.88 330 VAL A O 1
ATOM 2454 N N . SER A 1 331 ? -21.129 -3.749 9.658 1.00 94.38 331 SER A N 1
ATOM 2455 C CA . SER A 1 331 ? -20.894 -4.197 8.292 1.00 94.38 331 SER A CA 1
ATOM 2456 C C . SER A 1 331 ? -22.020 -5.090 7.771 1.00 94.38 331 SER A C 1
ATOM 2458 O O . SER A 1 331 ? -22.843 -5.597 8.539 1.00 94.38 331 SER A O 1
ATOM 2460 N N . GLU A 1 332 ? -22.028 -5.361 6.465 1.00 92.50 332 GLU A N 1
ATOM 2461 C CA . GLU A 1 332 ? -22.967 -6.328 5.877 1.00 92.50 332 GLU A CA 1
ATOM 2462 C C . GLU A 1 332 ? -22.741 -7.764 6.383 1.00 92.50 332 GLU A C 1
ATOM 2464 O O . GLU A 1 332 ? -23.692 -8.543 6.467 1.00 92.50 332 GLU A O 1
ATOM 2469 N N . ASN A 1 333 ? -21.515 -8.093 6.807 1.00 93.25 333 ASN A N 1
ATOM 2470 C CA . ASN A 1 333 ? -21.177 -9.379 7.426 1.00 93.25 333 ASN A CA 1
ATOM 2471 C C . ASN A 1 333 ? -21.532 -9.442 8.925 1.00 93.25 333 ASN A C 1
ATOM 2473 O O . ASN A 1 333 ? -21.256 -10.445 9.584 1.00 93.25 333 ASN A O 1
ATOM 2477 N N . GLY A 1 334 ? -22.169 -8.402 9.476 1.00 95.19 334 GLY A N 1
ATOM 2478 C CA . GLY A 1 334 ? -22.568 -8.355 10.883 1.00 95.19 334 GLY A CA 1
ATOM 2479 C C . GLY A 1 334 ? -21.403 -8.111 11.842 1.00 95.19 334 GLY A C 1
ATOM 2480 O O . GLY A 1 334 ? -21.500 -8.459 13.021 1.00 95.19 334 GLY A O 1
ATOM 2481 N N . ILE A 1 335 ? -20.305 -7.529 11.350 1.00 95.88 335 ILE A N 1
ATOM 2482 C CA . ILE A 1 335 ? -19.204 -7.059 12.184 1.00 95.88 335 ILE A CA 1
ATOM 2483 C C . ILE A 1 335 ? -19.499 -5.621 12.595 1.00 95.88 335 ILE A C 1
ATOM 2485 O O . ILE A 1 335 ? -19.465 -4.690 11.787 1.00 95.88 335 ILE A O 1
ATOM 2489 N N . ALA A 1 336 ? -19.795 -5.442 13.874 1.00 95.94 336 ALA A N 1
ATOM 2490 C CA . ALA A 1 336 ? -19.823 -4.137 14.492 1.00 95.94 336 ALA A CA 1
ATOM 2491 C C . ALA A 1 336 ? -18.397 -3.609 14.641 1.00 95.94 336 ALA A C 1
ATOM 2493 O O . ALA A 1 336 ? -17.468 -4.350 14.974 1.00 95.94 336 ALA A O 1
ATOM 2494 N N . TRP A 1 337 ? -18.232 -2.307 14.442 1.00 92.38 337 TRP A N 1
ATOM 2495 C CA . TRP A 1 337 ? -17.012 -1.610 14.800 1.00 92.38 337 TRP A CA 1
ATOM 2496 C C . TRP A 1 337 ? -17.311 -0.331 15.551 1.00 92.38 337 TRP A C 1
ATOM 2498 O O . TRP A 1 337 ? -18.366 0.285 15.392 1.00 92.38 337 TRP A O 1
ATOM 2508 N N . ARG A 1 338 ? -16.336 0.079 16.354 1.00 93.31 338 ARG A N 1
ATOM 2509 C CA . ARG A 1 338 ? -16.306 1.374 17.018 1.00 93.31 338 ARG A CA 1
ATOM 2510 C C . ARG A 1 338 ? -14.890 1.915 16.999 1.00 93.31 338 ARG A C 1
ATOM 2512 O O . ARG A 1 338 ? -13.997 1.264 17.536 1.00 93.31 338 ARG A O 1
ATOM 2519 N N . TYR A 1 339 ? -14.677 3.092 16.415 1.00 92.75 339 TYR A N 1
ATOM 2520 C CA . TYR A 1 339 ? -13.391 3.784 16.481 1.00 92.75 339 TYR A CA 1
ATOM 2521 C C . TYR A 1 339 ? -13.515 5.125 17.185 1.00 92.75 339 TYR A C 1
ATOM 2523 O O . TYR A 1 339 ? -14.516 5.833 17.077 1.00 92.75 339 TYR A O 1
ATOM 2531 N N . LEU A 1 340 ? -12.453 5.470 17.902 1.00 94.81 340 LEU A N 1
ATOM 2532 C CA . LEU A 1 340 ? -12.278 6.720 18.611 1.00 94.81 340 LEU A CA 1
ATOM 2533 C C . LEU A 1 340 ? -11.095 7.454 17.997 1.00 94.81 340 LEU A C 1
ATOM 2535 O O . LEU A 1 340 ? -9.973 6.957 18.082 1.00 94.81 340 LEU A O 1
ATOM 2539 N N . MET A 1 341 ? -11.323 8.624 17.404 1.00 93.88 341 MET A N 1
ATOM 2540 C CA . MET A 1 341 ? -10.235 9.526 17.031 1.00 93.88 341 MET A CA 1
ATOM 2541 C C . MET A 1 341 ? -9.908 10.417 18.223 1.00 93.88 341 MET A C 1
ATOM 2543 O O . MET A 1 341 ? -10.793 11.057 18.788 1.00 93.88 341 MET A O 1
ATOM 2547 N N . ILE A 1 342 ? -8.638 10.447 18.617 1.00 94.25 342 ILE A N 1
ATOM 2548 C CA . ILE A 1 342 ? -8.170 11.102 19.838 1.00 94.25 342 ILE A CA 1
ATOM 2549 C C . ILE A 1 342 ? -7.032 12.039 19.466 1.00 94.25 342 ILE A C 1
ATOM 2551 O O . ILE A 1 342 ? -6.101 11.617 18.784 1.00 94.25 342 ILE A O 1
ATOM 2555 N N . TRP A 1 343 ? -7.081 13.297 19.907 1.00 93.56 343 TRP A N 1
ATOM 2556 C CA . TRP A 1 343 ? -6.011 14.252 19.621 1.00 93.56 343 TRP A CA 1
ATOM 2557 C C . TRP A 1 343 ? -5.820 15.316 20.697 1.00 93.56 343 TRP A C 1
ATOM 2559 O O . TRP A 1 343 ? -6.755 15.715 21.398 1.00 93.56 343 TRP A O 1
ATOM 2569 N N . ASP A 1 344 ? -4.586 15.804 20.788 1.00 92.00 344 ASP A N 1
ATOM 2570 C CA . ASP A 1 344 ? -4.213 16.960 21.590 1.00 92.00 344 ASP A CA 1
ATOM 2571 C C . ASP A 1 344 ? -4.476 18.257 20.810 1.00 92.00 344 ASP A C 1
ATOM 2573 O O . ASP A 1 344 ? -3.868 18.522 19.773 1.00 92.00 344 ASP A O 1
ATOM 2577 N N . VAL A 1 345 ? -5.379 19.098 21.322 1.00 92.56 345 VAL A N 1
ATOM 2578 C CA . VAL A 1 345 ? -5.735 20.386 20.698 1.00 92.56 345 VAL A CA 1
ATOM 2579 C C . VAL A 1 345 ? -4.802 21.540 21.050 1.00 92.56 345 VAL A C 1
ATOM 2581 O O . VAL A 1 345 ? -4.999 22.650 20.551 1.00 92.56 345 VAL A O 1
ATOM 2584 N N . LYS A 1 346 ? -3.854 21.330 21.959 1.00 89.31 346 LYS A N 1
ATOM 2585 C CA . LYS A 1 346 ? -3.025 22.393 22.518 1.00 89.31 346 LYS A CA 1
ATOM 2586 C C . LYS A 1 346 ? -1.576 22.261 22.086 1.00 89.31 346 LYS A C 1
ATOM 2588 O O . LYS A 1 346 ? -1.053 23.188 21.474 1.00 89.31 346 LYS A O 1
ATOM 2593 N N . ASP A 1 347 ? -0.948 21.140 22.425 1.00 86.06 347 ASP A N 1
ATOM 2594 C CA . ASP A 1 347 ? 0.493 20.963 22.241 1.00 86.06 347 ASP A CA 1
ATOM 2595 C C . ASP A 1 347 ? 0.803 20.083 21.015 1.00 86.06 347 ASP A C 1
ATOM 2597 O O . ASP A 1 347 ? 1.961 19.969 20.622 1.00 86.06 347 ASP A O 1
ATOM 2601 N N . TRP A 1 348 ? -0.234 19.500 20.389 1.00 85.50 348 TRP A N 1
ATOM 2602 C CA . TRP A 1 348 ? -0.124 18.493 19.325 1.00 85.50 348 TRP A CA 1
ATOM 2603 C C . TRP A 1 348 ? 0.808 17.338 19.726 1.00 85.50 348 TRP A C 1
ATOM 2605 O O . TRP A 1 348 ? 1.561 16.799 18.917 1.00 85.50 348 TRP A O 1
ATOM 2615 N N . GLN A 1 349 ? 0.755 16.967 21.009 1.00 84.69 349 GLN A N 1
ATOM 2616 C CA . GLN A 1 349 ? 1.570 15.918 21.596 1.00 84.69 349 GLN A CA 1
ATOM 2617 C C . GLN A 1 349 ? 0.748 15.153 22.636 1.00 84.69 349 GLN A C 1
ATOM 2619 O O . GLN A 1 349 ? 0.465 15.654 23.729 1.00 84.69 349 GLN A O 1
ATOM 2624 N N . LEU A 1 350 ? 0.385 13.916 22.295 1.00 86.62 350 LEU A N 1
ATOM 2625 C CA . LEU A 1 350 ? -0.356 13.037 23.196 1.00 86.62 350 LEU A CA 1
ATOM 2626 C C . LEU A 1 350 ? 0.387 12.850 24.525 1.00 86.62 350 LEU A C 1
ATOM 2628 O O . LEU A 1 350 ? 1.616 12.756 24.564 1.00 86.62 350 LEU A O 1
ATOM 2632 N N . ASP A 1 351 ? -0.375 12.784 25.616 1.00 88.00 351 ASP A N 1
ATOM 2633 C CA . ASP A 1 351 ? 0.186 12.494 26.931 1.00 88.00 351 ASP A CA 1
ATOM 2634 C C . ASP A 1 351 ? 0.747 11.074 26.955 1.00 88.00 351 ASP A C 1
ATOM 2636 O O . ASP A 1 351 ? 0.050 10.103 26.661 1.00 88.00 351 ASP A O 1
ATOM 2640 N N . SER A 1 352 ? 2.024 10.952 27.308 1.00 88.94 352 SER A N 1
ATOM 2641 C CA . SER A 1 352 ? 2.666 9.652 27.454 1.00 88.94 352 SER A CA 1
ATOM 2642 C C . SER A 1 352 ? 2.200 8.929 28.710 1.00 88.94 352 SER A C 1
ATOM 2644 O O . SER A 1 352 ? 1.977 9.557 29.750 1.00 88.94 352 SER A O 1
ATOM 2646 N N . GLY A 1 353 ? 2.196 7.606 28.649 1.00 90.81 353 GLY A N 1
ATOM 2647 C CA . GLY A 1 353 ? 1.857 6.716 29.742 1.00 90.81 353 GLY A CA 1
ATOM 2648 C C . GLY A 1 353 ? 0.657 5.847 29.404 1.00 90.81 353 GLY A C 1
ATOM 2649 O O . GLY A 1 353 ? 0.331 5.615 28.241 1.00 90.81 353 GLY A O 1
ATOM 2650 N N . LEU A 1 354 ? 0.014 5.362 30.459 1.00 94.50 354 LEU A N 1
ATOM 2651 C CA . LEU A 1 354 ? -1.044 4.374 30.364 1.00 94.50 354 LEU A CA 1
ATOM 2652 C C . LEU A 1 354 ? -2.394 5.035 30.063 1.00 94.50 354 LEU A C 1
ATOM 2654 O O . LEU A 1 354 ? -2.941 5.743 30.911 1.00 94.50 354 LEU A O 1
ATOM 2658 N N . TRP A 1 355 ? -2.920 4.782 28.868 1.00 97.12 355 TRP A N 1
ATOM 2659 C CA . TRP A 1 355 ? -4.295 5.100 28.488 1.00 97.12 355 TRP A CA 1
ATOM 2660 C C . TRP A 1 355 ? -5.170 3.874 28.720 1.00 97.12 355 TRP A C 1
ATOM 2662 O O . TRP A 1 355 ? -4.796 2.763 28.346 1.00 97.12 355 TRP A O 1
ATOM 2672 N N . GLU A 1 356 ? -6.333 4.059 29.338 1.00 98.06 356 GLU A N 1
ATOM 2673 C CA . GLU A 1 356 ? -7.165 2.939 29.781 1.00 98.06 356 GLU A CA 1
ATOM 2674 C C . GLU A 1 356 ? -8.610 3.105 29.327 1.00 98.06 356 GLU A C 1
ATOM 2676 O O . GLU A 1 356 ? -9.240 4.136 29.566 1.00 98.06 356 GLU A O 1
ATOM 2681 N N . TRP A 1 357 ? -9.153 2.055 28.722 1.00 98.00 357 TRP A N 1
ATOM 2682 C CA . TRP A 1 357 ? -10.549 1.948 28.337 1.00 98.00 357 TRP A CA 1
ATOM 2683 C C . TRP A 1 357 ? -11.237 0.922 29.219 1.00 98.00 357 TRP A C 1
ATOM 2685 O O . TRP A 1 357 ? -10.890 -0.260 29.231 1.00 98.00 357 TRP A O 1
ATOM 2695 N N . THR A 1 358 ? -12.254 1.377 29.936 1.00 98.12 358 THR A N 1
ATOM 2696 C CA . THR A 1 358 ? -13.246 0.501 30.546 1.00 98.12 358 THR A CA 1
ATOM 2697 C C . THR A 1 358 ? -14.261 0.142 29.468 1.00 98.12 358 THR A C 1
ATOM 2699 O O . THR A 1 358 ? -14.966 1.020 28.974 1.00 98.12 358 THR A O 1
ATOM 2702 N N . VAL A 1 359 ? -14.313 -1.134 29.090 1.00 98.00 359 VAL A N 1
ATOM 2703 C CA . VAL A 1 359 ? -15.200 -1.679 28.057 1.00 98.00 359 VAL A CA 1
ATOM 2704 C C . VAL A 1 359 ? -16.200 -2.613 28.731 1.00 98.00 359 VAL A C 1
ATOM 2706 O O . VAL A 1 359 ? -15.814 -3.636 29.294 1.00 98.00 359 VAL A O 1
ATOM 2709 N N . VAL A 1 360 ? -17.481 -2.256 28.707 1.00 98.38 360 VAL A N 1
ATOM 2710 C CA . VAL A 1 360 ? -18.554 -3.029 29.343 1.00 98.38 360 VAL A CA 1
ATOM 2711 C C . VAL A 1 360 ? -19.331 -3.777 28.271 1.00 98.38 360 VAL A C 1
ATOM 2713 O O . VAL A 1 360 ? -20.069 -3.163 27.506 1.00 98.38 360 VAL A O 1
ATOM 2716 N N . ASN A 1 361 ? -19.181 -5.101 28.233 1.00 98.38 361 ASN A N 1
ATOM 2717 C CA . ASN A 1 361 ? -20.019 -5.976 27.419 1.00 98.38 361 ASN A CA 1
ATOM 2718 C C . ASN A 1 361 ? -21.418 -6.039 28.046 1.00 98.38 361 ASN A C 1
ATOM 2720 O O . ASN A 1 361 ? -21.600 -6.632 29.114 1.00 98.38 361 ASN A O 1
ATOM 2724 N N . THR A 1 362 ? -22.399 -5.420 27.398 1.00 97.94 362 THR A N 1
ATOM 2725 C CA . THR A 1 362 ? -23.788 -5.374 27.882 1.00 97.94 362 THR A CA 1
ATOM 2726 C C . THR A 1 362 ? -24.598 -6.608 27.490 1.00 97.94 362 THR A C 1
ATOM 2728 O O . THR A 1 362 ? -25.718 -6.805 27.974 1.00 97.94 362 THR A O 1
ATOM 2731 N N . THR A 1 363 ? -24.033 -7.471 26.646 1.00 97.00 363 THR A N 1
ATOM 2732 C CA . THR A 1 363 ? -24.687 -8.701 26.213 1.00 97.00 363 THR A CA 1
ATOM 2733 C C . THR A 1 363 ? -24.651 -9.771 27.309 1.00 97.00 363 THR A C 1
ATOM 2735 O O . THR A 1 363 ? -23.890 -9.716 28.276 1.00 97.00 363 THR A O 1
ATOM 2738 N N . GLY A 1 364 ? -25.491 -10.796 27.159 1.00 96.12 364 GLY A N 1
ATOM 2739 C CA . GLY A 1 364 ? -25.510 -11.952 28.060 1.00 96.12 364 GLY A CA 1
ATOM 2740 C C . GLY A 1 364 ? -24.435 -13.007 27.770 1.00 96.12 364 GLY A C 1
ATOM 2741 O O . GLY A 1 364 ? -24.458 -14.059 28.411 1.00 96.12 364 GLY A O 1
ATOM 2742 N N . ALA A 1 365 ? -23.539 -12.778 26.804 1.00 97.25 365 ALA A N 1
ATOM 2743 C CA . ALA A 1 365 ? -22.570 -13.761 26.324 1.00 97.25 365 ALA A CA 1
ATOM 2744 C C . ALA A 1 365 ? -21.173 -13.143 26.109 1.00 97.25 365 ALA A C 1
ATOM 2746 O O . ALA A 1 365 ? -21.050 -11.938 25.909 1.00 97.25 365 ALA A O 1
ATOM 2747 N N . PRO A 1 366 ? -20.094 -13.940 26.172 1.00 98.06 366 PRO A N 1
ATOM 2748 C CA . PRO A 1 366 ? -18.779 -13.459 25.767 1.00 98.06 366 PRO A CA 1
ATOM 2749 C C . PRO A 1 366 ? -18.754 -13.123 24.269 1.00 98.06 366 PRO A C 1
ATOM 2751 O O . PRO A 1 366 ? -19.371 -13.832 23.475 1.00 98.06 366 PRO A O 1
ATOM 2754 N N . LEU A 1 367 ? -18.012 -12.078 23.900 1.00 97.81 367 LEU A N 1
ATOM 2755 C CA . LEU A 1 367 ? -17.790 -11.660 22.513 1.00 97.81 367 LEU A CA 1
ATOM 2756 C C . LEU A 1 367 ? -16.295 -11.660 22.196 1.00 97.81 367 LEU A C 1
ATOM 2758 O O . LEU A 1 367 ? -15.496 -11.191 23.008 1.00 97.81 367 LEU A O 1
ATOM 2762 N N . ASP A 1 368 ? -15.924 -12.164 21.023 1.00 97.00 368 ASP A N 1
ATOM 2763 C CA . ASP A 1 368 ? -14.556 -12.071 20.514 1.00 97.00 368 ASP A CA 1
ATOM 2764 C C . ASP A 1 368 ? -14.346 -10.699 19.873 1.00 97.00 368 ASP A C 1
ATOM 2766 O O . ASP A 1 368 ? -15.084 -10.297 18.975 1.00 97.00 368 ASP A O 1
ATOM 2770 N N . VAL A 1 369 ? -13.355 -9.967 20.379 1.00 97.62 369 VAL A N 1
ATOM 2771 C CA . VAL A 1 369 ? -13.099 -8.571 20.031 1.00 97.62 369 VAL A CA 1
ATOM 2772 C C . VAL A 1 369 ? -11.696 -8.427 19.467 1.00 97.62 369 VAL A C 1
ATOM 2774 O O . VAL A 1 369 ? -10.713 -8.831 20.094 1.00 97.62 369 VAL A O 1
ATOM 2777 N N . HIS A 1 370 ? -11.609 -7.793 18.306 1.00 97.75 370 HIS A N 1
ATOM 2778 C CA . HIS A 1 370 ? -10.371 -7.305 17.715 1.00 97.75 370 HIS A CA 1
ATOM 2779 C C . HIS A 1 370 ? -10.186 -5.828 18.061 1.00 97.75 370 HIS A C 1
ATOM 2781 O O . HIS A 1 370 ? -11.155 -5.073 18.094 1.00 97.75 370 HIS A O 1
ATOM 2787 N N . GLY A 1 371 ? -8.949 -5.397 18.295 1.00 96.62 371 GLY A N 1
ATOM 2788 C CA . GLY A 1 371 ? -8.609 -3.991 18.499 1.00 96.62 371 GLY A CA 1
ATOM 2789 C C . GLY A 1 371 ? -7.470 -3.537 17.597 1.00 96.62 371 GLY A C 1
ATOM 2790 O O . GLY A 1 371 ? -6.539 -4.305 17.375 1.00 96.62 371 GLY A O 1
ATOM 2791 N N . TYR A 1 372 ? -7.525 -2.300 17.099 1.00 95.69 372 TYR A N 1
ATOM 2792 C CA . TYR A 1 372 ? -6.458 -1.695 16.288 1.00 95.69 372 TYR A CA 1
ATOM 2793 C C . TYR A 1 372 ? -6.099 -0.292 16.780 1.00 95.69 372 TYR A C 1
ATOM 2795 O O . TYR A 1 372 ? -6.987 0.488 17.135 1.00 95.69 372 TYR A O 1
ATOM 2803 N N . LEU A 1 373 ? -4.804 0.029 16.755 1.00 93.44 373 LEU A N 1
ATOM 2804 C CA . LEU A 1 373 ? -4.263 1.362 17.024 1.00 93.44 373 LEU A CA 1
ATOM 2805 C C . LEU A 1 373 ? -3.651 1.939 15.752 1.00 93.44 373 LEU A C 1
ATOM 2807 O O . LEU A 1 373 ? -2.783 1.309 15.155 1.00 93.44 373 LEU A O 1
ATOM 2811 N N . MET A 1 374 ? -4.059 3.141 15.356 1.00 88.56 374 MET A N 1
ATOM 2812 C CA . MET A 1 374 ? -3.487 3.843 14.202 1.00 88.56 374 MET A CA 1
ATOM 2813 C C . MET A 1 374 ? -2.966 5.214 14.618 1.00 88.56 374 MET A C 1
ATOM 2815 O O . MET A 1 374 ? -3.582 5.886 15.439 1.00 88.56 374 MET A O 1
ATOM 2819 N N . GLU A 1 375 ? -1.852 5.655 14.041 1.00 80.00 375 GLU A N 1
ATOM 2820 C CA . GLU A 1 375 ? -1.244 6.948 14.352 1.00 80.00 375 GLU A CA 1
ATOM 2821 C C . GLU A 1 375 ? -0.726 7.687 13.118 1.00 80.00 375 GLU A C 1
ATOM 2823 O O . GLU A 1 375 ? -0.371 7.083 12.104 1.00 80.00 375 GLU A O 1
ATOM 2828 N N . GLY A 1 376 ? -0.636 9.015 13.224 1.00 67.50 376 GLY A N 1
ATOM 2829 C CA . GLY A 1 376 ? -0.230 9.873 12.111 1.00 67.50 376 GLY A CA 1
ATOM 2830 C C . GLY A 1 376 ? 1.261 9.868 11.794 1.00 67.50 376 GLY A C 1
ATOM 2831 O O . GLY A 1 376 ? 1.642 10.201 10.675 1.00 67.50 376 GLY A O 1
ATOM 2832 N N . ALA A 1 377 ? 2.111 9.486 12.747 1.00 64.81 377 ALA A N 1
ATOM 2833 C CA . ALA A 1 377 ? 3.560 9.411 12.575 1.00 64.81 377 ALA A CA 1
ATOM 2834 C C . ALA A 1 377 ? 4.029 7.952 12.639 1.00 64.81 377 ALA A C 1
ATOM 2836 O O . ALA A 1 377 ? 4.867 7.602 13.465 1.00 64.81 377 ALA A O 1
ATOM 2837 N N . THR A 1 378 ? 3.467 7.092 11.783 1.00 68.81 378 THR A N 1
ATOM 2838 C CA . THR A 1 378 ? 3.813 5.665 11.784 1.00 68.81 378 THR A CA 1
ATOM 2839 C C . THR A 1 378 ? 5.310 5.484 11.516 1.00 68.81 378 THR A C 1
ATOM 2841 O O . THR A 1 378 ? 5.811 5.776 10.432 1.00 68.81 378 THR A O 1
ATOM 2844 N N . THR A 1 379 ? 6.026 4.975 12.517 1.00 66.94 379 THR A N 1
ATOM 2845 C CA . THR A 1 379 ? 7.467 4.676 12.437 1.00 66.94 379 THR A CA 1
ATOM 2846 C C . THR A 1 379 ? 7.750 3.288 11.852 1.00 66.94 379 THR A C 1
ATOM 2848 O O . THR A 1 379 ? 8.912 2.927 11.669 1.00 66.94 379 THR A O 1
ATOM 2851 N N . TRP A 1 380 ? 6.696 2.497 11.601 1.00 78.12 380 TRP A N 1
ATOM 2852 C CA . TRP A 1 380 ? 6.757 1.057 11.300 1.00 78.12 380 TRP A CA 1
ATOM 2853 C C . TRP A 1 380 ? 7.518 0.253 12.361 1.00 78.12 380 TRP A C 1
ATOM 2855 O O . TRP A 1 380 ? 8.056 -0.821 12.102 1.00 78.12 380 TRP A O 1
ATOM 2865 N N . GLN A 1 381 ? 7.582 0.801 13.572 1.00 79.19 381 GLN A N 1
ATOM 2866 C CA . GLN A 1 381 ? 8.161 0.184 14.750 1.00 79.19 381 GLN A CA 1
ATOM 2867 C C . GLN A 1 381 ? 7.103 0.138 15.845 1.00 79.19 381 GLN A C 1
ATOM 2869 O O . GLN A 1 381 ? 6.057 0.779 15.762 1.00 79.19 381 GLN A O 1
ATOM 2874 N N . ARG A 1 382 ? 7.391 -0.633 16.890 1.00 85.50 382 ARG A N 1
ATOM 2875 C CA . ARG A 1 382 ? 6.541 -0.696 18.072 1.00 85.50 382 ARG A CA 1
ATOM 2876 C C . ARG A 1 382 ? 6.553 0.647 18.803 1.00 85.50 382 ARG A C 1
ATOM 2878 O O . ARG A 1 382 ? 7.585 1.044 19.345 1.00 85.50 382 ARG A O 1
ATOM 2885 N N . THR A 1 383 ? 5.404 1.310 18.826 1.00 81.25 383 THR A N 1
ATOM 2886 C CA . THR A 1 383 ? 5.189 2.616 19.462 1.00 81.25 383 THR A CA 1
ATOM 2887 C C . THR A 1 383 ? 3.959 2.554 20.365 1.00 81.25 383 THR A C 1
ATOM 2889 O O . THR A 1 383 ? 4.087 2.136 21.516 1.00 81.25 383 THR A O 1
ATOM 2892 N N . LEU A 1 384 ? 2.770 2.906 19.862 1.00 88.00 384 LEU A N 1
ATOM 2893 C CA . LEU A 1 384 ? 1.519 2.669 20.577 1.00 88.00 384 LEU A CA 1
ATOM 2894 C C . LEU A 1 384 ? 1.264 1.173 20.646 1.00 88.00 384 LEU A C 1
ATOM 2896 O O . LEU A 1 384 ? 1.271 0.485 19.628 1.00 88.00 384 LEU A O 1
ATOM 2900 N N . THR A 1 385 ? 1.026 0.680 21.854 1.00 92.06 385 THR A N 1
ATOM 2901 C CA . THR A 1 385 ? 0.972 -0.760 22.078 1.00 92.06 385 THR A CA 1
ATOM 2902 C C . THR A 1 385 ? -0.197 -1.136 22.976 1.00 92.06 385 THR A C 1
ATOM 2904 O O . THR A 1 385 ? -0.321 -0.597 24.075 1.00 92.06 385 THR A O 1
ATOM 2907 N N . PHE A 1 386 ? -1.003 -2.116 22.563 1.00 96.44 386 PHE A N 1
ATOM 2908 C CA . PHE A 1 386 ? -1.913 -2.806 23.479 1.00 96.44 386 PHE A CA 1
ATOM 2909 C C . PHE A 1 386 ? -1.140 -3.622 24.519 1.00 96.44 386 PHE A C 1
ATOM 2911 O O . PHE A 1 386 ? -0.229 -4.375 24.182 1.00 96.44 386 PHE A O 1
ATOM 2918 N N . LEU A 1 387 ? -1.526 -3.523 25.790 1.00 95.69 387 LEU A N 1
ATOM 2919 C CA . LEU A 1 387 ? -0.872 -4.284 26.860 1.00 95.69 387 LEU A CA 1
ATOM 2920 C C . LEU A 1 387 ? -1.494 -5.660 27.098 1.00 95.69 387 LEU A C 1
ATOM 2922 O O . LEU A 1 387 ? -0.836 -6.551 27.638 1.00 95.69 387 LEU A O 1
ATOM 2926 N N . GLU A 1 388 ? -2.746 -5.856 26.691 1.00 95.81 388 GLU A N 1
ATOM 2927 C CA . GLU A 1 388 ? -3.443 -7.129 26.812 1.00 95.81 388 GLU A CA 1
ATOM 2928 C C . GLU A 1 388 ? -3.878 -7.663 25.449 1.00 95.81 388 GLU A C 1
ATOM 2930 O O . GLU A 1 388 ? -4.433 -6.940 24.627 1.00 95.81 388 GLU A O 1
ATOM 2935 N N . GLY A 1 389 ? -3.716 -8.973 25.246 1.00 96.06 389 GLY A N 1
ATOM 2936 C CA . GLY A 1 389 ? -4.241 -9.661 24.065 1.00 96.06 389 GLY A CA 1
ATOM 2937 C C . GLY A 1 389 ? -3.556 -9.301 22.751 1.00 96.06 389 GLY A C 1
ATOM 2938 O O . GLY A 1 389 ? -4.128 -9.576 21.703 1.00 96.06 389 GLY A O 1
ATOM 2939 N N . GLU A 1 390 ? -2.365 -8.698 22.794 1.00 96.38 390 GLU A N 1
ATOM 2940 C CA . GLU A 1 390 ? -1.558 -8.451 21.601 1.00 96.38 390 GLU A CA 1
ATOM 2941 C C . GLU A 1 390 ? -1.378 -9.736 20.783 1.00 96.38 390 GLU A C 1
ATOM 2943 O O . GLU A 1 390 ? -1.072 -10.802 21.328 1.00 96.38 390 GLU A O 1
ATOM 2948 N N . THR A 1 391 ? -1.548 -9.629 19.467 1.00 96.38 391 THR A N 1
ATOM 2949 C CA . THR A 1 391 ? -1.346 -10.750 18.551 1.00 96.38 391 THR A CA 1
ATOM 2950 C C . THR A 1 391 ? -0.913 -10.273 17.169 1.00 96.38 391 THR A C 1
ATOM 2952 O O . THR A 1 391 ? -1.301 -9.203 16.709 1.00 96.38 391 THR A O 1
ATOM 2955 N N . ASP A 1 392 ? -0.129 -11.111 16.490 1.00 95.62 392 ASP A N 1
ATOM 2956 C CA . ASP A 1 392 ? 0.250 -10.917 15.087 1.00 95.62 392 ASP A CA 1
ATOM 2957 C C . ASP A 1 392 ? -0.753 -11.549 14.111 1.00 95.62 392 ASP A C 1
ATOM 2959 O O . ASP A 1 392 ? -0.634 -11.360 12.901 1.00 95.62 392 ASP A O 1
ATOM 2963 N N . SER A 1 393 ? -1.696 -12.357 14.603 1.00 95.44 393 SER A N 1
ATOM 2964 C CA . SER A 1 393 ? -2.777 -12.894 13.772 1.00 95.44 393 SER A CA 1
ATOM 2965 C C . SER A 1 393 ? -3.787 -11.793 13.468 1.00 95.44 393 SER A C 1
ATOM 2967 O O . SER A 1 393 ? -3.982 -10.914 14.293 1.00 95.44 393 SER A O 1
ATOM 2969 N N . SER A 1 394 ? -4.446 -11.844 12.314 1.00 96.19 394 SER A N 1
ATOM 2970 C CA . SER A 1 394 ? -5.428 -10.828 11.906 1.00 96.19 394 SER A CA 1
ATOM 2971 C C . SER A 1 394 ? -4.881 -9.414 11.786 1.00 96.19 394 SER A C 1
ATOM 2973 O O . SER A 1 394 ? -5.533 -8.428 12.105 1.00 96.19 394 SER A O 1
ATOM 2975 N N . THR A 1 395 ? -3.674 -9.306 11.248 1.00 96.00 395 THR A N 1
ATOM 2976 C CA . THR A 1 395 ? -2.997 -8.031 10.997 1.00 96.00 395 THR A CA 1
ATOM 2977 C C . THR A 1 395 ? -3.061 -7.598 9.531 1.00 96.00 395 THR A C 1
ATOM 2979 O O . THR A 1 395 ? -2.384 -6.642 9.159 1.00 96.00 395 THR A O 1
ATOM 2982 N N . LEU A 1 396 ? -3.852 -8.284 8.693 1.00 95.88 396 LEU A N 1
ATOM 2983 C CA . LEU A 1 396 ? -4.084 -7.885 7.301 1.00 95.88 396 LEU A CA 1
ATOM 2984 C C . LEU A 1 396 ? -4.652 -6.467 7.228 1.00 95.88 396 LEU A C 1
ATOM 2986 O O . LEU A 1 396 ? -5.548 -6.110 7.990 1.00 95.88 396 LEU A O 1
ATOM 2990 N N . CYS A 1 397 ? -4.132 -5.681 6.294 1.00 94.19 397 CYS A N 1
ATOM 2991 C CA . CYS A 1 397 ? -4.559 -4.310 6.067 1.00 94.19 397 CYS A CA 1
ATOM 2992 C C . CYS A 1 397 ? -5.535 -4.195 4.900 1.00 94.19 397 CYS A C 1
ATOM 2994 O O . CYS A 1 397 ? -5.432 -4.905 3.903 1.00 94.19 397 CYS A O 1
ATOM 2996 N N . HIS A 1 398 ? -6.407 -3.198 4.977 1.00 92.88 398 HIS A N 1
ATOM 2997 C CA . HIS A 1 398 ? -7.229 -2.761 3.859 1.00 92.88 398 HIS A CA 1
ATOM 2998 C C . HIS A 1 398 ? -6.367 -2.013 2.815 1.00 92.88 398 HIS A C 1
ATOM 3000 O O . HIS A 1 398 ? -5.553 -1.171 3.211 1.00 92.88 398 HIS A O 1
ATOM 3006 N N . PRO A 1 399 ? -6.550 -2.229 1.495 1.00 94.25 399 PRO A N 1
ATOM 3007 C CA . PRO A 1 399 ? -7.606 -3.036 0.875 1.00 94.25 399 PRO A CA 1
ATOM 3008 C C . PRO A 1 399 ? -7.235 -4.507 0.615 1.00 94.25 399 PRO A C 1
ATOM 3010 O O . PRO A 1 399 ? -8.005 -5.215 -0.023 1.00 94.25 399 PRO A O 1
ATOM 3013 N N . GLY A 1 400 ? -6.096 -5.003 1.113 1.00 94.88 400 GLY A N 1
ATOM 3014 C CA . GLY A 1 400 ? -5.734 -6.431 1.037 1.00 94.88 400 GLY A CA 1
ATOM 3015 C C . GLY A 1 400 ? -6.665 -7.363 1.831 1.00 94.88 400 GLY A C 1
ATOM 3016 O O . GLY A 1 400 ? -6.523 -8.580 1.800 1.00 94.88 400 GLY A O 1
ATOM 3017 N N . THR A 1 401 ? -7.640 -6.819 2.550 1.00 95.62 401 THR A N 1
ATOM 3018 C CA . THR A 1 401 ? -8.736 -7.578 3.154 1.00 95.62 401 THR A CA 1
ATOM 3019 C C . THR A 1 401 ? -9.875 -7.892 2.171 1.00 95.62 401 THR A C 1
ATOM 3021 O O . THR A 1 401 ? -10.718 -8.721 2.517 1.00 95.62 401 THR A O 1
ATOM 3024 N N . ALA A 1 402 ? -9.886 -7.326 0.953 1.00 95.88 402 ALA A N 1
ATOM 3025 C CA . ALA A 1 402 ? -10.816 -7.701 -0.121 1.00 95.88 402 ALA A CA 1
ATOM 3026 C C . ALA A 1 402 ? -10.644 -9.174 -0.528 1.00 95.88 402 ALA A C 1
ATOM 3028 O O . ALA A 1 402 ? -9.538 -9.709 -0.494 1.00 95.88 402 ALA A O 1
ATOM 3029 N N . THR A 1 403 ? -11.726 -9.838 -0.937 1.00 95.19 403 THR A N 1
ATOM 3030 C CA . THR A 1 403 ? -11.685 -11.275 -1.271 1.00 95.19 403 THR A CA 1
ATOM 3031 C C . THR A 1 403 ? -11.116 -11.520 -2.673 1.00 95.19 403 THR A C 1
ATOM 3033 O O . THR A 1 403 ? -10.503 -12.555 -2.920 1.00 95.19 403 THR A O 1
ATOM 3036 N N . GLY A 1 404 ? -11.315 -10.574 -3.589 1.00 95.44 404 GLY A N 1
ATOM 3037 C CA . GLY A 1 404 ? -10.834 -10.584 -4.970 1.00 95.44 404 GLY A CA 1
ATOM 3038 C C . GLY A 1 404 ? -9.478 -9.903 -5.172 1.00 95.44 404 GLY A C 1
ATOM 3039 O O . GLY A 1 404 ? -8.996 -9.826 -6.305 1.00 95.44 404 GLY A O 1
ATOM 3040 N N . ALA A 1 405 ? -8.843 -9.404 -4.107 1.00 96.69 405 ALA A N 1
ATOM 3041 C CA . ALA A 1 405 ? -7.457 -8.950 -4.166 1.00 96.69 405 ALA A CA 1
ATOM 3042 C C . ALA A 1 405 ? -6.495 -10.134 -4.023 1.00 96.69 405 ALA A C 1
ATOM 3044 O O . ALA A 1 405 ? -6.745 -11.052 -3.255 1.00 96.69 405 ALA A O 1
ATOM 3045 N N . VAL A 1 406 ? -5.368 -10.080 -4.733 1.00 98.19 406 VAL A N 1
ATOM 3046 C CA . VAL A 1 406 ? -4.189 -10.889 -4.417 1.00 98.19 406 VAL A CA 1
ATOM 3047 C C . VAL A 1 406 ? -3.419 -10.171 -3.317 1.00 98.19 406 VAL A C 1
ATOM 3049 O O . VAL A 1 406 ? -2.771 -9.147 -3.568 1.00 98.19 406 VAL A O 1
ATOM 3052 N N . THR A 1 407 ? -3.467 -10.713 -2.110 1.00 97.94 407 THR A N 1
ATOM 3053 C CA . THR A 1 407 ? -2.861 -10.113 -0.924 1.00 97.94 407 THR A CA 1
ATOM 3054 C C . THR A 1 407 ? -1.482 -10.691 -0.650 1.00 97.94 407 THR A C 1
ATOM 3056 O O . THR A 1 407 ? -1.301 -11.898 -0.463 1.00 97.94 407 THR A O 1
ATOM 3059 N N . VAL A 1 408 ? -0.487 -9.800 -0.625 1.00 98.44 408 VAL A N 1
ATOM 3060 C CA . VAL A 1 408 ? 0.932 -10.155 -0.714 1.00 98.44 408 VAL A CA 1
ATOM 3061 C C . VAL A 1 408 ? 1.670 -9.886 0.595 1.00 98.44 408 VAL A C 1
ATOM 3063 O O . VAL A 1 408 ? 1.845 -8.741 1.020 1.00 98.44 408 VAL A O 1
ATOM 3066 N N . GLY A 1 409 ? 2.154 -10.956 1.220 1.00 98.12 409 GLY A N 1
ATOM 3067 C CA . GLY A 1 409 ? 3.100 -10.908 2.331 1.00 98.12 409 GLY A CA 1
ATOM 3068 C C . GLY A 1 409 ? 4.550 -10.691 1.882 1.00 98.12 409 GLY A C 1
ATOM 3069 O O . GLY A 1 409 ? 4.891 -10.765 0.702 1.00 98.12 409 GLY A O 1
ATOM 3070 N N . ALA A 1 410 ? 5.435 -10.467 2.849 1.00 98.06 410 ALA A N 1
ATOM 3071 C CA . ALA A 1 410 ? 6.845 -10.162 2.623 1.00 98.06 410 ALA A CA 1
ATOM 3072 C C . ALA A 1 410 ? 7.759 -11.267 3.170 1.00 98.06 410 ALA A C 1
ATOM 3074 O O . ALA A 1 410 ? 7.668 -11.631 4.346 1.00 98.06 410 ALA A O 1
ATOM 3075 N N . TYR A 1 411 ? 8.698 -11.754 2.357 1.00 98.00 411 TYR A N 1
ATOM 3076 C CA . TYR A 1 411 ? 9.801 -12.606 2.807 1.00 98.00 411 TYR A CA 1
ATOM 3077 C C . TYR A 1 411 ? 11.159 -12.013 2.419 1.00 98.00 411 TYR A C 1
ATOM 3079 O O . TYR A 1 411 ? 11.271 -11.207 1.502 1.00 98.00 411 TYR A O 1
ATOM 3087 N N . ALA A 1 412 ? 12.206 -12.438 3.121 1.00 97.50 412 ALA A N 1
ATOM 3088 C CA . ALA A 1 412 ? 13.566 -11.978 2.886 1.00 97.50 412 ALA A CA 1
ATOM 3089 C C . ALA A 1 412 ? 14.114 -12.434 1.526 1.00 97.50 412 ALA A C 1
ATOM 3091 O O . ALA A 1 412 ? 14.321 -13.632 1.318 1.00 97.50 412 ALA A O 1
ATOM 3092 N N . GLY A 1 413 ? 14.386 -11.500 0.616 1.00 94.69 413 GLY A N 1
ATOM 3093 C CA . GLY A 1 413 ? 14.950 -11.798 -0.699 1.00 94.69 413 GLY A CA 1
ATOM 3094 C C . GLY A 1 413 ? 16.474 -11.846 -0.704 1.00 94.69 413 GLY A C 1
ATOM 3095 O O . GLY A 1 413 ? 17.063 -12.850 -1.105 1.00 94.69 413 GLY A O 1
ATOM 3096 N N . ARG A 1 414 ? 17.115 -10.761 -0.263 1.00 90.94 414 ARG A N 1
ATOM 3097 C CA . ARG A 1 414 ? 18.569 -10.541 -0.372 1.00 90.94 414 ARG A CA 1
ATOM 3098 C C . ARG A 1 414 ? 19.269 -10.440 0.982 1.00 90.94 414 ARG A C 1
ATOM 3100 O O . ARG A 1 414 ? 20.390 -10.920 1.134 1.00 90.94 414 ARG A O 1
ATOM 3107 N N . GLU A 1 415 ? 18.631 -9.805 1.950 1.00 88.56 415 GLU A N 1
ATOM 3108 C CA . GLU A 1 415 ? 19.162 -9.455 3.259 1.00 88.56 415 GLU A CA 1
ATOM 3109 C C . GLU A 1 415 ? 18.447 -10.224 4.374 1.00 88.56 415 GLU A C 1
ATOM 3111 O O . GLU A 1 415 ? 17.225 -10.382 4.399 1.00 88.56 415 GLU A O 1
ATOM 3116 N N . GLY A 1 416 ? 19.222 -10.688 5.354 1.00 88.81 416 GLY A N 1
ATOM 3117 C CA . GLY A 1 416 ? 18.730 -11.557 6.421 1.00 88.81 416 GLY A CA 1
ATOM 3118 C C . GLY A 1 416 ? 18.670 -13.028 6.000 1.00 88.81 416 GLY A C 1
ATOM 3119 O O . GLY A 1 416 ? 19.461 -13.492 5.180 1.00 88.81 416 GLY A O 1
ATOM 3120 N N . ALA A 1 417 ? 17.764 -13.793 6.609 1.00 94.00 417 ALA A N 1
ATOM 3121 C CA . ALA A 1 417 ? 17.597 -15.211 6.309 1.00 94.00 417 ALA A CA 1
ATOM 3122 C C . ALA A 1 417 ? 16.738 -15.387 5.047 1.00 94.00 417 ALA A C 1
ATOM 3124 O O . ALA A 1 417 ? 15.514 -15.430 5.140 1.00 94.00 417 ALA A O 1
ATOM 3125 N N . VAL A 1 418 ? 17.376 -15.465 3.875 1.00 95.81 418 VAL A N 1
ATOM 3126 C CA . VAL A 1 418 ? 16.692 -15.596 2.575 1.00 95.81 418 VAL A CA 1
ATOM 3127 C C . VAL A 1 418 ? 15.614 -16.687 2.610 1.00 95.81 418 VAL A C 1
ATOM 3129 O O . VAL A 1 418 ? 15.867 -17.807 3.057 1.00 95.81 418 VAL A O 1
ATOM 3132 N N . GLY A 1 419 ? 14.408 -16.345 2.154 1.00 95.56 419 GLY A N 1
ATOM 3133 C CA . GLY A 1 419 ? 13.224 -17.208 2.166 1.00 95.56 419 GLY A CA 1
ATOM 3134 C C . GLY A 1 419 ? 12.432 -17.209 3.479 1.00 95.56 419 GLY A C 1
ATOM 3135 O O . GLY A 1 419 ? 11.343 -17.774 3.525 1.00 95.56 419 GLY A O 1
ATOM 3136 N N . SER A 1 420 ? 12.928 -16.582 4.551 1.00 97.19 420 SER A N 1
ATOM 3137 C CA . SER A 1 420 ? 12.157 -16.440 5.793 1.00 97.19 420 SER A CA 1
ATOM 3138 C C . SER A 1 420 ? 11.103 -15.341 5.666 1.00 97.19 420 SER A C 1
ATOM 3140 O O . SER A 1 420 ? 11.405 -14.255 5.165 1.00 97.19 420 SER A O 1
ATOM 3142 N N . LEU A 1 421 ? 9.892 -15.601 6.164 1.00 96.62 421 LEU A N 1
ATOM 3143 C CA . LEU A 1 421 ? 8.853 -14.582 6.313 1.00 96.62 421 LEU A CA 1
ATOM 3144 C C . LEU A 1 421 ? 9.383 -13.418 7.165 1.00 96.62 421 LEU A C 1
ATOM 3146 O O . LEU A 1 421 ? 10.012 -13.633 8.206 1.00 96.62 421 LEU A O 1
ATOM 3150 N N . ARG A 1 422 ? 9.123 -12.180 6.740 1.00 96.62 422 ARG A N 1
ATOM 3151 C CA . ARG A 1 422 ? 9.508 -10.995 7.506 1.00 96.62 422 ARG A CA 1
ATOM 3152 C C . ARG A 1 422 ? 8.662 -10.889 8.763 1.00 96.62 422 ARG A C 1
ATOM 3154 O O . ARG A 1 422 ? 7.449 -11.063 8.723 1.00 96.62 422 ARG A O 1
ATOM 3161 N N . HIS A 1 423 ? 9.310 -10.557 9.878 1.00 95.06 423 HIS A N 1
ATOM 3162 C CA . HIS A 1 423 ? 8.638 -10.444 11.173 1.00 95.06 423 HIS A CA 1
ATOM 3163 C C . HIS A 1 423 ? 7.492 -9.423 11.150 1.00 95.06 423 HIS A C 1
ATOM 3165 O O . HIS A 1 423 ? 6.474 -9.680 11.784 1.00 95.06 423 HIS A O 1
ATOM 3171 N N . PHE A 1 424 ? 7.648 -8.336 10.381 1.00 94.81 424 PHE A N 1
ATOM 3172 C CA . PHE A 1 424 ? 6.642 -7.287 10.215 1.00 94.81 424 PHE A CA 1
ATOM 3173 C C . PHE A 1 424 ? 5.519 -7.639 9.236 1.00 94.81 424 PHE A C 1
ATOM 3175 O O . PHE A 1 424 ? 4.510 -6.943 9.209 1.00 94.81 424 PHE A O 1
ATOM 3182 N N . SER A 1 425 ? 5.681 -8.679 8.406 1.00 97.31 425 SER A N 1
ATOM 3183 C CA . SER A 1 425 ? 4.670 -9.036 7.410 1.00 97.31 425 SER A CA 1
ATOM 3184 C C . SER A 1 425 ? 3.375 -9.393 8.123 1.00 97.31 425 SER A C 1
ATOM 3186 O O . SER A 1 425 ? 3.340 -10.354 8.899 1.00 97.31 425 SER A O 1
ATOM 3188 N N . SER A 1 426 ? 2.322 -8.637 7.828 1.00 96.81 426 SER A N 1
ATOM 3189 C CA . SER A 1 426 ? 0.979 -8.903 8.322 1.00 96.81 426 SER A CA 1
ATOM 3190 C C . SER A 1 426 ? 0.527 -10.325 7.988 1.00 96.81 426 SER A C 1
ATOM 3192 O O . SER A 1 426 ? 0.960 -10.929 7.000 1.00 96.81 426 SER A O 1
ATOM 3194 N N . ARG A 1 427 ? -0.331 -10.876 8.848 1.00 95.81 427 ARG A N 1
ATOM 3195 C CA . ARG A 1 427 ? -0.771 -12.273 8.822 1.00 95.81 427 ARG A CA 1
ATOM 3196 C C . ARG A 1 427 ? -2.286 -12.350 8.920 1.00 95.81 427 ARG A C 1
ATOM 3198 O O . ARG A 1 427 ? -2.912 -11.565 9.631 1.00 95.81 427 ARG A O 1
ATOM 3205 N N . GLY A 1 428 ? -2.851 -13.352 8.257 1.00 94.94 428 GLY A N 1
ATOM 3206 C CA . GLY A 1 428 ? -4.256 -13.704 8.402 1.00 94.94 428 GLY A CA 1
ATOM 3207 C C . GLY A 1 428 ? -4.612 -14.344 9.759 1.00 94.94 428 GLY A C 1
ATOM 3208 O O . GLY A 1 428 ? -3.765 -14.452 10.663 1.00 94.94 428 GLY A O 1
ATOM 3209 N N . PRO A 1 429 ? -5.865 -14.808 9.896 1.00 96.25 429 PRO A N 1
ATOM 3210 C CA . PRO A 1 429 ? -6.969 -14.545 8.965 1.00 96.25 429 PRO A CA 1
ATOM 3211 C C . PRO A 1 429 ? -7.434 -13.083 9.053 1.00 96.25 429 PRO A C 1
ATOM 3213 O O . PRO A 1 429 ? -7.059 -12.378 9.969 1.00 96.25 429 PRO A O 1
ATOM 3216 N N . ARG A 1 430 ? -8.259 -12.609 8.130 1.00 94.50 430 ARG A N 1
ATOM 3217 C CA . ARG A 1 430 ? -9.114 -11.431 8.307 1.00 94.50 430 ARG A CA 1
ATOM 3218 C C . ARG A 1 430 ? -9.981 -11.587 9.568 1.00 94.50 430 ARG A C 1
ATOM 3220 O O . ARG A 1 430 ? -10.178 -12.703 10.052 1.00 94.50 430 ARG A O 1
ATOM 3227 N N . ILE A 1 431 ? -10.511 -10.489 10.108 1.00 93.75 431 ILE A N 1
ATOM 3228 C CA . ILE A 1 431 ? -11.223 -10.503 11.403 1.00 93.75 431 ILE A CA 1
ATOM 3229 C C . ILE A 1 431 ? -12.506 -11.355 11.417 1.00 93.75 431 ILE A C 1
ATOM 3231 O O . ILE A 1 431 ? -12.986 -11.726 12.482 1.00 93.75 431 ILE A O 1
ATOM 3235 N N . ASP A 1 432 ? -13.049 -11.696 10.248 1.00 93.44 432 ASP A N 1
ATOM 3236 C CA . ASP A 1 432 ? -14.191 -12.603 10.074 1.00 93.44 432 ASP A CA 1
ATOM 3237 C C . ASP A 1 432 ? -13.774 -14.077 9.869 1.00 93.44 432 ASP A C 1
ATOM 3239 O O . ASP A 1 432 ? -14.615 -14.954 9.674 1.00 93.44 432 ASP A O 1
ATOM 3243 N N . GLY A 1 433 ? -12.471 -14.370 9.916 1.00 93.44 433 GLY A N 1
ATOM 3244 C CA . GLY A 1 433 ? -11.902 -15.708 9.780 1.00 93.44 433 GLY A CA 1
ATOM 3245 C C . GLY A 1 433 ? -11.509 -16.110 8.355 1.00 93.44 433 GLY A C 1
ATOM 3246 O O . GLY A 1 433 ? -10.906 -17.175 8.187 1.00 93.44 433 GLY A O 1
ATOM 3247 N N . PHE A 1 434 ? -11.783 -15.295 7.331 1.00 94.12 434 PHE A N 1
ATOM 3248 C CA . PHE A 1 434 ? -11.278 -15.550 5.977 1.00 94.12 434 PHE A CA 1
ATOM 3249 C C . PHE A 1 434 ? -9.748 -15.463 5.956 1.00 94.12 434 PHE A C 1
ATOM 3251 O O . PHE A 1 434 ? -9.194 -14.511 6.480 1.00 94.12 434 PHE A O 1
ATOM 3258 N N . LEU A 1 435 ? -9.024 -16.424 5.367 1.00 92.12 435 LEU A N 1
ATOM 3259 C CA . LEU A 1 435 ? -7.555 -16.436 5.468 1.00 92.12 435 LEU A CA 1
ATOM 3260 C C . LEU A 1 435 ? -6.909 -15.149 4.921 1.00 92.12 435 LEU A C 1
ATOM 3262 O O . LEU A 1 435 ? -5.985 -14.641 5.554 1.00 92.12 435 LEU A O 1
ATOM 3266 N N . GLY A 1 436 ? -7.398 -14.632 3.789 1.00 87.12 436 GLY A N 1
ATOM 3267 C CA . GLY A 1 436 ? -7.065 -13.311 3.235 1.00 87.12 436 GLY A CA 1
ATOM 3268 C C . GLY A 1 436 ? -5.607 -13.056 2.842 1.00 87.12 436 GLY A C 1
ATOM 3269 O O . GLY A 1 436 ? -5.315 -11.982 2.340 1.00 87.12 436 GLY A O 1
ATOM 3270 N N . LEU A 1 437 ? -4.688 -13.993 3.084 1.00 91.81 437 LEU A N 1
ATOM 3271 C CA . LEU A 1 437 ? -3.290 -13.926 2.663 1.00 91.81 437 LEU A CA 1
ATOM 3272 C C . LEU A 1 437 ? -3.045 -15.000 1.608 1.00 91.81 437 LEU A C 1
ATOM 3274 O O . LEU A 1 437 ? -3.112 -16.189 1.929 1.00 91.81 437 LEU A O 1
ATOM 3278 N N . ASP A 1 438 ? -2.724 -14.584 0.387 1.00 96.19 438 ASP A N 1
ATOM 3279 C CA . ASP A 1 438 ? -2.611 -15.506 -0.741 1.00 96.19 438 ASP A CA 1
ATOM 3280 C C . ASP A 1 438 ? -1.196 -16.057 -0.912 1.00 96.19 438 ASP A C 1
ATOM 3282 O O . ASP A 1 438 ? -1.000 -17.268 -1.020 1.00 96.19 438 ASP A O 1
ATOM 3286 N N . LEU A 1 439 ? -0.190 -15.176 -0.929 1.00 97.00 439 LEU A N 1
ATOM 3287 C CA . LEU A 1 439 ? 1.215 -15.552 -1.111 1.00 97.00 439 LEU A CA 1
ATOM 3288 C C . LEU A 1 439 ? 2.168 -14.503 -0.529 1.00 97.00 439 LEU A C 1
ATOM 3290 O O . LEU A 1 439 ? 1.750 -13.444 -0.067 1.00 97.00 439 LEU A O 1
ATOM 3294 N N . ALA A 1 440 ? 3.470 -14.791 -0.550 1.00 97.44 440 ALA A N 1
ATOM 3295 C CA . ALA A 1 440 ? 4.508 -13.839 -0.165 1.00 97.44 440 ALA A CA 1
ATOM 3296 C C . ALA A 1 440 ? 5.558 -13.684 -1.272 1.00 97.44 440 ALA A C 1
ATOM 3298 O O . ALA A 1 440 ? 5.809 -14.620 -2.030 1.00 97.44 440 ALA A O 1
ATOM 3299 N N . ALA A 1 441 ? 6.195 -12.515 -1.336 1.00 98.00 441 ALA A N 1
ATOM 3300 C CA . ALA A 1 441 ? 7.247 -12.197 -2.303 1.00 98.00 441 ALA A CA 1
ATOM 3301 C C . ALA A 1 441 ? 8.463 -11.513 -1.629 1.00 98.00 441 ALA A C 1
ATOM 3303 O O . ALA A 1 441 ? 8.354 -11.082 -0.474 1.00 98.00 441 ALA A O 1
ATOM 3304 N N . PRO A 1 442 ? 9.628 -11.432 -2.310 1.00 97.38 442 PRO A N 1
ATOM 3305 C CA . PRO A 1 442 ? 10.815 -10.750 -1.795 1.00 97.38 442 PRO A CA 1
ATOM 3306 C C . PRO A 1 442 ? 10.541 -9.282 -1.472 1.00 97.38 442 PRO A C 1
ATOM 3308 O O . PRO A 1 442 ? 10.007 -8.559 -2.308 1.00 97.38 442 PRO A O 1
ATOM 3311 N N . ASP A 1 443 ? 10.943 -8.826 -0.291 1.00 95.06 443 ASP A N 1
ATOM 3312 C CA . ASP A 1 443 ? 10.625 -7.480 0.192 1.00 95.06 443 ASP A CA 1
ATOM 3313 C C . ASP A 1 443 ? 11.743 -6.451 0.017 1.00 95.06 443 ASP A C 1
ATOM 3315 O O . ASP A 1 443 ? 11.464 -5.271 0.163 1.00 95.06 443 ASP A O 1
ATOM 3319 N N . ASP A 1 444 ? 12.980 -6.879 -0.250 1.00 93.69 444 ASP A N 1
ATOM 3320 C CA . ASP A 1 444 ? 14.203 -6.064 -0.196 1.00 93.69 444 ASP A CA 1
ATOM 3321 C C . ASP A 1 444 ? 14.968 -5.920 -1.538 1.00 93.69 444 ASP A C 1
ATOM 3323 O O . ASP A 1 444 ? 16.208 -6.056 -1.580 1.00 93.69 444 ASP A O 1
ATOM 3327 N N . PRO A 1 445 ? 14.275 -5.647 -2.664 1.00 93.25 445 PRO A N 1
ATOM 3328 C CA . PRO A 1 445 ? 14.922 -5.456 -3.954 1.00 93.25 445 PRO A CA 1
ATOM 3329 C C . PRO A 1 445 ? 15.778 -4.184 -3.997 1.00 93.25 445 PRO A C 1
ATOM 3331 O O . PRO A 1 445 ? 15.545 -3.194 -3.298 1.00 93.25 445 PRO A O 1
ATOM 3334 N N . ILE A 1 446 ? 16.762 -4.200 -4.897 1.00 92.62 446 ILE A N 1
ATOM 3335 C CA . ILE A 1 446 ? 17.449 -2.987 -5.343 1.00 92.62 446 ILE A CA 1
ATOM 3336 C C . ILE A 1 446 ? 16.592 -2.357 -6.434 1.00 92.62 446 ILE A C 1
ATOM 3338 O O . ILE A 1 446 ? 16.281 -3.006 -7.433 1.00 92.62 446 ILE A O 1
ATOM 3342 N N . THR A 1 447 ? 16.219 -1.098 -6.243 1.00 92.38 447 THR A N 1
ATOM 3343 C CA . THR A 1 447 ? 15.293 -0.399 -7.132 1.00 92.38 447 THR A CA 1
ATOM 3344 C C . THR A 1 447 ? 15.792 0.994 -7.491 1.00 92.38 447 THR A C 1
ATOM 3346 O O . THR A 1 447 ? 16.691 1.528 -6.837 1.00 92.38 447 THR A O 1
ATOM 3349 N N . A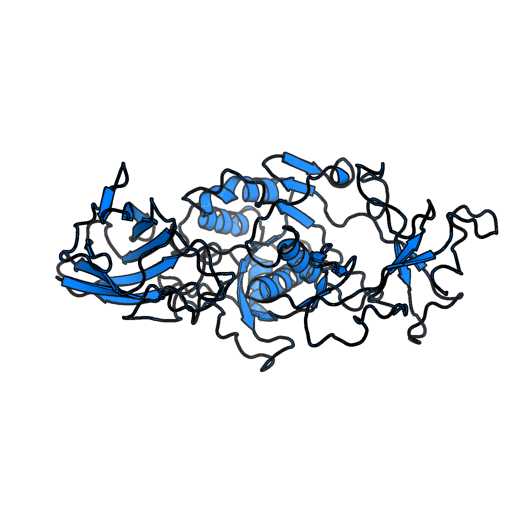LA A 1 448 ? 15.228 1.574 -8.550 1.00 90.12 448 ALA A N 1
ATOM 3350 C CA . ALA A 1 448 ? 15.578 2.914 -8.990 1.00 90.12 448 ALA A CA 1
ATOM 3351 C C . ALA A 1 448 ? 15.200 3.948 -7.921 1.00 90.12 448 ALA A C 1
ATOM 3353 O O . ALA A 1 448 ? 14.129 3.894 -7.312 1.00 90.12 448 ALA A O 1
ATOM 3354 N N . LEU A 1 449 ? 16.089 4.910 -7.719 1.00 84.31 449 LEU A N 1
ATOM 3355 C CA . LEU A 1 449 ? 15.899 6.046 -6.839 1.00 84.31 449 LEU A CA 1
ATOM 3356 C C . LEU A 1 449 ? 15.451 7.238 -7.688 1.00 84.31 449 LEU A C 1
ATOM 3358 O O . LEU A 1 449 ? 16.160 7.667 -8.601 1.00 84.31 449 LEU A O 1
ATOM 3362 N N . SER A 1 450 ? 14.278 7.803 -7.392 1.00 76.81 450 SER A N 1
ATOM 3363 C CA . SER A 1 450 ? 13.930 9.116 -7.946 1.00 76.81 450 SER A CA 1
ATOM 3364 C C . SER A 1 450 ? 14.946 10.149 -7.465 1.00 76.81 450 SER A C 1
ATOM 3366 O O . SER A 1 450 ? 15.456 9.996 -6.361 1.00 76.81 450 SER A O 1
ATOM 3368 N N . ARG A 1 451 ? 15.184 11.224 -8.226 1.00 75.12 451 ARG A N 1
ATOM 3369 C CA . ARG A 1 451 ? 16.138 12.288 -7.864 1.00 75.12 451 ARG A CA 1
ATOM 3370 C C . ARG A 1 451 ? 16.113 12.596 -6.362 1.00 75.12 451 ARG A C 1
ATOM 3372 O O . ARG A 1 451 ? 15.086 13.049 -5.857 1.00 75.12 451 ARG A O 1
ATOM 3379 N N . TYR A 1 452 ? 17.232 12.349 -5.689 1.00 71.38 452 TYR A N 1
ATOM 3380 C CA . TYR A 1 452 ? 17.393 12.569 -4.254 1.00 71.38 452 TYR A CA 1
ATOM 3381 C C . TYR A 1 452 ? 18.356 13.730 -4.030 1.00 71.38 452 TYR A C 1
ATOM 3383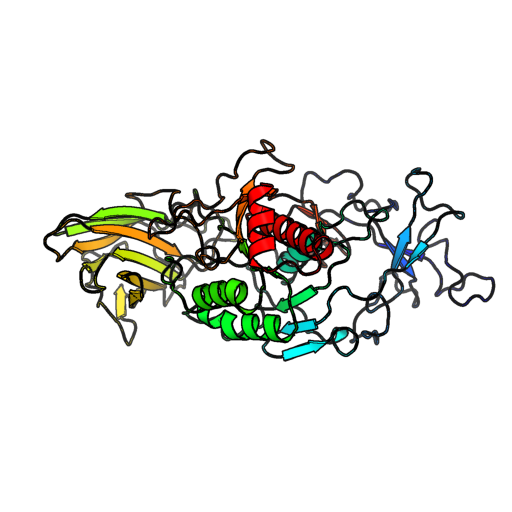 O O . TYR A 1 452 ? 19.430 13.772 -4.633 1.00 71.38 452 TYR A O 1
ATOM 3391 N N . GLN A 1 453 ? 17.975 14.675 -3.172 1.00 68.50 453 GLN A N 1
ATOM 3392 C CA . GLN A 1 453 ? 18.806 15.823 -2.828 1.00 68.50 453 GLN A CA 1
ATOM 3393 C C . GLN A 1 453 ? 18.704 16.130 -1.333 1.00 68.50 453 GLN A C 1
ATOM 3395 O O . GLN A 1 453 ? 17.706 16.676 -0.876 1.00 68.50 453 GLN A O 1
ATOM 3400 N N . SER A 1 454 ? 19.760 15.841 -0.573 1.00 64.75 454 SER A N 1
ATOM 3401 C CA . SER A 1 454 ? 19.809 16.134 0.864 1.00 64.75 454 SER A CA 1
ATOM 3402 C C . SER A 1 454 ? 21.237 16.386 1.332 1.00 64.75 454 SER A C 1
ATOM 3404 O O . SER A 1 454 ? 22.169 15.710 0.905 1.00 64.75 454 SER A O 1
ATOM 3406 N N . GLY A 1 455 ? 21.440 17.386 2.197 1.00 58.56 455 GLY A N 1
ATOM 3407 C CA . GLY A 1 455 ? 22.747 17.654 2.816 1.00 58.56 455 GLY A CA 1
ATOM 3408 C C . GLY A 1 455 ? 23.907 17.916 1.839 1.00 58.56 455 GLY A C 1
ATOM 3409 O O . GLY A 1 455 ? 25.059 17.717 2.208 1.00 58.56 455 GLY A O 1
ATOM 3410 N N . GLY A 1 456 ? 23.619 18.338 0.601 1.00 61.12 456 GLY A N 1
ATOM 3411 C CA . GLY A 1 456 ? 24.611 18.523 -0.469 1.00 61.12 456 GLY A CA 1
ATOM 3412 C C . GLY A 1 456 ? 24.877 17.279 -1.326 1.00 61.12 456 GLY A C 1
ATOM 3413 O O . GLY A 1 456 ? 25.528 17.405 -2.360 1.00 61.12 456 GLY A O 1
ATOM 3414 N N . LEU A 1 457 ? 24.343 16.112 -0.951 1.00 62.03 457 LEU A N 1
ATOM 3415 C CA . LEU A 1 457 ? 24.307 14.924 -1.802 1.00 62.03 457 LEU A CA 1
ATOM 3416 C C . LEU A 1 457 ? 23.177 15.081 -2.823 1.00 62.03 457 LEU A C 1
ATOM 3418 O O . LEU A 1 457 ? 22.032 15.314 -2.440 1.00 62.03 457 LEU A O 1
ATOM 3422 N N . VAL A 1 458 ? 23.505 14.946 -4.106 1.00 66.12 458 VAL A N 1
ATOM 3423 C CA . VAL A 1 458 ? 22.544 14.865 -5.210 1.00 66.12 458 VAL A CA 1
ATOM 3424 C C . VAL A 1 458 ? 22.778 13.533 -5.905 1.00 66.12 458 VAL A C 1
ATOM 3426 O O . VAL A 1 458 ? 23.879 13.293 -6.392 1.00 66.12 458 VAL A O 1
ATOM 3429 N N . VAL A 1 459 ? 21.762 12.675 -5.930 1.00 68.06 459 VAL A N 1
ATOM 3430 C CA . VAL A 1 459 ? 21.791 11.415 -6.678 1.00 68.06 459 VAL A CA 1
ATOM 3431 C C . VAL A 1 459 ? 20.755 11.504 -7.793 1.00 68.06 459 VAL A C 1
ATOM 3433 O O . VAL A 1 459 ? 19.558 11.653 -7.532 1.00 68.06 459 VAL A O 1
ATOM 3436 N N . GLU A 1 460 ? 21.218 11.418 -9.038 1.00 73.12 460 GLU A N 1
ATOM 3437 C CA . GLU A 1 460 ? 20.382 11.349 -10.238 1.00 73.12 460 GLU A CA 1
ATOM 3438 C C . GLU A 1 460 ? 20.617 10.000 -10.925 1.00 73.12 460 GLU A C 1
ATOM 3440 O O . GLU A 1 460 ? 21.757 9.598 -11.116 1.00 73.12 460 GLU A O 1
ATOM 3445 N N . GLY A 1 461 ? 19.537 9.271 -11.237 1.00 74.19 461 GLY A N 1
ATOM 3446 C CA . GLY A 1 461 ? 19.612 7.922 -11.825 1.00 74.19 461 GLY A CA 1
ATOM 3447 C C . GLY A 1 461 ? 20.238 6.846 -10.932 1.00 74.19 461 GLY A C 1
ATOM 3448 O O . GLY A 1 461 ? 20.669 5.819 -11.445 1.00 74.19 461 GLY A O 1
ATOM 3449 N N . GLY A 1 462 ? 20.290 7.076 -9.618 1.00 86.25 462 GLY A N 1
ATOM 3450 C CA . GLY A 1 462 ? 20.810 6.107 -8.656 1.00 86.25 462 GLY A CA 1
ATOM 3451 C C . GLY A 1 462 ? 19.803 5.033 -8.255 1.00 86.25 462 GLY A C 1
ATOM 3452 O O . GLY A 1 462 ? 18.697 4.934 -8.791 1.00 86.25 462 GLY A O 1
ATOM 3453 N N . TYR A 1 463 ? 20.188 4.251 -7.253 1.00 89.75 463 TYR A N 1
ATOM 3454 C CA . TYR A 1 463 ? 19.412 3.134 -6.729 1.00 89.75 463 TYR A CA 1
ATOM 3455 C C . TYR A 1 463 ? 19.366 3.160 -5.200 1.00 89.75 463 TYR A C 1
ATOM 3457 O O . TYR A 1 463 ? 20.127 3.860 -4.530 1.00 89.75 463 TYR A O 1
ATOM 3465 N N . TRP A 1 464 ? 18.472 2.368 -4.625 1.00 89.50 464 TRP A N 1
ATOM 3466 C CA . TRP A 1 464 ? 18.400 2.153 -3.183 1.00 89.50 464 TRP A CA 1
ATOM 3467 C C . TRP A 1 464 ? 17.769 0.798 -2.866 1.00 89.50 464 TRP A C 1
ATOM 3469 O O . TRP A 1 464 ? 17.170 0.162 -3.737 1.00 89.50 464 TRP A O 1
ATOM 3479 N N . GLY A 1 465 ? 17.957 0.328 -1.633 1.00 89.00 465 GLY A N 1
ATOM 3480 C CA . GLY A 1 465 ? 17.191 -0.796 -1.112 1.00 89.00 465 GLY A CA 1
ATOM 3481 C C . GLY A 1 465 ? 15.799 -0.307 -0.733 1.00 89.00 465 GLY A C 1
ATOM 3482 O O . GLY A 1 465 ? 15.678 0.650 0.030 1.00 89.00 465 GLY A O 1
ATOM 3483 N N . PHE A 1 466 ? 14.768 -0.953 -1.262 1.00 90.94 466 PHE A N 1
ATOM 3484 C CA . PHE A 1 466 ? 13.378 -0.666 -0.920 1.00 90.94 466 PHE A CA 1
ATOM 3485 C C . PHE A 1 466 ? 12.770 -1.870 -0.217 1.00 90.94 466 PHE A C 1
ATOM 3487 O O . PHE A 1 466 ? 13.124 -2.989 -0.560 1.00 90.94 466 PHE A O 1
ATOM 3494 N N . GLY A 1 467 ? 11.936 -1.627 0.794 1.00 90.88 467 GLY A N 1
ATOM 3495 C CA . GLY A 1 467 ? 11.570 -2.606 1.817 1.00 90.88 467 GLY A CA 1
ATOM 3496 C C . GLY A 1 467 ? 10.067 -2.714 2.070 1.00 90.88 467 GLY A C 1
ATOM 3497 O O . GLY A 1 467 ? 9.296 -1.817 1.727 1.00 90.88 467 GLY A O 1
ATOM 3498 N N . GLY A 1 468 ? 9.667 -3.767 2.783 1.00 93.06 468 GLY A N 1
ATOM 3499 C CA . GLY A 1 468 ? 8.299 -3.943 3.274 1.00 93.06 468 GLY A CA 1
ATOM 3500 C C . GLY A 1 468 ? 7.411 -4.748 2.330 1.00 93.06 468 GLY A C 1
ATOM 3501 O O . GLY A 1 468 ? 7.829 -5.171 1.254 1.00 93.06 468 GLY A O 1
ATOM 3502 N N . THR A 1 469 ? 6.143 -4.931 2.698 1.00 96.31 469 THR A N 1
ATOM 3503 C CA . THR A 1 469 ? 5.154 -5.520 1.775 1.00 96.31 469 THR A CA 1
ATOM 3504 C C . THR A 1 469 ? 5.026 -4.721 0.473 1.00 96.31 469 THR A C 1
ATOM 3506 O O . THR A 1 469 ? 4.813 -5.327 -0.569 1.00 96.31 469 THR A O 1
ATOM 3509 N N . SER A 1 470 ? 5.324 -3.415 0.479 1.00 94.06 470 SER A N 1
ATOM 3510 C CA . SER A 1 470 ? 5.478 -2.602 -0.740 1.00 94.06 470 SER A CA 1
ATOM 3511 C C . SER A 1 470 ? 6.638 -3.011 -1.653 1.00 94.06 470 SER A C 1
ATOM 3513 O O . SER A 1 470 ? 6.582 -2.781 -2.855 1.00 94.06 470 SER A O 1
ATOM 3515 N N . GLY A 1 471 ? 7.702 -3.628 -1.131 1.00 95.44 471 GLY A N 1
ATOM 3516 C CA . GLY A 1 471 ? 8.738 -4.244 -1.965 1.00 95.44 471 GLY A CA 1
ATOM 3517 C C . GLY A 1 471 ? 8.274 -5.566 -2.584 1.00 95.44 471 GLY A C 1
ATOM 3518 O O . GLY A 1 471 ? 8.670 -5.901 -3.699 1.00 95.44 471 GLY A O 1
ATOM 3519 N N . ALA A 1 472 ? 7.387 -6.289 -1.898 1.00 97.88 472 ALA A N 1
ATOM 3520 C CA . ALA A 1 472 ? 6.883 -7.600 -2.298 1.00 97.88 472 ALA A CA 1
ATOM 3521 C C . ALA A 1 472 ? 5.774 -7.518 -3.364 1.00 97.88 472 ALA A C 1
ATOM 3523 O O . ALA A 1 472 ? 5.876 -8.161 -4.411 1.00 97.88 472 ALA A O 1
ATOM 3524 N N . THR A 1 473 ? 4.756 -6.684 -3.146 1.00 98.19 473 THR A N 1
ATOM 3525 C CA . THR A 1 473 ? 3.602 -6.471 -4.039 1.00 98.19 473 THR A CA 1
ATOM 3526 C C . THR A 1 473 ? 3.963 -6.286 -5.527 1.00 98.19 473 THR A C 1
ATOM 3528 O O . THR A 1 473 ? 3.398 -7.001 -6.365 1.00 98.19 473 THR A O 1
ATOM 3531 N N . PRO A 1 474 ? 4.928 -5.428 -5.926 1.00 98.06 474 PRO A N 1
ATOM 3532 C CA . PRO A 1 474 ? 5.234 -5.204 -7.340 1.00 98.06 474 PRO A CA 1
ATOM 3533 C C . PRO A 1 474 ? 5.881 -6.409 -8.034 1.00 98.06 474 PRO A C 1
ATOM 3535 O O . PRO A 1 474 ? 5.766 -6.533 -9.257 1.00 98.06 474 PRO A O 1
ATOM 3538 N N . HIS A 1 475 ? 6.508 -7.334 -7.294 1.00 97.75 475 HIS A N 1
ATOM 3539 C CA . HIS A 1 475 ? 6.987 -8.592 -7.879 1.00 97.75 475 HIS A CA 1
ATOM 3540 C C . HIS A 1 475 ? 5.818 -9.449 -8.381 1.00 97.75 475 HIS A C 1
ATOM 3542 O O . HIS A 1 475 ? 5.877 -10.052 -9.458 1.00 97.75 475 HIS A O 1
ATOM 3548 N N . VAL A 1 476 ? 4.738 -9.478 -7.601 1.00 98.31 476 VAL A N 1
ATOM 3549 C CA . VAL A 1 476 ? 3.521 -10.242 -7.886 1.00 98.31 476 VAL A CA 1
ATOM 3550 C C . VAL A 1 476 ? 2.742 -9.591 -9.020 1.00 98.31 476 VAL A C 1
ATOM 3552 O O . VAL A 1 476 ? 2.377 -10.271 -9.978 1.00 98.31 476 VAL A O 1
ATOM 3555 N N . ALA A 1 477 ? 2.589 -8.266 -8.985 1.00 98.38 477 ALA A N 1
ATOM 3556 C CA . ALA A 1 477 ? 1.981 -7.510 -10.077 1.00 98.38 477 ALA A CA 1
ATOM 3557 C C . ALA A 1 477 ? 2.730 -7.703 -11.407 1.00 98.38 477 ALA A C 1
ATOM 3559 O O . ALA A 1 477 ? 2.115 -7.934 -12.448 1.00 98.38 477 ALA A O 1
ATOM 3560 N N . GLY A 1 478 ? 4.065 -7.685 -11.384 1.00 97.81 478 GLY A N 1
ATOM 3561 C CA . GLY A 1 478 ? 4.864 -7.976 -12.571 1.00 97.81 478 GLY A CA 1
ATOM 3562 C C . GLY A 1 478 ? 4.717 -9.423 -13.055 1.00 97.81 478 GLY A C 1
ATOM 3563 O O . GLY A 1 478 ? 4.613 -9.664 -14.257 1.00 97.81 478 GLY A O 1
ATOM 3564 N N . SER A 1 479 ? 4.621 -10.389 -12.140 1.00 97.50 479 SER A N 1
ATOM 3565 C CA . SER A 1 479 ? 4.354 -11.793 -12.488 1.00 97.50 479 SER A CA 1
ATOM 3566 C C . SER A 1 479 ? 2.978 -11.963 -13.143 1.00 97.50 479 SER A C 1
ATOM 3568 O O . SER A 1 479 ? 2.859 -12.641 -14.165 1.00 97.50 479 SER A O 1
ATOM 3570 N N . LEU A 1 480 ? 1.952 -11.279 -12.628 1.00 97.88 480 LEU A N 1
ATOM 3571 C CA . LEU A 1 480 ? 0.629 -11.215 -13.250 1.00 97.88 480 LEU A CA 1
ATOM 3572 C C . LEU A 1 480 ? 0.676 -10.565 -14.634 1.00 97.88 480 LEU A C 1
ATOM 3574 O O . LEU A 1 480 ? 0.030 -11.063 -15.552 1.00 97.88 480 LEU A O 1
ATOM 3578 N N . ALA A 1 481 ? 1.472 -9.511 -14.832 1.00 97.75 481 ALA A N 1
ATOM 3579 C CA . ALA A 1 481 ? 1.623 -8.881 -16.143 1.00 97.75 481 ALA A CA 1
ATOM 3580 C C . ALA A 1 481 ? 2.259 -9.841 -17.168 1.00 97.75 481 ALA A C 1
ATOM 3582 O O . ALA A 1 481 ? 1.825 -9.902 -18.322 1.00 97.75 481 ALA A O 1
ATOM 3583 N N . LEU A 1 482 ? 3.238 -10.651 -16.748 1.00 97.19 482 LEU A N 1
ATOM 3584 C CA . LEU A 1 482 ? 3.801 -11.718 -17.582 1.00 97.19 482 LEU A CA 1
ATOM 3585 C C . LEU A 1 482 ? 2.772 -12.819 -17.878 1.00 97.19 482 LEU A C 1
ATOM 3587 O O . LEU A 1 482 ? 2.670 -13.266 -19.023 1.00 97.19 482 LEU A O 1
ATOM 3591 N N . LEU A 1 483 ? 1.985 -13.237 -16.881 1.00 96.81 483 LEU A N 1
ATOM 3592 C CA . LEU A 1 483 ? 0.907 -14.215 -17.058 1.00 96.81 483 LEU A CA 1
ATOM 3593 C C . LEU A 1 483 ? -0.159 -13.708 -18.031 1.00 96.81 483 LEU A C 1
ATOM 3595 O O . LEU A 1 483 ? -0.542 -14.444 -18.937 1.00 96.81 483 LEU A O 1
ATOM 3599 N N . ARG A 1 484 ? -0.580 -12.447 -17.897 1.00 96.69 484 ARG A N 1
ATOM 3600 C CA . ARG A 1 484 ? -1.523 -11.784 -18.803 1.00 96.69 484 ARG A CA 1
ATOM 3601 C C . ARG A 1 484 ? -0.997 -11.759 -20.234 1.00 96.69 484 ARG A C 1
ATOM 3603 O O . ARG A 1 484 ? -1.744 -12.058 -21.162 1.00 96.69 484 ARG A O 1
ATOM 3610 N N . HIS A 1 485 ? 0.289 -11.453 -20.414 1.00 96.00 485 HIS A N 1
ATOM 3611 C CA . HIS A 1 485 ? 0.929 -11.478 -21.728 1.00 96.00 485 HIS A CA 1
ATOM 3612 C C . HIS A 1 485 ? 0.985 -12.895 -22.323 1.00 96.00 485 HIS A C 1
ATOM 3614 O O . HIS A 1 485 ? 0.696 -13.083 -23.504 1.00 96.00 485 HIS A O 1
ATOM 3620 N N . HIS A 1 486 ? 1.340 -13.898 -21.515 1.00 95.81 486 HIS A N 1
ATOM 3621 C CA . HIS A 1 486 ? 1.473 -15.285 -21.962 1.00 95.81 486 HIS A CA 1
ATOM 3622 C C . HIS A 1 486 ? 0.120 -15.950 -22.262 1.00 95.81 486 HIS A C 1
ATOM 3624 O O . HIS A 1 486 ? -0.014 -16.672 -23.250 1.00 95.81 486 HIS A O 1
ATOM 3630 N N . LYS A 1 487 ? -0.887 -15.698 -21.421 1.00 94.62 487 LYS A N 1
ATOM 3631 C CA . LYS A 1 487 ? -2.243 -16.249 -21.518 1.00 94.62 487 LYS A CA 1
ATOM 3632 C C . LYS A 1 487 ? -3.210 -15.207 -22.076 1.00 94.62 487 LYS A C 1
ATOM 3634 O O . LYS A 1 487 ? -4.211 -14.865 -21.448 1.00 94.62 487 LYS A O 1
ATOM 3639 N N . ALA A 1 488 ? -2.902 -14.698 -23.268 1.00 88.56 488 ALA A N 1
ATOM 3640 C CA . ALA A 1 488 ? -3.755 -13.732 -23.950 1.00 88.56 488 ALA A CA 1
ATOM 3641 C C . ALA A 1 488 ? -5.184 -14.295 -24.114 1.00 88.56 488 ALA A C 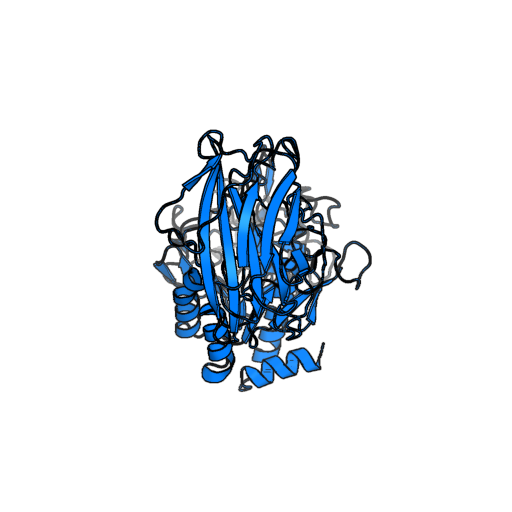1
ATOM 3643 O O . ALA A 1 488 ? -5.387 -15.290 -24.808 1.00 88.56 488 ALA A O 1
ATOM 3644 N N . GLY A 1 489 ? -6.162 -13.661 -23.458 1.00 90.19 489 GLY A N 1
ATOM 3645 C CA . GLY A 1 489 ? -7.572 -14.071 -23.462 1.00 90.19 489 GLY A CA 1
ATOM 3646 C C . GLY A 1 489 ? -8.060 -14.796 -22.203 1.00 90.19 489 GLY A C 1
ATOM 3647 O O . GLY A 1 489 ? -9.259 -15.042 -22.114 1.00 90.19 489 GLY A O 1
ATOM 3648 N N . ALA A 1 490 ? -7.182 -15.103 -21.241 1.00 95.62 490 ALA A N 1
ATOM 3649 C CA . ALA A 1 490 ? -7.606 -15.606 -19.934 1.00 95.62 490 ALA A CA 1
ATOM 3650 C C . ALA A 1 490 ? -8.424 -14.551 -19.169 1.00 95.62 490 ALA A C 1
ATOM 3652 O O . ALA A 1 490 ? -8.122 -13.353 -19.246 1.00 95.62 490 ALA A O 1
ATOM 3653 N N . SER A 1 491 ? -9.440 -14.988 -18.426 1.00 96.69 491 SER A N 1
ATOM 3654 C CA . SER A 1 491 ? -10.204 -14.124 -17.520 1.00 96.69 491 SER A CA 1
ATOM 3655 C C . SER A 1 491 ? -9.345 -13.655 -16.338 1.00 96.69 491 SER A C 1
ATOM 3657 O O . SER A 1 491 ? -8.299 -14.240 -16.048 1.00 96.69 491 SER A O 1
ATOM 3659 N N . GLY A 1 492 ? -9.791 -12.612 -15.629 1.00 96.06 492 GLY A N 1
ATOM 3660 C CA . GLY A 1 492 ? -9.136 -12.174 -14.391 1.00 96.06 492 GLY A CA 1
ATOM 3661 C C . GLY A 1 492 ? -9.026 -13.313 -13.373 1.00 96.06 492 GLY A C 1
ATOM 3662 O O . GLY A 1 492 ? -7.942 -13.568 -12.853 1.00 96.06 492 GLY A O 1
ATOM 3663 N N . GLN A 1 493 ? -10.107 -14.080 -13.188 1.00 97.00 493 GLN A N 1
ATOM 3664 C CA . GLN A 1 493 ? -10.120 -15.242 -12.296 1.00 97.00 493 GLN A CA 1
ATOM 3665 C C . GLN A 1 493 ? -9.127 -16.328 -12.731 1.00 97.00 493 GLN A C 1
ATOM 3667 O O . GLN A 1 493 ? -8.400 -16.864 -11.905 1.00 97.00 493 GLN A O 1
ATOM 3672 N N . GLU A 1 494 ? -9.030 -16.632 -14.028 1.00 97.56 494 GLU A N 1
ATOM 3673 C CA . GLU A 1 494 ? -8.060 -17.621 -14.514 1.00 97.56 494 GLU A CA 1
ATOM 3674 C C . GLU A 1 494 ? -6.613 -17.178 -14.261 1.00 97.56 494 GLU A C 1
ATOM 3676 O O . GLU A 1 494 ? -5.748 -18.023 -14.018 1.00 97.56 494 GLU A O 1
ATOM 3681 N N . LEU A 1 495 ? -6.325 -15.873 -14.324 1.00 97.06 495 LEU A N 1
ATOM 3682 C CA . LEU A 1 495 ? -5.008 -15.318 -13.998 1.00 97.06 495 LEU A CA 1
ATOM 3683 C C . LEU A 1 495 ? -4.726 -15.380 -12.497 1.00 97.06 495 LEU A C 1
ATOM 3685 O O . LEU A 1 495 ? -3.636 -15.817 -12.125 1.00 97.06 495 LEU A O 1
ATOM 3689 N N . PHE A 1 496 ? -5.705 -15.005 -11.671 1.00 96.38 496 PHE A N 1
ATOM 3690 C CA . PHE A 1 496 ? -5.660 -15.126 -10.214 1.00 96.38 496 PHE A CA 1
ATOM 3691 C C . PHE A 1 496 ? -5.362 -16.576 -9.804 1.00 96.38 496 PHE A C 1
ATOM 3693 O O . PHE A 1 496 ? -4.339 -16.856 -9.180 1.00 96.38 496 PHE A O 1
ATOM 3700 N N . ASP A 1 497 ? -6.174 -17.528 -10.266 1.00 96.19 497 ASP A N 1
ATOM 3701 C CA . ASP A 1 497 ? -6.025 -18.952 -9.954 1.00 96.19 497 ASP A CA 1
ATOM 3702 C C . ASP A 1 497 ? -4.689 -19.511 -10.461 1.00 96.19 497 ASP A C 1
ATOM 3704 O O . ASP A 1 497 ? -4.046 -20.323 -9.795 1.00 96.19 497 ASP A O 1
ATOM 3708 N N . SER A 1 498 ? -4.242 -19.073 -11.645 1.00 96.06 498 SER A N 1
ATOM 3709 C CA . SER A 1 498 ? -2.954 -19.496 -12.212 1.00 96.06 498 SER A CA 1
ATOM 3710 C C . SER A 1 498 ? -1.766 -19.016 -11.392 1.00 96.06 498 SER A C 1
ATOM 3712 O O . SER A 1 498 ? -0.774 -19.737 -11.300 1.00 96.06 498 SER A O 1
ATOM 3714 N N . LEU A 1 499 ? -1.847 -17.798 -10.856 1.00 96.06 499 LEU A N 1
ATOM 3715 C CA . LEU A 1 499 ? -0.825 -17.251 -9.980 1.00 96.06 499 LEU A CA 1
ATOM 3716 C C . LEU A 1 499 ? -0.752 -18.078 -8.693 1.00 96.06 499 LEU A C 1
ATOM 3718 O O . LEU A 1 499 ? 0.327 -18.551 -8.348 1.00 96.06 499 LEU A O 1
ATOM 3722 N N . LEU A 1 500 ? -1.894 -18.314 -8.038 1.00 94.69 500 LEU A N 1
ATOM 3723 C CA . LEU A 1 500 ? -1.934 -19.050 -6.772 1.00 94.69 500 LEU A CA 1
ATOM 3724 C C . LEU A 1 500 ? -1.521 -20.515 -6.925 1.00 94.69 500 LEU A C 1
ATOM 3726 O O . LEU A 1 500 ? -0.807 -21.050 -6.085 1.00 94.69 500 LEU A O 1
ATOM 3730 N N . ALA A 1 501 ? -1.914 -21.168 -8.019 1.00 94.88 501 ALA A N 1
ATOM 3731 C CA . ALA A 1 501 ? -1.515 -22.547 -8.291 1.00 94.88 501 ALA A CA 1
ATOM 3732 C C . ALA A 1 501 ? -0.004 -22.710 -8.550 1.00 94.88 501 ALA A C 1
ATOM 3734 O O . ALA A 1 501 ? 0.500 -23.834 -8.505 1.00 94.88 501 ALA A O 1
ATOM 3735 N N . GLY A 1 502 ? 0.700 -21.621 -8.879 1.00 90.50 502 GLY A N 1
ATOM 3736 C CA . GLY A 1 502 ? 2.143 -21.611 -9.116 1.00 90.50 502 GLY A CA 1
ATOM 3737 C C . GLY A 1 502 ? 2.994 -21.197 -7.912 1.00 90.50 502 GLY A C 1
ATOM 3738 O O . GLY A 1 502 ? 4.219 -21.228 -8.044 1.00 90.50 502 GLY A O 1
ATOM 3739 N N . ALA A 1 503 ? 2.366 -20.781 -6.807 1.00 85.94 503 ALA A N 1
ATOM 3740 C CA . ALA A 1 503 ? 3.025 -20.259 -5.609 1.00 85.94 503 ALA A CA 1
ATOM 3741 C C . ALA A 1 503 ? 3.627 -21.346 -4.703 1.00 85.94 503 ALA A C 1
ATOM 3743 O O . ALA A 1 503 ? 3.123 -22.496 -4.700 1.00 85.94 503 ALA A O 1
#

Radius of gyration: 25.62 Å; chains: 1; bounding box: 62×47×78 Å

pLDDT: mean 88.75, std 11.91, range [39.09, 98.5]

Sequence (503 aa):
VGPGVDGVDWDGNGGIGDDEVLRLLDAGFLSAPVPQGLTGDGVFEPGVDWLYLDRNGNGRRDYGADLGWWDKEPGFGEPLFLVDDVDRNGKADPIEKLVTLGKTKIAGALAGGTEYRGGIDLSTLPPTKFNTLYLGDNGAMHGTAVAAILLGGAPGLTRYTGMAPGARLLSIDCSLDTSMGYDFGASFLDKVAWARDKGADILVFEIASWGQTFMDGTSNLEIAIDELLAEDGIVTVAPAGNLAGMGVHMQRTLPPGESLVSVDVPGGKYNPNQFESGWFVFSLYWPGDAADFEVALRVPGEAQPVAVPLETTTPFYAAPKIKVESHASVSENGIAWRYLMIWDVKDWQLDSGLWEWTVVNTTGAPLDVHGYLMEGATTWQRTLTFLEGETDSSTLCHPGTATGAVTVGAYAGREGAVGSLRHFSSRGPRIDGFLGLDLAAPDDPITALSRYQSGGLVVEGGYWGFGGTSGATPHVAGSLALLRHHKAGASGQELFDSLLAGA

Foldseek 3Di:
DQQPPDFDPPVVPPDQDPQGGKHKQQFAAPDPPGPPRNHSPRDQFWQQIKIFRNRPNPRDWDAFVVSPFFLVDAPRTTWIWGWLPVVPPRDRDPVIDTDTHGGALEQWEAALNDIGGRSPGPSVPDQADAPALPAQARNCFLVQQLCQQQQNDDPSGHPRGHLAVVHGDYYYRCSRHPPCDLQNQVSCPVVLVVCLVVPAQEAEDLDFDDDSAQLQQFPPNLVSLQCCCVPVLYAYAYEQFQAFQQQFKFKDWDWAFKDKWKKFAADDDPPPRFPLFQKKKKKKKWQAALPQKWKWKDAPPDPDTHTDDSADPDWDDRDPFKTKGKYWDAGPVRMIMIMIIMGGNPPSHGDGGMMMMIIHRNDNGIIIMMMGMGTDRCPSHHGIHIPPRGDLEQSGTPPLSRPSHAYEFEAAPPDDDHPHGDSSTRFDDRPVRNRSHQYYFYFWDKGWGPFTDDPNDTRDSYIYTGGGSSSTRSSLVSVLVVVCVVPPPDGSVRSVVVSSVVD

Secondary structure (DSSP, 8-state):
--TTT-B--SS-SSS--GGGBEEEE--BBSSSSPPTT-B-SS---TTT-EEEE-TTSSSS--BSGGGT--TTSGGGBS-EEEEE-SS-SSS--TTSEEEE--S-SEEEEEETTEEEETTTTGGGPPPP----SSTT--TTHHHHHHHHHHH-S-TTT-SS--S-TT--EEEEEGGG-TT--S-TTGGGHHHHHHHHHTT-SEEE----B-SSS-SSS-SHHHHHHHHIIIII-PEEEEE--S-TTSS-EEEEEEPSEEEEEEEEE--S-SHHHH---SEEEEEEEEES-GGGEEEEEE-TT-SS-EEEPSS-SS-EEEETTEEEEEEEEE-TTSEEEEEEEEEESSSS-PPPEEEEEEEEE-SSS-EEEEEEEEETT--SSS-SEESSSB-STT-PPBTTTSSSEEEEEEE-SSSSSTTPBPTTS-----TTS-----EEEE---EEEPP-EEETTEEESS-EEE--SHHHHHHHHHHHHHHHHHHTTT--HHHHHHHHHHT-